Protein AF-A0A7X6SC79-F1 (afdb_monomer_lite)

Radius of gyration: 33.12 Å; chains: 1; bounding box: 85×71×85 Å

pLDDT: mean 85.52, std 12.96, range [36.34, 98.25]

Structure (mmCIF, N/CA/C/O backbone):
data_AF-A0A7X6SC79-F1
#
_entry.id   AF-A0A7X6SC79-F1
#
loop_
_atom_site.group_PDB
_atom_site.id
_atom_site.type_symbol
_atom_site.label_atom_id
_atom_site.label_alt_id
_atom_site.label_comp_id
_atom_site.label_asym_id
_atom_site.label_entity_id
_atom_site.label_seq_id
_atom_site.pdbx_PDB_ins_code
_atom_site.Cartn_x
_atom_site.Cartn_y
_atom_site.Cartn_z
_atom_site.occupancy
_atom_site.B_iso_or_equiv
_atom_site.auth_seq_id
_atom_site.auth_comp_id
_atom_site.auth_asym_id
_atom_site.auth_atom_id
_atom_site.pdbx_PDB_model_num
ATOM 1 N N . ILE A 1 1 ? -47.119 -4.190 21.273 1.00 54.88 1 ILE A N 1
ATOM 2 C CA . ILE A 1 1 ? -48.188 -3.192 21.565 1.00 54.88 1 ILE A CA 1
ATOM 3 C C . ILE A 1 1 ? -48.377 -2.975 23.072 1.00 54.88 1 ILE A C 1
ATOM 5 O O . ILE A 1 1 ? -48.112 -1.867 23.519 1.00 54.88 1 ILE A O 1
ATOM 9 N N . ARG A 1 2 ? -48.717 -3.998 23.882 1.00 59.72 2 ARG A N 1
ATOM 10 C CA . ARG A 1 2 ? -48.845 -3.856 25.356 1.00 59.72 2 ARG A CA 1
ATOM 11 C C . ARG A 1 2 ? -47.596 -3.272 26.042 1.00 59.72 2 ARG A C 1
ATOM 13 O O . ARG A 1 2 ? -47.736 -2.388 26.871 1.00 59.72 2 ARG A O 1
ATOM 20 N N . ARG A 1 3 ? -46.387 -3.687 25.638 1.00 64.44 3 ARG A N 1
ATOM 21 C CA . ARG A 1 3 ? -45.112 -3.171 26.184 1.00 64.44 3 ARG A CA 1
ATOM 22 C C . ARG A 1 3 ? -44.827 -1.703 25.833 1.00 64.44 3 ARG A C 1
ATOM 24 O O . ARG A 1 3 ? -44.246 -0.994 26.638 1.00 64.44 3 ARG A O 1
ATOM 31 N N . ILE A 1 4 ? -45.269 -1.250 24.655 1.00 58.84 4 ILE A N 1
ATOM 32 C CA . ILE A 1 4 ? -45.102 0.140 24.195 1.00 58.84 4 ILE A CA 1
ATOM 33 C C . ILE A 1 4 ? -46.042 1.053 24.986 1.00 58.84 4 ILE A C 1
ATOM 35 O O . ILE A 1 4 ? -45.595 2.044 25.547 1.00 58.84 4 ILE A O 1
ATOM 39 N N . MET A 1 5 ? -47.325 0.685 25.103 1.00 62.69 5 MET A N 1
ATOM 40 C CA . MET A 1 5 ? -48.275 1.452 25.920 1.00 62.69 5 MET A CA 1
ATOM 41 C C . MET A 1 5 ? -47.938 1.393 27.415 1.00 62.69 5 MET A C 1
ATOM 43 O O . MET A 1 5 ? -48.087 2.392 28.106 1.00 62.69 5 MET A O 1
ATOM 47 N N . GLY A 1 6 ? -47.434 0.255 27.904 1.00 64.50 6 GLY A N 1
ATOM 48 C CA . GLY A 1 6 ? -46.976 0.099 29.286 1.00 64.50 6 GLY A CA 1
ATOM 49 C C . GLY A 1 6 ? -45.799 1.012 29.633 1.00 64.50 6 GLY A C 1
ATOM 50 O O . GLY A 1 6 ? -45.871 1.709 30.639 1.00 64.50 6 GLY A O 1
ATOM 51 N N . ALA A 1 7 ? -44.775 1.078 28.774 1.00 62.34 7 ALA A N 1
ATOM 52 C CA . ALA A 1 7 ? -43.628 1.968 28.970 1.00 62.34 7 ALA A CA 1
ATOM 53 C C . ALA A 1 7 ? -44.028 3.452 28.926 1.00 62.34 7 ALA A C 1
ATOM 55 O O . ALA A 1 7 ? -43.570 4.237 29.744 1.00 62.34 7 ALA A O 1
ATOM 56 N N . VAL A 1 8 ? -44.944 3.836 28.028 1.00 59.66 8 VAL A N 1
ATOM 57 C CA . VAL A 1 8 ? -45.463 5.215 27.967 1.00 59.66 8 VAL A CA 1
ATOM 58 C C . VAL A 1 8 ? -46.218 5.585 29.250 1.00 59.66 8 VAL A C 1
ATOM 60 O O . VAL A 1 8 ? -45.983 6.650 29.808 1.00 59.66 8 VAL A O 1
ATOM 63 N N . ILE A 1 9 ? -47.090 4.707 29.756 1.00 63.50 9 ILE A N 1
ATOM 64 C CA . ILE A 1 9 ? -47.851 4.955 30.993 1.00 63.50 9 ILE A CA 1
ATOM 65 C C . ILE A 1 9 ? -46.928 5.001 32.222 1.00 63.50 9 ILE A C 1
ATOM 67 O O . ILE A 1 9 ? -47.143 5.818 33.116 1.00 63.50 9 ILE A O 1
ATOM 71 N N . HIS A 1 10 ? -45.910 4.139 32.276 1.00 64.38 10 HIS A N 1
ATOM 72 C CA . HIS A 1 10 ? -44.942 4.096 33.371 1.00 64.38 10 HIS A CA 1
ATOM 73 C C . HIS A 1 10 ? -44.043 5.342 33.393 1.00 64.38 10 HIS A C 1
ATOM 75 O O . HIS A 1 10 ? -43.962 5.997 34.426 1.00 64.38 10 HIS A O 1
ATOM 81 N N . ASN A 1 11 ? -43.483 5.751 32.250 1.00 61.78 11 ASN A N 1
ATOM 82 C CA . ASN A 1 11 ? -42.627 6.942 32.155 1.00 61.78 11 ASN A CA 1
ATOM 83 C C . ASN A 1 11 ? -43.393 8.241 32.475 1.00 61.78 11 ASN A C 1
ATOM 85 O O . ASN A 1 11 ? -42.839 9.170 33.054 1.00 61.78 11 ASN A O 1
ATOM 89 N N . VAL A 1 12 ? -44.691 8.304 32.148 1.00 67.75 12 VAL A N 1
ATOM 90 C CA . VAL A 1 12 ? -45.565 9.427 32.536 1.00 67.75 12 VAL A CA 1
ATOM 91 C C . VAL A 1 12 ? -45.853 9.435 34.044 1.00 67.75 12 VAL A C 1
ATOM 93 O O . VAL A 1 12 ? -45.989 10.508 34.625 1.00 67.75 12 VAL A O 1
ATOM 96 N N . ARG A 1 13 ? -45.934 8.266 34.693 1.00 70.69 13 ARG A N 1
ATOM 97 C CA . ARG A 1 13 ? -46.118 8.156 36.153 1.00 70.69 13 ARG A CA 1
ATOM 98 C C . ARG A 1 13 ? -44.856 8.489 36.948 1.00 70.69 13 ARG A C 1
ATOM 100 O O . ARG A 1 13 ? -44.977 9.093 38.005 1.00 70.69 13 ARG A O 1
ATOM 107 N N . GLU A 1 14 ? -43.689 8.100 36.449 1.00 67.88 14 GLU A N 1
ATOM 108 C CA . GLU A 1 14 ? -42.379 8.352 37.075 1.00 67.88 14 GLU A CA 1
ATOM 109 C C . GLU A 1 14 ? -41.891 9.799 36.870 1.00 67.88 14 GLU A C 1
ATOM 111 O O . GLU A 1 14 ? -40.942 10.230 37.514 1.00 67.88 14 GLU A O 1
ATOM 116 N N . GLY A 1 15 ? -42.517 10.569 35.970 1.00 46.75 15 GLY A N 1
ATOM 117 C CA . GLY A 1 15 ? -42.091 11.937 35.647 1.00 46.75 15 GLY A CA 1
ATOM 118 C C . GLY A 1 15 ? -40.786 12.021 34.843 1.00 46.75 15 GLY A C 1
ATOM 119 O O . GLY A 1 15 ? -40.362 13.121 34.493 1.00 46.75 15 GLY A O 1
ATOM 120 N N . ASP A 1 16 ? -40.181 10.879 34.505 1.00 47.28 16 ASP A N 1
ATOM 121 C CA . ASP A 1 16 ? -38.999 10.762 33.655 1.00 47.28 16 ASP A CA 1
ATOM 122 C C . ASP A 1 16 ? -39.371 10.069 32.325 1.00 47.28 16 ASP A C 1
ATOM 124 O O . ASP A 1 16 ? -39.621 8.857 32.290 1.00 47.28 16 ASP A O 1
ATOM 128 N N . PRO A 1 17 ? -39.379 10.802 31.192 1.00 45.56 17 PRO A N 1
ATOM 129 C CA . PRO A 1 17 ? -39.703 10.248 29.878 1.00 45.56 17 PRO A CA 1
ATOM 130 C C . PRO A 1 17 ? -38.722 9.161 29.396 1.00 45.56 17 PRO A C 1
ATOM 132 O O . PRO A 1 17 ? -39.022 8.471 28.417 1.00 45.56 17 PRO A O 1
ATOM 135 N N . THR A 1 18 ? -37.584 8.971 30.073 1.00 48.81 18 THR A N 1
ATOM 136 C CA . THR A 1 18 ? -36.543 7.986 29.744 1.00 48.81 18 THR A CA 1
ATOM 137 C C . THR A 1 18 ? -36.504 6.762 30.667 1.00 48.81 18 THR A C 1
ATOM 139 O O . THR A 1 18 ? -35.748 5.830 30.379 1.00 48.81 18 THR A O 1
ATOM 142 N N . ALA A 1 19 ? -37.352 6.710 31.705 1.00 44.28 19 ALA A N 1
ATOM 143 C CA . ALA A 1 19 ? -37.320 5.690 32.760 1.00 44.28 19 ALA A CA 1
ATOM 144 C C . ALA A 1 19 ? -37.380 4.239 32.236 1.00 44.28 19 ALA A C 1
ATOM 146 O O . ALA A 1 19 ? -36.653 3.362 32.705 1.00 44.28 19 ALA A O 1
ATOM 147 N N . GLN A 1 20 ? -38.194 3.973 31.210 1.00 59.78 20 GLN A N 1
ATOM 148 C CA . GLN A 1 20 ? -38.317 2.654 30.591 1.00 59.78 20 GLN A CA 1
ATOM 149 C C . GLN A 1 20 ? -38.212 2.727 29.063 1.00 59.78 20 GLN A C 1
ATOM 151 O O . GLN A 1 20 ? -38.956 3.440 28.385 1.00 59.78 20 GLN A O 1
ATOM 156 N N . GLY A 1 21 ? -37.289 1.944 28.495 1.00 62.41 21 GLY A N 1
ATOM 157 C CA . GLY A 1 21 ? -37.100 1.840 27.048 1.00 62.41 21 GLY A CA 1
ATOM 158 C C . GLY A 1 21 ? -38.277 1.141 26.356 1.00 62.41 21 GLY A C 1
ATOM 159 O O . GLY A 1 21 ? -38.557 -0.034 26.603 1.00 62.41 21 GLY A O 1
ATOM 160 N N . ALA A 1 22 ? -38.943 1.838 25.432 1.00 63.84 22 ALA A N 1
ATOM 161 C CA . ALA A 1 22 ? -40.132 1.327 24.741 1.00 63.84 22 ALA A CA 1
ATOM 162 C C . ALA A 1 22 ? -39.846 0.243 23.671 1.00 63.84 22 ALA A C 1
ATOM 164 O O . ALA A 1 22 ? -40.773 -0.454 23.251 1.00 63.84 22 ALA A O 1
ATOM 165 N N . SER A 1 23 ? -38.591 0.079 23.228 1.00 74.75 23 SER A N 1
ATOM 166 C CA . SER A 1 23 ? -38.217 -0.822 22.120 1.00 74.75 23 SER A CA 1
ATOM 167 C C . SER A 1 23 ? -38.045 -2.278 22.566 1.00 74.75 23 SER A C 1
ATOM 169 O O . SER A 1 23 ? -37.382 -2.547 23.562 1.00 74.75 23 SER A O 1
ATOM 171 N N . THR A 1 24 ? -38.618 -3.227 21.827 1.00 85.81 24 THR A N 1
ATOM 172 C CA . THR A 1 24 ? -38.492 -4.686 22.045 1.00 85.81 24 THR A CA 1
ATOM 173 C C . THR A 1 24 ? -37.217 -5.268 21.415 1.00 85.81 24 THR A C 1
ATOM 175 O O . THR A 1 24 ? -36.562 -4.596 20.623 1.00 85.81 24 THR A O 1
ATOM 178 N N . ILE A 1 25 ? -36.854 -6.517 21.738 1.00 87.94 25 ILE A N 1
ATOM 179 C CA . ILE A 1 25 ? -35.715 -7.216 21.105 1.00 87.94 25 ILE A CA 1
ATOM 180 C C . ILE A 1 25 ? -35.910 -7.321 19.586 1.00 87.94 25 ILE A C 1
ATOM 182 O O . ILE A 1 25 ? -35.030 -6.915 18.838 1.00 87.94 25 ILE A O 1
ATOM 186 N N . THR A 1 26 ? -37.092 -7.740 19.122 1.00 87.62 26 THR A N 1
ATOM 187 C CA . THR A 1 26 ? -37.423 -7.818 17.688 1.00 87.62 26 THR A CA 1
ATOM 188 C C . THR A 1 26 ? -37.225 -6.479 16.973 1.00 87.62 26 THR A C 1
ATOM 190 O O . THR A 1 26 ? -36.674 -6.405 15.882 1.00 87.62 26 THR A O 1
ATOM 193 N N . GLN A 1 27 ? -37.664 -5.397 17.610 1.00 86.38 27 GLN A N 1
ATOM 194 C CA . GLN A 1 27 ? -37.511 -4.035 17.105 1.00 86.38 27 GLN A CA 1
ATOM 195 C C . GLN A 1 27 ? -36.043 -3.613 17.002 1.00 86.38 27 GLN A C 1
ATOM 197 O O . GLN A 1 27 ? -35.637 -3.018 16.007 1.00 86.38 27 GLN A O 1
ATOM 202 N N . GLN A 1 28 ? -35.232 -3.968 17.998 1.00 85.88 28 GLN A N 1
ATOM 203 C CA . GLN A 1 28 ? -33.794 -3.721 17.955 1.00 85.88 28 GLN A CA 1
ATOM 204 C C . GLN A 1 28 ? -33.097 -4.557 16.874 1.00 85.88 28 GLN A C 1
ATOM 206 O O . GLN A 1 28 ? -32.261 -4.012 16.163 1.00 85.88 28 GLN A O 1
ATOM 211 N N . LEU A 1 29 ? -33.481 -5.825 16.693 1.00 86.56 29 LEU A N 1
ATOM 212 C CA . LEU A 1 29 ? -32.967 -6.685 15.622 1.00 86.56 29 LEU A CA 1
ATOM 213 C C . LEU A 1 29 ? -33.268 -6.099 14.236 1.00 86.56 29 LEU A C 1
ATOM 215 O O . LEU A 1 29 ? -32.366 -5.929 13.422 1.00 86.56 29 LEU A O 1
ATOM 219 N N . VAL A 1 30 ? -34.521 -5.710 13.986 1.00 85.75 30 VAL A N 1
ATOM 220 C CA . VAL A 1 30 ? -34.934 -5.062 12.730 1.00 85.75 30 VAL A CA 1
ATOM 221 C C . VAL A 1 30 ? -34.151 -3.778 12.473 1.00 85.75 30 VAL A C 1
ATOM 223 O O . VAL A 1 30 ? -33.703 -3.547 11.351 1.00 85.75 30 VAL A O 1
ATOM 226 N N . LYS A 1 31 ? -33.975 -2.951 13.510 1.00 83.19 31 LYS A N 1
ATOM 227 C CA . LYS A 1 31 ? -33.187 -1.720 13.426 1.00 83.19 31 LYS A CA 1
ATOM 228 C C . LYS A 1 31 ? -31.740 -2.011 13.022 1.00 83.19 31 LYS A C 1
ATOM 230 O O . LYS A 1 31 ? -31.198 -1.271 12.216 1.00 83.19 31 LYS A O 1
ATOM 235 N N . ASN A 1 32 ? -31.133 -3.065 13.567 1.00 77.88 32 ASN A N 1
ATOM 236 C CA . ASN A 1 32 ? -29.739 -3.410 13.290 1.00 77.88 32 ASN A CA 1
ATOM 237 C C . ASN A 1 32 ? -29.541 -4.036 11.896 1.00 77.88 32 ASN A C 1
ATOM 239 O O . ASN A 1 32 ? -28.480 -3.852 11.311 1.00 77.88 32 ASN A O 1
ATOM 243 N N . LEU A 1 33 ? -30.535 -4.764 11.370 1.00 76.56 33 LEU A N 1
ATOM 244 C CA . LEU A 1 33 ? -30.418 -5.488 10.096 1.00 76.56 33 LEU A CA 1
ATOM 245 C C . LEU A 1 33 ? -30.821 -4.680 8.857 1.00 76.56 33 LEU A C 1
ATOM 247 O O . LEU A 1 33 ? -30.221 -4.864 7.804 1.00 76.56 33 LEU A O 1
ATOM 251 N N . TYR A 1 34 ? -31.867 -3.851 8.948 1.00 76.19 34 TYR A N 1
ATOM 252 C CA . TYR A 1 34 ? -32.560 -3.351 7.749 1.00 76.19 34 TYR A CA 1
ATOM 253 C C . TYR A 1 34 ? -32.679 -1.832 7.648 1.00 76.19 34 TYR A C 1
ATOM 255 O O . TYR A 1 34 ? -33.113 -1.338 6.610 1.00 76.19 34 TYR A O 1
ATOM 263 N N . LEU A 1 35 ? -32.391 -1.084 8.716 1.00 75.94 35 LEU A N 1
ATOM 264 C CA . LEU A 1 35 ? -32.728 0.338 8.783 1.00 75.94 35 LEU A CA 1
ATOM 265 C C . LEU A 1 35 ? -31.478 1.200 8.946 1.00 75.94 35 LEU A C 1
ATOM 267 O O . LEU A 1 35 ? -30.691 1.004 9.868 1.00 75.94 35 LEU A O 1
ATOM 271 N N . THR A 1 36 ? -31.346 2.203 8.082 1.00 65.38 36 THR A N 1
ATOM 272 C CA . THR A 1 36 ? -30.326 3.250 8.189 1.00 65.38 36 THR A CA 1
ATOM 273 C C . THR A 1 36 ? -30.731 4.314 9.218 1.00 65.38 36 THR A C 1
ATOM 275 O O . THR A 1 36 ? -31.849 4.326 9.745 1.00 65.38 36 THR A O 1
ATOM 278 N N . SER A 1 37 ? -29.796 5.198 9.568 1.00 59.28 37 SER A N 1
ATOM 279 C CA . SER A 1 37 ? -29.946 6.193 10.643 1.00 59.28 37 SER A CA 1
ATOM 280 C C . SER A 1 37 ? -30.811 7.408 10.278 1.00 59.28 37 SER A C 1
ATOM 282 O O . SER A 1 37 ? -31.091 8.231 11.154 1.00 59.28 37 SER A O 1
ATOM 284 N N . ASP A 1 38 ? -31.257 7.529 9.028 1.00 47.81 38 ASP A N 1
ATOM 285 C CA . ASP A 1 38 ? -31.906 8.740 8.530 1.00 47.81 38 ASP A CA 1
ATOM 286 C C . ASP A 1 38 ? -33.379 8.835 8.957 1.00 47.81 38 ASP A C 1
ATOM 288 O O . ASP A 1 38 ? -34.139 7.870 8.909 1.00 47.81 38 ASP A O 1
ATOM 292 N N . LYS A 1 39 ? -33.782 10.036 9.397 1.00 52.53 39 LYS A N 1
ATOM 293 C CA . LYS A 1 39 ? -35.146 10.419 9.824 1.00 52.53 39 LYS A CA 1
ATOM 294 C C . LYS A 1 39 ? -35.779 9.510 10.894 1.00 52.53 39 LYS A C 1
ATOM 296 O O . LYS A 1 39 ? -36.523 8.564 10.637 1.00 52.53 39 LYS A O 1
ATOM 301 N N . VAL A 1 40 ? -35.582 9.907 12.152 1.00 62.00 40 VAL A N 1
ATOM 302 C CA . VAL A 1 40 ? -35.941 9.146 13.365 1.00 62.00 40 VAL A CA 1
ATOM 303 C C . VAL A 1 40 ? -37.406 8.673 13.423 1.00 62.00 40 VAL A C 1
ATOM 305 O O . VAL A 1 40 ? -37.649 7.544 13.852 1.00 62.00 40 VAL A O 1
ATOM 308 N N . TRP A 1 41 ? -38.374 9.494 12.997 1.00 65.06 41 TRP A N 1
ATOM 309 C CA . TRP A 1 41 ? -39.810 9.200 13.137 1.00 65.06 41 TRP A CA 1
ATOM 310 C C . TRP A 1 41 ? -40.343 8.199 12.100 1.00 65.06 41 TRP A C 1
ATOM 312 O O . TRP A 1 41 ? -41.001 7.227 12.476 1.00 65.06 41 TRP A O 1
ATOM 322 N N . GLU A 1 42 ? -40.017 8.383 10.818 1.00 73.56 42 GLU A N 1
ATOM 323 C CA . GLU A 1 42 ? -40.388 7.453 9.734 1.00 73.56 42 GLU A CA 1
ATOM 324 C C . GLU A 1 42 ? -39.732 6.083 9.945 1.00 73.56 42 GLU A C 1
ATOM 326 O O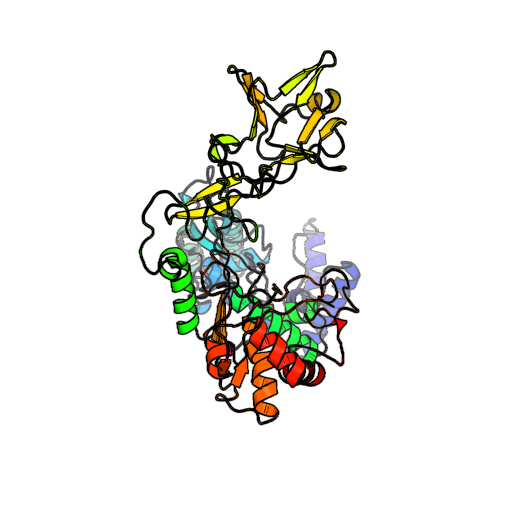 . GLU A 1 42 ? -40.382 5.034 9.847 1.00 73.56 42 GLU A O 1
ATOM 331 N N . ARG A 1 43 ? -38.461 6.092 10.364 1.00 78.00 43 ARG A N 1
ATOM 332 C CA . ARG A 1 43 ? -37.729 4.885 10.744 1.00 78.00 43 ARG A CA 1
ATOM 333 C C . ARG A 1 43 ? -38.430 4.122 11.862 1.00 78.00 43 ARG A C 1
ATOM 335 O O . ARG A 1 43 ? -38.542 2.903 11.787 1.00 78.00 43 ARG A O 1
ATOM 342 N N . LYS A 1 44 ? -38.942 4.813 12.889 1.00 79.12 44 LYS A N 1
ATOM 343 C CA . LYS A 1 44 ? -39.557 4.145 14.045 1.00 79.12 44 LYS A CA 1
ATOM 344 C C . LYS A 1 44 ? -40.867 3.436 13.699 1.00 79.12 44 LYS A C 1
ATOM 346 O O . LYS A 1 44 ? -41.130 2.354 14.223 1.00 79.12 44 LYS A O 1
ATOM 351 N N . ILE A 1 45 ? -41.670 4.010 12.804 1.00 80.50 45 ILE A N 1
ATOM 352 C CA . ILE A 1 45 ? -42.888 3.364 12.289 1.00 80.50 45 ILE A CA 1
ATOM 353 C C . ILE A 1 45 ? -42.516 2.123 11.468 1.00 80.50 45 ILE A C 1
ATOM 355 O O . ILE A 1 45 ? -43.095 1.052 11.664 1.00 80.50 45 ILE A O 1
ATOM 359 N N . THR A 1 46 ? -41.501 2.251 10.612 1.00 82.06 46 THR A N 1
ATOM 360 C CA . THR A 1 46 ? -40.981 1.151 9.788 1.00 82.06 46 THR A CA 1
ATOM 361 C C . THR A 1 46 ? -40.441 0.007 10.651 1.00 82.06 46 THR A C 1
ATOM 363 O O . THR A 1 46 ? -40.770 -1.153 10.415 1.00 82.06 46 TH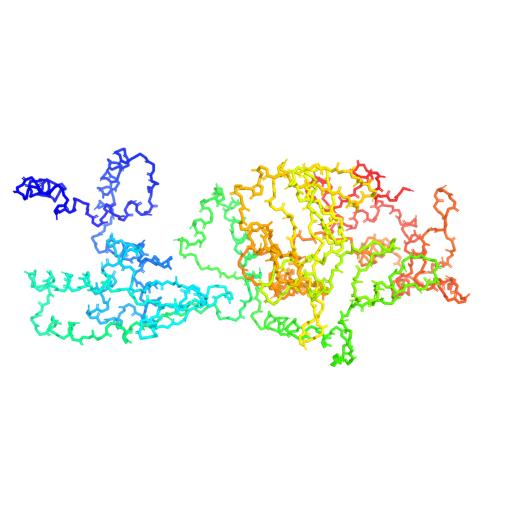R A O 1
ATOM 366 N N . GLU A 1 47 ? -39.704 0.326 11.717 1.00 82.62 47 GLU A N 1
ATOM 367 C CA . GLU A 1 47 ? -39.193 -0.629 12.707 1.00 82.62 47 GLU A CA 1
ATOM 368 C C . GLU A 1 47 ? -40.327 -1.432 13.363 1.00 82.62 47 GLU A C 1
ATOM 370 O O . GLU A 1 47 ? -40.246 -2.655 13.466 1.00 82.62 47 GLU A O 1
ATOM 375 N N . ILE A 1 48 ? -41.419 -0.767 13.767 1.00 82.50 48 ILE A N 1
ATOM 376 C CA . ILE A 1 48 ? -42.596 -1.434 14.348 1.00 82.50 48 ILE A CA 1
ATOM 377 C C . ILE A 1 48 ? -43.248 -2.374 13.328 1.00 82.50 48 ILE A C 1
ATOM 379 O O . ILE A 1 48 ? -43.557 -3.519 13.665 1.00 82.50 48 ILE A O 1
ATOM 383 N N . TYR A 1 49 ? -43.465 -1.904 12.098 1.00 85.88 49 TYR A N 1
ATOM 384 C CA . TYR A 1 49 ? -44.107 -2.688 11.043 1.00 85.88 49 TYR A CA 1
ATOM 385 C C . TYR A 1 49 ? -43.294 -3.940 10.683 1.00 85.88 49 TYR A C 1
ATOM 387 O O . TYR A 1 49 ? -43.829 -5.052 10.675 1.00 85.88 49 TYR A O 1
ATOM 395 N N . LEU A 1 50 ? -41.992 -3.775 10.447 1.00 84.88 50 LEU A N 1
ATOM 396 C CA . LEU A 1 50 ? -41.086 -4.874 10.124 1.00 84.88 50 LEU A CA 1
ATOM 397 C C . LEU A 1 50 ? -40.932 -5.852 11.296 1.00 84.88 50 LEU A C 1
ATOM 399 O O . LEU A 1 50 ? -40.903 -7.058 11.064 1.00 84.88 50 LEU A O 1
ATOM 403 N N . ALA A 1 51 ? -40.931 -5.376 12.546 1.00 86.31 51 ALA A N 1
ATOM 404 C CA . ALA A 1 51 ? -40.909 -6.252 13.717 1.00 86.31 51 ALA A CA 1
ATOM 405 C C . ALA A 1 51 ? -42.169 -7.130 13.805 1.00 86.31 51 ALA A C 1
ATOM 407 O O . ALA A 1 51 ? -42.068 -8.326 14.067 1.00 86.31 51 ALA A O 1
ATOM 408 N N . ILE A 1 52 ? -43.357 -6.580 13.518 1.00 85.12 52 ILE A N 1
ATOM 409 C CA . ILE A 1 52 ? -44.599 -7.373 13.451 1.00 85.12 52 ILE A CA 1
ATOM 410 C C . ILE A 1 52 ? -44.512 -8.420 12.336 1.00 85.12 52 ILE A C 1
ATOM 412 O O . ILE A 1 52 ? -44.957 -9.551 12.524 1.00 85.12 52 ILE A O 1
ATOM 416 N N . LYS A 1 53 ? -43.950 -8.059 11.176 1.00 86.06 53 LYS A N 1
ATOM 417 C CA . LYS A 1 53 ? -43.769 -8.992 10.058 1.00 86.06 53 LYS A CA 1
ATOM 418 C C . LYS A 1 53 ? -42.798 -10.119 10.421 1.00 86.06 53 LYS A C 1
ATOM 420 O O . LYS A 1 53 ? -43.106 -11.273 10.153 1.00 86.06 53 LYS A O 1
ATOM 425 N N . MET A 1 54 ? -41.683 -9.798 11.073 1.00 85.56 54 MET A N 1
ATOM 426 C CA . MET A 1 54 ? -40.688 -10.768 11.533 1.00 85.56 54 MET A CA 1
ATOM 427 C C . MET A 1 54 ? -41.276 -11.752 12.554 1.00 85.56 54 MET A C 1
ATOM 429 O O . MET A 1 54 ? -41.114 -12.955 12.392 1.00 85.56 54 MET A O 1
ATOM 433 N N . GLU A 1 55 ? -42.042 -11.271 13.540 1.00 86.81 55 GLU A N 1
ATOM 434 C CA . GLU A 1 55 ? -42.694 -12.126 14.553 1.00 86.81 55 GLU A CA 1
ATOM 435 C C . GLU A 1 55 ? -43.774 -13.062 13.999 1.00 86.81 55 GLU A C 1
ATOM 437 O O . GLU A 1 55 ? -44.176 -13.998 14.684 1.00 86.81 55 GLU A O 1
ATOM 442 N N . ARG A 1 56 ? -44.269 -12.822 12.780 1.00 86.62 56 ARG A N 1
ATOM 443 C CA . ARG A 1 56 ? -45.199 -13.742 12.103 1.00 86.62 56 ARG A CA 1
ATOM 444 C C . ARG A 1 56 ? -44.493 -14.897 11.401 1.00 86.62 56 ARG A C 1
ATOM 446 O O . ARG A 1 56 ? -45.163 -15.854 11.030 1.00 86.62 56 ARG A O 1
ATOM 453 N N . VAL A 1 57 ? -43.189 -14.771 11.163 1.00 84.06 57 VAL A N 1
ATOM 454 C CA . VAL A 1 57 ? -42.410 -15.710 10.345 1.00 84.06 57 VAL A CA 1
ATOM 455 C C . VAL A 1 57 ? -41.373 -16.457 11.184 1.00 84.06 57 VAL A C 1
ATOM 457 O O . VAL A 1 57 ? -41.118 -17.623 10.911 1.00 84.06 57 VAL A O 1
ATOM 460 N N . LEU A 1 58 ? -40.805 -15.811 12.206 1.00 81.81 58 LEU A N 1
ATOM 461 C CA . LEU A 1 58 ? -39.785 -16.383 13.085 1.00 81.81 58 LEU A CA 1
ATOM 462 C C . LEU A 1 58 ? -40.330 -16.639 14.493 1.00 81.81 58 LEU A C 1
ATOM 464 O O . LEU A 1 58 ? -41.123 -15.851 15.018 1.00 81.81 58 LEU A O 1
ATOM 468 N N . SER A 1 59 ? -39.854 -17.714 15.125 1.00 88.44 59 SER A N 1
ATOM 469 C CA . SER A 1 59 ? -40.115 -17.984 16.541 1.00 88.44 59 SER A CA 1
ATOM 470 C C . SER A 1 59 ? -39.376 -16.991 17.449 1.00 88.44 59 SER A C 1
ATOM 472 O O . SER A 1 59 ? -38.473 -16.267 17.020 1.00 88.44 59 SER A O 1
ATOM 474 N N . LYS A 1 60 ? -39.749 -16.937 18.734 1.00 89.38 60 LYS A N 1
ATOM 475 C CA . LYS A 1 60 ? -39.078 -16.053 19.701 1.00 89.38 60 LYS A CA 1
ATOM 476 C C . LYS A 1 60 ? -37.635 -16.471 19.952 1.00 89.38 60 LYS A C 1
ATOM 478 O O . LYS A 1 60 ? -36.790 -15.593 20.102 1.00 89.38 60 LYS A O 1
ATOM 483 N N . GLU A 1 61 ? -37.361 -17.770 19.930 1.00 83.44 61 GLU A N 1
ATOM 484 C CA . GLU A 1 61 ? -36.018 -18.336 20.030 1.00 83.44 61 GLU A CA 1
ATOM 485 C C . GLU A 1 61 ? -35.172 -17.899 18.833 1.00 83.44 61 GLU A C 1
ATOM 487 O O . GLU A 1 61 ? -34.108 -17.327 19.030 1.00 83.44 61 GLU A O 1
ATOM 492 N N . GLN A 1 62 ? -35.689 -18.035 17.606 1.00 81.12 62 GLN A N 1
ATOM 493 C CA . GLN A 1 62 ? -34.984 -17.590 16.397 1.00 81.12 62 GLN A CA 1
ATOM 494 C C . GLN A 1 62 ? -34.721 -16.080 16.406 1.00 81.12 62 GLN A C 1
ATOM 496 O O . GLN A 1 62 ? -33.654 -15.629 15.999 1.00 81.12 62 GLN A O 1
ATOM 501 N N . ILE A 1 63 ? -35.679 -15.271 16.868 1.00 85.00 63 ILE A N 1
ATOM 502 C CA . ILE A 1 63 ? -35.490 -13.818 16.987 1.00 85.00 63 ILE A CA 1
ATOM 503 C C . ILE A 1 63 ? -34.398 -13.497 18.008 1.00 85.00 63 ILE A C 1
ATOM 505 O O . ILE A 1 63 ? -33.569 -12.625 17.755 1.00 85.00 63 ILE A O 1
ATOM 509 N N . LEU A 1 64 ? -34.396 -14.179 19.155 1.00 89.88 64 LEU A N 1
ATOM 510 C CA . LEU A 1 64 ? -33.381 -13.981 20.182 1.00 89.88 64 LEU A CA 1
ATOM 511 C C . LEU A 1 64 ? -32.002 -14.420 19.685 1.00 89.88 64 LEU A C 1
ATOM 513 O O . LEU A 1 64 ? -31.051 -13.668 19.845 1.00 89.88 64 LEU A O 1
ATOM 517 N N . GLU A 1 65 ? -31.900 -15.571 19.026 1.00 84.94 65 GLU A N 1
ATOM 518 C CA . GLU A 1 65 ? -30.660 -16.071 18.428 1.00 84.94 65 GLU A CA 1
ATOM 519 C C . GLU A 1 65 ? -30.096 -15.081 17.400 1.00 84.94 65 GLU A C 1
ATOM 521 O O . GLU A 1 65 ? -28.939 -14.673 17.488 1.00 84.94 65 GLU A O 1
ATOM 526 N N . ASN A 1 66 ? -30.924 -14.607 16.464 1.00 82.19 66 ASN A N 1
ATOM 527 C CA . ASN A 1 66 ? -30.502 -13.606 15.481 1.00 82.19 66 ASN A CA 1
ATOM 528 C C . ASN A 1 66 ? -30.094 -12.285 16.147 1.00 82.19 66 ASN A C 1
ATOM 530 O O . ASN A 1 66 ? -29.130 -11.646 15.729 1.00 82.19 66 ASN A O 1
ATOM 534 N N . TYR A 1 67 ? -30.799 -11.865 17.199 1.00 90.44 67 TYR A N 1
ATOM 535 C CA . TYR A 1 67 ? -30.427 -10.683 17.973 1.00 90.44 67 TYR A CA 1
ATOM 536 C C . TYR A 1 67 ? -29.071 -10.849 18.659 1.00 90.44 67 TYR A C 1
ATOM 538 O O . TYR A 1 67 ? -28.211 -9.982 18.521 1.00 90.44 67 TYR A O 1
ATOM 546 N N . LEU A 1 68 ? -28.855 -11.970 19.346 1.00 90.75 68 LEU A N 1
ATOM 547 C CA . LEU A 1 68 ? -27.602 -12.261 20.036 1.00 90.75 68 LEU A CA 1
ATOM 548 C C . LEU A 1 68 ? -26.425 -12.400 19.069 1.00 90.75 68 LEU A C 1
ATOM 550 O O . LEU A 1 68 ? -25.312 -12.096 19.471 1.00 90.75 68 LEU A O 1
ATOM 554 N N . ASN A 1 69 ? -26.652 -12.773 17.809 1.00 85.06 69 ASN A N 1
ATOM 555 C CA . ASN A 1 69 ? -25.611 -12.836 16.776 1.00 85.06 69 ASN A CA 1
ATOM 556 C C . ASN A 1 69 ? -25.313 -11.494 16.087 1.00 85.06 69 ASN A C 1
ATOM 558 O O . ASN A 1 69 ? -24.300 -11.370 15.409 1.00 85.06 69 ASN A O 1
ATOM 562 N N . THR A 1 70 ? -26.173 -10.483 16.230 1.00 83.50 70 THR A N 1
ATOM 563 C CA . THR A 1 70 ? -26.070 -9.232 15.446 1.00 83.50 70 THR A CA 1
ATOM 564 C C . THR A 1 70 ? -25.954 -7.979 16.300 1.00 83.50 70 THR A C 1
ATOM 566 O O . THR A 1 70 ? -25.672 -6.895 15.786 1.00 83.50 70 THR A O 1
ATOM 569 N N . ILE A 1 71 ? -26.189 -8.089 17.607 1.00 89.56 71 ILE A N 1
ATOM 570 C CA . ILE A 1 71 ? -26.127 -6.953 18.517 1.00 89.56 71 ILE A CA 1
ATOM 571 C C . ILE A 1 71 ? -24.700 -6.379 18.571 1.00 89.56 71 ILE A C 1
ATOM 573 O O . ILE A 1 71 ? -23.751 -7.126 18.803 1.00 89.56 71 ILE A O 1
ATOM 577 N N . PRO A 1 72 ? -24.513 -5.062 18.377 1.00 86.75 72 PRO A N 1
ATOM 578 C CA . PRO A 1 72 ? -23.202 -4.453 18.548 1.00 86.75 72 PRO A CA 1
ATOM 579 C C . PRO A 1 72 ? -22.862 -4.384 20.043 1.00 86.75 72 PRO A C 1
ATOM 581 O O . PRO A 1 72 ? -23.689 -3.949 20.846 1.00 86.75 72 PRO A O 1
ATOM 584 N N . LEU A 1 73 ? -21.647 -4.794 20.414 1.00 90.19 73 LEU A N 1
ATOM 585 C CA . LEU A 1 73 ? -21.202 -4.892 21.816 1.00 90.19 73 LEU A CA 1
ATOM 586 C C . LEU A 1 73 ? -19.913 -4.108 22.111 1.00 90.19 73 LEU A C 1
ATOM 588 O O . LEU A 1 73 ? -19.322 -4.274 23.170 1.00 90.19 73 LEU A O 1
ATOM 592 N N . GLY A 1 74 ? -19.521 -3.200 21.212 1.00 86.31 74 GLY A N 1
ATOM 593 C CA . GLY A 1 74 ? -18.306 -2.388 21.350 1.00 86.31 74 GLY A CA 1
ATOM 594 C C . GLY A 1 74 ? -17.102 -3.005 20.648 1.00 86.31 74 GLY A C 1
ATOM 595 O O . GLY A 1 74 ? -17.164 -4.133 20.170 1.00 86.31 74 GLY A O 1
ATOM 596 N N . GLN A 1 75 ? -16.023 -2.228 20.504 1.00 79.94 75 GLN A N 1
ATOM 597 C CA . GLN A 1 75 ? -14.760 -2.668 19.880 1.00 79.94 75 GLN A CA 1
ATOM 598 C C . GLN A 1 75 ? -14.928 -3.344 18.499 1.00 79.94 75 GLN A C 1
ATOM 600 O O . GLN A 1 75 ? -14.216 -4.294 18.162 1.00 79.94 75 GLN A O 1
ATOM 605 N N . SER A 1 76 ? -15.894 -2.860 17.708 1.00 78.50 76 SER A N 1
ATOM 606 C CA . SER A 1 76 ? -16.297 -3.414 16.404 1.00 78.50 76 SER A CA 1
ATOM 607 C C . SER A 1 76 ? -16.798 -4.866 16.435 1.00 78.50 76 SER A C 1
ATOM 609 O O . SER A 1 76 ? -16.848 -5.514 15.394 1.00 78.50 76 SER A O 1
ATOM 611 N N . GLN A 1 77 ? -17.197 -5.373 17.603 1.00 82.62 77 GLN A N 1
ATOM 612 C CA . GLN A 1 77 ? -17.758 -6.711 17.761 1.00 82.62 77 GLN A CA 1
ATOM 613 C C . GLN A 1 77 ? -19.277 -6.688 17.597 1.00 82.62 77 GLN A C 1
ATOM 615 O O . GLN A 1 77 ? -19.982 -5.909 18.250 1.00 82.62 77 GLN A O 1
ATOM 620 N N . TYR A 1 78 ? -19.771 -7.574 16.735 1.00 85.31 78 TYR A N 1
ATOM 621 C CA . TYR A 1 78 ? -21.190 -7.825 16.522 1.00 85.31 78 TYR A CA 1
ATOM 622 C C . TYR A 1 78 ? -21.489 -9.265 16.927 1.00 85.31 78 TYR A C 1
ATOM 624 O O . TYR A 1 78 ? -20.902 -10.203 16.396 1.00 85.31 78 TYR A O 1
ATOM 632 N N . GLY A 1 79 ? -22.391 -9.411 17.888 1.00 89.62 79 GLY A N 1
ATOM 633 C CA . GLY A 1 79 ? -22.804 -10.685 18.445 1.00 89.62 79 GLY A CA 1
ATOM 634 C C . GLY A 1 79 ? -22.039 -11.108 19.702 1.00 89.62 79 GLY A C 1
ATOM 635 O O . GLY A 1 79 ? -20.879 -10.752 19.912 1.00 89.62 79 GLY A O 1
ATOM 636 N N . VAL A 1 80 ? -22.713 -11.879 20.557 1.00 93.31 80 VAL A N 1
ATOM 637 C CA . VAL A 1 80 ? -22.209 -12.285 21.880 1.00 93.31 80 VAL A CA 1
ATOM 638 C C . VAL A 1 80 ? -21.014 -13.231 21.806 1.00 93.31 80 VAL A C 1
ATOM 640 O O . VAL A 1 80 ? -20.118 -13.099 22.627 1.00 93.31 80 VAL A O 1
ATOM 643 N N . GLN A 1 81 ? -20.940 -14.113 20.801 1.00 89.06 81 GLN A N 1
ATOM 644 C CA . GLN A 1 81 ? -19.781 -14.995 20.598 1.00 89.06 81 GLN A CA 1
ATOM 645 C C . GLN A 1 81 ? -18.518 -14.189 20.272 1.00 89.06 81 GLN A C 1
ATOM 647 O O . GLN A 1 81 ? -17.470 -14.382 20.885 1.00 89.06 81 GLN A O 1
ATOM 652 N N . ALA A 1 82 ? -18.621 -13.258 19.319 1.00 86.44 82 ALA A N 1
ATOM 653 C CA . ALA A 1 82 ? -17.501 -12.413 18.916 1.00 86.44 82 ALA A CA 1
ATOM 654 C C . ALA A 1 82 ? -17.035 -11.523 20.076 1.00 86.44 82 ALA A C 1
ATOM 656 O O . ALA A 1 82 ? -15.839 -11.413 20.338 1.00 86.44 82 ALA A O 1
ATOM 657 N N . ALA A 1 83 ? -17.981 -10.943 20.822 1.00 91.31 83 ALA A N 1
ATOM 658 C CA . ALA A 1 83 ? -17.676 -10.152 22.007 1.00 91.31 83 ALA A CA 1
ATOM 659 C C . ALA A 1 83 ? -17.050 -10.994 23.130 1.00 91.31 83 ALA A C 1
ATOM 661 O O . ALA A 1 83 ? -16.086 -10.549 23.745 1.00 91.31 83 ALA A O 1
ATOM 662 N N . SER A 1 84 ? -17.543 -12.213 23.364 1.00 93.25 84 SER A N 1
ATOM 663 C CA . SER A 1 84 ? -16.976 -13.153 24.338 1.00 93.25 84 SER A CA 1
ATOM 664 C C . SER A 1 84 ? -15.496 -13.412 24.065 1.00 93.25 84 SER A C 1
ATOM 666 O O . SER A 1 84 ? -14.653 -13.222 24.942 1.00 93.25 84 SER A O 1
ATOM 668 N N . TYR A 1 85 ? -15.151 -13.733 22.815 1.00 88.88 85 TYR A N 1
ATOM 669 C CA . TYR A 1 85 ? -13.754 -13.887 22.428 1.00 88.88 85 TYR A CA 1
ATOM 670 C C . TYR A 1 85 ? -12.968 -12.586 22.561 1.00 88.88 85 TYR A C 1
ATOM 672 O O . TYR A 1 85 ? -11.875 -12.597 23.114 1.00 88.88 85 TYR A O 1
ATOM 680 N N . ALA A 1 86 ? -13.507 -11.460 22.097 1.00 88.69 86 ALA A N 1
ATOM 681 C CA . ALA A 1 86 ? -12.788 -10.190 22.127 1.00 88.69 86 ALA A CA 1
ATOM 682 C C . ALA A 1 86 ? -12.483 -9.691 23.548 1.00 88.69 86 ALA A C 1
ATOM 684 O O . ALA A 1 86 ? -11.433 -9.087 23.756 1.00 88.69 86 ALA A O 1
ATOM 685 N N . TYR A 1 87 ? -13.381 -9.920 24.509 1.00 92.88 87 TYR A N 1
ATOM 686 C CA . TYR A 1 87 ? -13.246 -9.405 25.874 1.00 92.88 87 TYR A CA 1
ATOM 687 C C . TYR A 1 87 ? -12.650 -10.414 26.862 1.00 92.88 87 TYR A C 1
ATOM 689 O O . TYR A 1 87 ? -11.930 -9.999 27.768 1.00 92.88 87 TYR A O 1
ATOM 697 N N . PHE A 1 88 ? -12.909 -11.712 26.679 1.00 93.69 88 PHE A N 1
ATOM 698 C CA . PHE A 1 88 ? -12.543 -12.759 27.644 1.00 93.69 88 PHE A CA 1
ATOM 699 C C . PHE A 1 88 ? -11.724 -13.903 27.040 1.00 93.69 88 PHE A C 1
ATOM 701 O O . PHE A 1 88 ? -11.242 -14.761 27.775 1.00 93.69 88 PHE A O 1
ATOM 708 N N . SER A 1 89 ? -11.555 -13.951 25.713 1.00 90.56 89 SER A N 1
ATOM 709 C CA . SER A 1 89 ? -10.936 -15.086 25.010 1.00 90.56 89 SER A CA 1
ATOM 710 C C . SER A 1 89 ? -11.630 -16.431 25.280 1.00 90.56 89 SER A C 1
ATOM 712 O O . SER A 1 89 ? -10.980 -17.476 25.291 1.00 90.56 89 SER A O 1
ATOM 714 N N . LYS A 1 90 ? -12.952 -16.411 25.489 1.00 91.88 90 LYS A N 1
ATOM 715 C CA . LYS A 1 90 ? -13.772 -17.584 25.829 1.00 91.88 90 LYS A CA 1
ATOM 716 C C . LYS A 1 90 ? -14.853 -17.844 24.787 1.00 91.88 90 LYS A C 1
ATOM 718 O O . LYS A 1 90 ? -15.350 -16.902 24.161 1.00 91.88 90 LYS A O 1
ATOM 723 N N . ASP A 1 91 ? -15.258 -19.107 24.657 1.00 89.00 91 ASP A N 1
ATOM 724 C CA . ASP A 1 91 ? -16.538 -19.426 24.027 1.00 89.00 91 ASP A CA 1
ATOM 725 C C . ASP A 1 91 ? -17.683 -18.815 24.853 1.00 89.00 91 ASP A C 1
ATOM 727 O O . ASP A 1 91 ? -17.572 -18.701 26.075 1.00 89.00 91 ASP A O 1
ATOM 731 N N . VAL A 1 92 ? -18.780 -18.403 24.209 1.00 92.50 92 VAL A N 1
ATOM 732 C CA . VAL A 1 92 ? -19.914 -17.808 24.930 1.00 92.50 92 VAL A CA 1
ATOM 733 C C . VAL A 1 92 ? -20.531 -18.782 25.941 1.00 92.50 92 VAL A C 1
ATOM 735 O O . VAL A 1 92 ? -21.088 -18.334 26.941 1.00 92.50 92 VAL A O 1
ATOM 738 N N . SER A 1 93 ? -20.426 -20.100 25.711 1.00 93.50 93 SER A N 1
ATOM 739 C CA . SER A 1 93 ? -20.904 -21.115 26.658 1.00 93.50 93 SER A CA 1
ATOM 740 C C . SER A 1 93 ? -20.084 -21.192 27.943 1.00 93.50 93 SER A C 1
ATOM 742 O O . SER A 1 93 ? -20.571 -21.734 28.932 1.00 93.50 93 SER A O 1
ATOM 744 N N . ASP A 1 94 ? -18.860 -20.661 27.924 1.00 95.81 94 ASP A N 1
ATOM 745 C CA . ASP A 1 94 ? -17.898 -20.747 29.025 1.00 95.81 94 ASP A CA 1
ATOM 746 C C . ASP A 1 94 ? -17.883 -19.477 29.892 1.00 95.81 94 ASP A C 1
ATOM 748 O O . ASP A 1 94 ? -17.087 -19.370 30.829 1.00 95.81 94 ASP A O 1
ATOM 752 N N . LEU A 1 95 ? -18.738 -18.499 29.576 1.00 96.88 95 LEU A N 1
ATOM 753 C CA . LEU A 1 95 ? -18.838 -17.258 30.335 1.00 96.88 95 LEU A CA 1
ATOM 754 C C . LEU A 1 95 ? -19.474 -17.484 31.704 1.00 96.88 95 LEU A C 1
ATOM 756 O O . LEU A 1 95 ? -20.490 -18.170 31.842 1.00 96.88 95 LEU A O 1
ATOM 760 N N . THR A 1 96 ? -18.925 -16.821 32.718 1.00 97.75 96 THR A N 1
ATOM 761 C CA . THR A 1 96 ? -19.561 -16.755 34.035 1.00 97.75 96 THR A CA 1
ATOM 762 C C . THR A 1 96 ? -20.811 -15.871 33.996 1.00 97.75 96 THR A C 1
ATOM 764 O O . THR A 1 96 ? -21.068 -15.119 33.044 1.00 97.75 96 THR A O 1
ATOM 767 N N . LEU A 1 97 ? -21.614 -15.930 35.063 1.00 97.50 97 LEU A N 1
ATOM 768 C CA . LEU A 1 97 ? -22.755 -15.030 35.237 1.00 97.50 97 LEU A CA 1
ATOM 769 C C . LEU A 1 97 ? -22.308 -13.556 35.257 1.00 97.50 97 LEU A C 1
ATOM 771 O O . LEU A 1 97 ? -22.974 -12.706 34.658 1.00 97.50 97 LEU A O 1
ATOM 775 N N . ALA A 1 98 ? -21.176 -13.256 35.902 1.00 97.56 98 ALA A N 1
ATOM 776 C CA . ALA A 1 98 ? -20.628 -11.907 35.969 1.00 97.56 98 ALA A CA 1
ATOM 777 C C . ALA A 1 98 ? -20.197 -11.416 34.576 1.00 97.56 98 ALA A C 1
ATOM 779 O O . ALA A 1 98 ? -20.614 -10.332 34.158 1.00 97.56 98 ALA A O 1
ATOM 780 N N . GLU A 1 99 ? -19.454 -12.228 33.821 1.00 97.50 99 GLU A N 1
ATOM 781 C CA . GLU A 1 99 ? -19.010 -11.901 32.458 1.00 97.50 99 GLU A CA 1
ATOM 782 C C . GLU A 1 99 ? -20.198 -11.713 31.501 1.00 97.50 99 GLU A C 1
ATOM 784 O O . GLU A 1 99 ? -20.253 -10.750 30.728 1.00 97.50 99 GLU A O 1
ATOM 789 N N . SER A 1 100 ? -21.212 -12.576 31.614 1.00 97.25 100 SER A N 1
ATOM 790 C CA . SER A 1 100 ? -22.461 -12.475 30.852 1.00 97.25 100 SER A CA 1
ATOM 791 C C . SER A 1 100 ? -23.209 -11.170 31.148 1.00 97.25 100 SER A C 1
ATOM 793 O O . SER A 1 100 ? -23.671 -10.484 30.228 1.00 97.25 100 SER A O 1
ATOM 795 N N . ALA A 1 101 ? -23.299 -10.780 32.424 1.00 97.12 101 ALA A N 1
ATOM 796 C CA . ALA A 1 101 ? -23.900 -9.512 32.830 1.00 97.12 101 ALA A CA 1
ATOM 797 C C . ALA A 1 101 ? -23.100 -8.302 32.314 1.00 97.12 101 ALA A C 1
ATOM 799 O O . ALA A 1 101 ? -23.692 -7.284 31.941 1.00 97.12 101 ALA A O 1
ATOM 800 N N . LEU A 1 102 ? -21.771 -8.418 32.236 1.00 96.19 102 LEU A N 1
ATOM 801 C CA . LEU A 1 102 ? -20.894 -7.373 31.712 1.00 96.19 102 LEU A CA 1
ATOM 802 C C . LEU A 1 102 ? -21.064 -7.195 30.192 1.00 96.19 102 LEU A C 1
ATOM 804 O O . LEU A 1 102 ? -21.192 -6.064 29.722 1.00 96.19 102 LEU A O 1
ATOM 808 N N . LEU A 1 103 ? -21.196 -8.276 29.412 1.00 95.19 103 LEU A N 1
ATOM 809 C CA . LEU A 1 103 ? -21.559 -8.168 27.987 1.00 95.19 103 LEU A CA 1
ATOM 810 C C . LEU A 1 103 ? -22.956 -7.566 27.795 1.00 95.19 103 LEU A C 1
ATOM 812 O O . LEU A 1 103 ? -23.158 -6.707 26.933 1.00 95.19 103 LEU A O 1
ATOM 816 N N . ALA A 1 104 ? -23.925 -7.956 28.626 1.00 94.44 104 ALA A N 1
ATOM 817 C CA . ALA A 1 104 ? -25.264 -7.375 28.587 1.00 94.44 104 ALA A CA 1
ATOM 818 C C . ALA A 1 104 ? -25.262 -5.865 28.914 1.00 94.44 104 ALA A C 1
ATOM 820 O O . ALA A 1 104 ? -26.112 -5.123 28.410 1.00 94.44 104 ALA A O 1
ATOM 821 N N . ALA A 1 105 ? -24.298 -5.380 29.708 1.00 93.06 105 ALA A N 1
ATOM 822 C CA . ALA A 1 105 ? -24.114 -3.955 29.990 1.00 93.06 105 ALA A CA 1
ATOM 823 C C . ALA A 1 105 ? -23.755 -3.154 28.732 1.00 93.06 105 ALA A C 1
ATOM 825 O O . ALA A 1 105 ? -24.334 -2.081 28.500 1.00 93.06 105 ALA A O 1
ATOM 826 N N . ALA A 1 106 ? -22.871 -3.702 27.893 1.00 92.06 106 ALA A N 1
ATOM 827 C CA . ALA A 1 106 ? -22.382 -3.063 26.672 1.00 92.06 106 ALA A CA 1
ATOM 828 C C . ALA A 1 106 ? -23.502 -2.769 25.657 1.00 92.06 106 ALA A C 1
ATOM 830 O O . ALA A 1 106 ? -23.465 -1.753 24.960 1.00 92.06 106 ALA A O 1
ATOM 831 N N . ALA A 1 107 ? -24.563 -3.583 25.641 1.00 89.25 107 ALA A N 1
ATOM 832 C CA . ALA A 1 107 ? -25.716 -3.421 24.752 1.00 89.25 107 ALA A CA 1
ATOM 833 C C . ALA A 1 107 ? -26.424 -2.055 24.874 1.00 89.25 107 ALA A C 1
ATOM 835 O O . ALA A 1 107 ? -27.027 -1.577 23.910 1.00 89.25 107 ALA A O 1
ATOM 836 N N . LYS A 1 108 ? -26.377 -1.406 26.051 1.00 86.88 108 LYS A N 1
ATOM 837 C CA . LYS A 1 108 ? -27.005 -0.085 26.256 1.00 86.88 108 LYS A CA 1
ATOM 838 C C . LYS A 1 108 ? -26.239 1.030 25.538 1.00 86.88 108 LYS A C 1
ATOM 840 O O . LYS A 1 108 ? -26.851 1.987 25.066 1.00 86.88 108 LYS A O 1
ATOM 845 N N . SER A 1 109 ? -24.912 0.941 25.504 1.00 88.75 109 SER A N 1
ATOM 846 C CA . SER A 1 109 ? -24.034 1.881 24.811 1.00 88.75 109 SER A CA 1
ATOM 847 C C . SER A 1 109 ? -22.680 1.221 24.591 1.00 88.75 109 SER A C 1
ATOM 849 O O . SER A 1 109 ? -21.908 1.043 25.530 1.00 88.75 109 SER A O 1
ATOM 851 N N . THR A 1 110 ? -22.390 0.924 23.329 1.00 86.88 110 THR A N 1
ATOM 852 C CA . THR A 1 110 ? -21.190 0.202 22.889 1.00 86.88 110 THR A CA 1
ATOM 853 C C . THR A 1 110 ? -19.893 0.975 23.086 1.00 86.88 110 THR A C 1
ATOM 855 O O . THR A 1 110 ? -18.821 0.394 22.982 1.00 86.88 110 THR A O 1
ATOM 858 N N . VAL A 1 111 ? -19.988 2.281 23.346 1.00 84.56 111 VAL A N 1
ATOM 859 C CA . VAL A 1 111 ? -18.844 3.152 23.636 1.00 84.56 111 VAL A CA 1
ATOM 860 C C . VAL A 1 111 ? -18.716 3.354 25.142 1.00 84.56 111 VAL A C 1
ATOM 862 O O . VAL A 1 111 ? -17.668 3.098 25.718 1.00 84.56 111 VAL A O 1
ATOM 865 N N . ARG A 1 112 ? -19.799 3.767 25.817 1.00 89.44 112 ARG A N 1
ATOM 866 C CA . ARG A 1 112 ? -19.742 4.099 27.248 1.00 89.44 112 ARG A CA 1
ATOM 867 C C . ARG A 1 112 ? -19.543 2.873 28.137 1.00 89.44 112 ARG A C 1
ATOM 869 O O . ARG A 1 112 ? -18.912 2.986 29.182 1.00 89.44 112 ARG A O 1
ATOM 876 N N . TYR A 1 113 ? -20.106 1.735 27.743 1.00 94.06 113 TYR A N 1
ATOM 877 C CA . TYR A 1 113 ? -20.124 0.508 28.540 1.00 94.06 113 TYR A CA 1
ATOM 878 C C . TYR A 1 113 ? -19.355 -0.638 27.874 1.00 94.06 113 TYR A C 1
ATOM 880 O O . TYR A 1 113 ? -19.600 -1.794 28.201 1.00 94.06 113 TYR A O 1
ATOM 888 N N . ALA A 1 114 ? -18.433 -0.341 26.950 1.00 93.06 114 ALA A N 1
ATOM 889 C CA . ALA A 1 114 ? -17.464 -1.340 26.505 1.00 93.06 114 ALA A CA 1
ATOM 890 C C . ALA A 1 114 ? -16.637 -1.812 27.720 1.00 93.06 114 ALA A C 1
ATOM 892 O O . ALA A 1 114 ? -16.146 -0.943 28.441 1.00 93.06 114 ALA A O 1
ATOM 893 N N . PRO A 1 115 ? -16.462 -3.127 27.957 1.00 94.94 115 PRO A N 1
ATOM 894 C CA . PRO A 1 115 ? -15.713 -3.650 29.107 1.00 94.94 115 PRO A CA 1
ATOM 895 C C . PRO A 1 115 ? -14.294 -3.074 29.267 1.00 94.94 115 PRO A C 1
ATOM 897 O O . PRO A 1 115 ? -13.858 -2.791 30.382 1.00 94.94 115 PRO A O 1
ATOM 900 N N . PHE A 1 116 ? -13.612 -2.808 28.151 1.00 93.56 116 PHE A N 1
ATOM 901 C CA . PHE A 1 116 ? -12.396 -1.996 28.098 1.00 93.56 116 PHE A CA 1
ATOM 902 C C . PHE A 1 116 ? -12.397 -1.073 26.871 1.00 93.56 116 PHE A C 1
ATOM 904 O O . PHE A 1 116 ? -13.079 -1.325 25.866 1.00 93.56 116 PHE A O 1
ATOM 911 N N . ASN A 1 117 ? -11.580 -0.024 26.941 1.00 90.25 117 ASN A N 1
ATOM 912 C CA . ASN A 1 117 ? -11.284 0.887 25.839 1.00 90.25 117 ASN A CA 1
ATOM 913 C C . ASN A 1 117 ? -9.839 0.704 25.367 1.00 90.25 117 ASN A C 1
ATOM 915 O O . ASN A 1 117 ? -8.975 0.313 26.144 1.00 90.25 117 ASN A O 1
ATOM 919 N N . ARG A 1 118 ? -9.585 0.956 24.083 1.00 88.62 118 ARG A N 1
ATOM 920 C CA . ARG A 1 118 ? -8.256 0.809 23.482 1.00 88.62 118 ARG A CA 1
ATOM 921 C C . ARG A 1 118 ? -7.587 2.174 23.396 1.00 88.62 118 ARG A C 1
ATOM 923 O O . ARG A 1 118 ? -8.219 3.115 22.923 1.00 88.62 118 ARG A O 1
ATOM 930 N N . TYR A 1 119 ? -6.331 2.246 23.814 1.00 83.62 119 TYR A N 1
ATOM 931 C CA . TYR A 1 119 ? -5.498 3.446 23.767 1.00 83.62 119 TYR A CA 1
ATOM 932 C C . TYR A 1 119 ? -4.177 3.121 23.071 1.00 83.62 119 TYR A C 1
ATOM 934 O O . TYR A 1 119 ? -3.680 1.997 23.201 1.00 83.62 119 TYR A O 1
ATOM 942 N N . ASN A 1 120 ? -3.620 4.073 22.316 1.00 80.69 120 ASN A N 1
ATOM 943 C CA . ASN A 1 120 ? -2.258 3.916 21.803 1.00 80.69 120 ASN A CA 1
ATOM 944 C C . ASN A 1 120 ? -1.284 3.879 22.983 1.00 80.69 120 ASN A C 1
ATOM 946 O O . ASN A 1 120 ? -1.534 4.510 24.009 1.00 80.69 120 ASN A O 1
ATOM 950 N N . LEU A 1 121 ? -0.162 3.177 22.832 1.00 75.12 121 LEU A N 1
ATOM 951 C CA . LEU A 1 121 ? 0.855 3.086 23.887 1.00 75.12 121 LEU A CA 1
ATOM 952 C C . LEU A 1 121 ? 1.481 4.446 24.252 1.00 75.12 121 LEU A C 1
ATOM 954 O O . LEU A 1 121 ? 1.995 4.608 25.352 1.00 75.12 121 LEU A O 1
ATOM 958 N N . GLU A 1 122 ? 1.402 5.433 23.364 1.00 78.00 122 GLU A N 1
ATOM 959 C CA . GLU A 1 122 ? 1.859 6.806 23.618 1.00 78.00 122 GLU A CA 1
ATOM 960 C C . GLU A 1 122 ? 0.878 7.589 24.515 1.00 78.00 122 GLU A C 1
ATOM 962 O O . GLU A 1 122 ? 1.285 8.426 25.322 1.00 78.00 122 GLU A O 1
ATOM 967 N N . ASP A 1 123 ? -0.415 7.252 24.457 1.00 79.25 123 ASP A N 1
ATOM 968 C CA . ASP A 1 123 ? -1.497 7.961 25.154 1.00 79.25 123 ASP A CA 1
ATOM 969 C C . ASP A 1 123 ? -1.741 7.448 26.589 1.00 79.25 123 ASP A C 1
ATOM 971 O O . ASP A 1 123 ? -2.594 7.976 27.308 1.00 79.25 123 ASP A O 1
ATOM 975 N N . ILE A 1 124 ? -1.023 6.406 27.028 1.00 83.12 124 ILE A N 1
ATOM 976 C CA . ILE A 1 124 ? -1.242 5.755 28.334 1.00 83.12 124 ILE A CA 1
ATOM 977 C C . ILE A 1 124 ? -0.304 6.229 29.448 1.00 83.12 124 ILE A C 1
ATOM 979 O O . ILE A 1 124 ? -0.386 5.714 30.558 1.00 83.12 124 ILE A O 1
ATOM 983 N N . SER A 1 125 ? 0.556 7.222 29.204 1.00 81.00 125 SER A N 1
ATOM 984 C CA . SER A 1 125 ? 1.544 7.713 30.186 1.00 81.00 125 SER A CA 1
ATOM 985 C C . SER A 1 125 ? 0.936 8.164 31.525 1.00 81.00 125 SER A C 1
ATOM 987 O O . SER A 1 125 ? 1.583 8.060 32.565 1.00 81.00 125 SER A O 1
ATOM 989 N N . ASN A 1 126 ? -0.323 8.615 31.514 1.00 85.94 126 ASN A N 1
ATOM 990 C CA . ASN A 1 126 ? -1.074 9.033 32.704 1.00 85.94 126 ASN A CA 1
ATOM 991 C C . ASN A 1 126 ? -2.065 7.970 33.219 1.00 85.94 126 ASN A C 1
ATOM 993 O O . ASN A 1 126 ? -2.853 8.255 34.125 1.00 85.94 126 ASN A O 1
ATOM 997 N N . ILE A 1 127 ? -2.084 6.773 32.628 1.00 84.31 127 ILE A N 1
ATOM 998 C CA . ILE A 1 127 ? -3.002 5.693 32.999 1.00 84.31 127 ILE A CA 1
ATOM 999 C C . ILE A 1 127 ? -2.287 4.752 33.977 1.00 84.31 127 ILE A C 1
ATOM 1001 O O . ILE A 1 127 ? -1.226 4.230 33.642 1.00 84.31 127 ILE A O 1
ATOM 1005 N N . PRO A 1 128 ? -2.857 4.498 35.170 1.00 87.31 128 PRO A N 1
ATOM 1006 C CA . PRO A 1 128 ? -2.276 3.548 36.111 1.00 87.31 128 PRO A CA 1
ATOM 1007 C C . PRO A 1 128 ? -2.194 2.136 35.516 1.00 87.31 128 PRO A C 1
ATOM 1009 O O . PRO A 1 128 ? -3.163 1.667 34.909 1.00 87.31 128 PRO A O 1
ATOM 1012 N N . GLU A 1 129 ? -1.058 1.462 35.701 1.00 83.62 129 GLU A N 1
ATOM 1013 C CA . GLU A 1 129 ? -0.761 0.151 35.106 1.00 83.62 129 GLU A CA 1
ATOM 1014 C C . GLU A 1 129 ? -1.785 -0.917 35.525 1.00 83.62 129 GLU A C 1
ATOM 1016 O O . GLU A 1 129 ? -2.173 -1.759 34.720 1.00 83.62 129 GLU A O 1
ATOM 1021 N N . GLU A 1 130 ? -2.338 -0.820 36.738 1.00 84.94 130 GLU A N 1
ATOM 1022 C CA . GLU A 1 130 ? -3.385 -1.713 37.244 1.00 84.94 130 GLU A CA 1
ATOM 1023 C C . GLU A 1 130 ? -4.723 -1.617 36.491 1.00 84.94 130 GLU A C 1
ATOM 1025 O O . GLU A 1 130 ? -5.588 -2.481 36.649 1.00 84.94 130 GLU A O 1
ATOM 1030 N N . ASN A 1 131 ? -4.922 -0.565 35.691 1.00 88.50 131 ASN A N 1
ATOM 1031 C CA . ASN A 1 131 ? -6.093 -0.433 34.828 1.00 88.50 131 ASN A CA 1
ATOM 1032 C C . ASN A 1 131 ? -5.858 -1.032 33.437 1.00 88.50 131 ASN A C 1
ATOM 1034 O O . ASN A 1 131 ? -6.803 -1.095 32.654 1.00 88.50 131 ASN A O 1
ATOM 1038 N N . ILE A 1 132 ? -4.643 -1.466 33.103 1.00 90.25 132 ILE A N 1
ATOM 1039 C CA . ILE A 1 132 ? -4.343 -2.110 31.824 1.00 90.25 132 ILE A CA 1
ATOM 1040 C C . ILE A 1 132 ? -4.623 -3.610 31.968 1.00 90.25 132 ILE A C 1
ATOM 1042 O O . ILE A 1 132 ? -3.906 -4.330 32.653 1.00 90.25 132 ILE A O 1
ATOM 1046 N N . VAL A 1 133 ? -5.675 -4.092 31.304 1.00 90.94 133 VAL A N 1
ATOM 1047 C CA . VAL A 1 133 ? -6.128 -5.499 31.373 1.00 90.94 133 VAL A CA 1
ATOM 1048 C C . VAL A 1 133 ? -5.521 -6.381 30.280 1.00 90.94 133 VAL A C 1
ATOM 1050 O O . VAL A 1 133 ? -5.809 -7.568 30.185 1.00 90.94 133 VAL A O 1
ATOM 1053 N N . GLY A 1 134 ? -4.690 -5.807 29.414 1.00 86.94 134 GLY A N 1
ATOM 1054 C CA . GLY A 1 134 ? -3.982 -6.532 28.366 1.00 86.94 134 GLY A CA 1
ATOM 1055 C C . GLY A 1 134 ? -3.668 -5.650 27.169 1.00 86.94 134 GLY A C 1
ATOM 1056 O O . GLY A 1 134 ? -3.977 -4.461 27.150 1.00 86.94 134 GLY A O 1
ATOM 1057 N N . ASN A 1 135 ? -3.075 -6.254 26.142 1.00 84.56 135 ASN A N 1
ATOM 1058 C CA . ASN A 1 135 ? -2.727 -5.575 24.900 1.00 84.56 135 ASN A CA 1
ATOM 1059 C C . ASN A 1 135 ? -3.283 -6.341 23.701 1.00 84.56 135 ASN A C 1
ATOM 1061 O O . ASN A 1 135 ? -3.250 -7.572 23.669 1.00 84.56 135 ASN A O 1
ATOM 1065 N N . VAL A 1 136 ? -3.737 -5.613 22.686 1.00 75.00 136 VAL A N 1
ATOM 1066 C CA . VAL A 1 136 ? -4.224 -6.193 21.428 1.00 75.00 136 VAL A CA 1
ATOM 1067 C C . VAL A 1 136 ? -3.540 -5.541 20.241 1.00 75.00 136 VAL A C 1
ATOM 1069 O O . VAL A 1 136 ? -3.207 -4.360 20.283 1.00 75.00 136 VAL A O 1
ATOM 1072 N N . PHE A 1 137 ? -3.367 -6.304 19.168 1.00 64.56 137 PHE A N 1
ATOM 1073 C CA . PHE A 1 137 ? -2.885 -5.783 17.895 1.00 64.56 137 PHE A CA 1
ATOM 1074 C C . PHE A 1 137 ? -4.067 -5.505 16.971 1.00 64.56 137 PHE A C 1
ATOM 1076 O O . PHE A 1 137 ? -4.947 -6.352 16.806 1.00 64.56 137 PHE A O 1
ATOM 1083 N N . ILE A 1 138 ? -4.082 -4.323 16.360 1.00 60.03 138 ILE A N 1
ATOM 1084 C CA . ILE A 1 138 ? -4.970 -4.009 15.239 1.00 60.03 138 ILE A CA 1
ATOM 1085 C C . ILE A 1 138 ? -4.073 -3.631 14.065 1.00 60.03 138 ILE A C 1
ATOM 1087 O O . ILE A 1 138 ? -3.436 -2.579 14.066 1.00 60.03 138 ILE A O 1
ATOM 1091 N N . GLY A 1 139 ? -3.984 -4.520 13.075 1.00 58.44 139 GLY A N 1
ATOM 1092 C CA . GLY A 1 139 ? -2.897 -4.447 12.099 1.00 58.44 139 GLY A CA 1
ATOM 1093 C C . GLY A 1 139 ? -1.563 -4.710 12.801 1.00 58.44 139 GLY A C 1
ATOM 1094 O O . GLY A 1 139 ? -1.421 -5.739 13.457 1.00 58.44 139 GLY A O 1
ATOM 1095 N N . SER A 1 140 ? -0.615 -3.779 12.696 1.00 46.28 140 SER A N 1
ATOM 1096 C CA . SER A 1 140 ? 0.676 -3.834 13.399 1.00 46.28 140 SER A CA 1
ATOM 1097 C C . SER A 1 140 ? 0.759 -2.934 14.632 1.00 46.28 140 SER A C 1
ATOM 1099 O O . SER A 1 140 ? 1.753 -2.959 15.354 1.00 46.28 140 SER A O 1
ATOM 1101 N N . VAL A 1 141 ? -0.275 -2.134 14.896 1.00 49.62 141 VAL A N 1
ATOM 1102 C CA . VAL A 1 141 ? -0.275 -1.212 16.030 1.00 49.62 141 VAL A CA 1
ATOM 1103 C C . VAL A 1 141 ? -0.779 -1.948 17.263 1.00 49.62 141 VAL A C 1
ATOM 1105 O O . VAL A 1 141 ? -1.869 -2.531 17.264 1.00 49.62 141 VAL A O 1
ATOM 1108 N N . GLN A 1 142 ? 0.041 -1.928 18.309 1.00 71.25 142 GLN A N 1
ATOM 1109 C CA . GLN A 1 142 ? -0.316 -2.447 19.616 1.00 71.25 142 GLN A CA 1
ATOM 1110 C C . GLN A 1 142 ? -1.106 -1.387 20.387 1.00 71.25 142 GLN A C 1
ATOM 1112 O O . GLN A 1 142 ? -0.681 -0.241 20.509 1.00 71.25 142 GLN A O 1
ATOM 1117 N N . TYR A 1 143 ? -2.250 -1.789 20.927 1.00 79.38 143 TYR A N 1
ATOM 1118 C CA . TYR A 1 143 ? -3.101 -0.964 21.772 1.00 79.38 143 TYR A CA 1
ATOM 1119 C C . TYR A 1 143 ? -3.154 -1.545 23.178 1.00 79.38 143 TYR A C 1
ATOM 1121 O O . TYR A 1 143 ? -3.380 -2.750 23.343 1.00 79.38 143 TYR A O 1
ATOM 1129 N N . ALA A 1 144 ? -3.043 -0.676 24.178 1.00 86.94 144 ALA A N 1
ATOM 1130 C CA . ALA A 1 144 ? -3.358 -1.024 25.553 1.00 86.94 144 ALA A CA 1
ATOM 1131 C C . ALA A 1 144 ? -4.876 -1.069 25.740 1.00 86.94 144 ALA A C 1
ATOM 1133 O O . ALA A 1 144 ? -5.603 -0.144 25.364 1.00 86.94 144 ALA A O 1
ATOM 1134 N N . CYS A 1 145 ? -5.362 -2.165 26.311 1.00 91.19 145 CYS A N 1
ATOM 1135 C CA . CYS A 1 145 ? -6.755 -2.333 26.693 1.00 91.19 145 CYS A CA 1
ATOM 1136 C C . CYS A 1 145 ? -6.910 -1.865 28.134 1.00 91.19 145 CYS A C 1
ATOM 1138 O O . CYS A 1 145 ? -6.443 -2.517 29.064 1.00 91.19 145 CYS A O 1
ATOM 1140 N N . VAL A 1 146 ? -7.559 -0.722 28.309 1.00 91.88 146 VAL A N 1
ATOM 1141 C CA . VAL A 1 146 ? -7.742 -0.076 29.604 1.00 91.88 146 VAL A CA 1
ATOM 1142 C C . VAL A 1 146 ? -9.149 -0.349 30.110 1.00 91.88 146 VAL A C 1
ATOM 1144 O O . VAL A 1 146 ? -10.146 -0.085 29.430 1.00 91.88 146 VAL A O 1
ATOM 1147 N N . TYR A 1 147 ? -9.212 -0.879 31.320 1.00 93.31 147 TYR A N 1
ATOM 1148 C CA . TYR A 1 147 ? -10.413 -1.194 32.068 1.00 93.31 147 TYR A CA 1
ATOM 1149 C C . TYR A 1 147 ? -11.401 -0.025 32.116 1.00 93.31 147 TYR A C 1
ATOM 1151 O O . TYR A 1 147 ? -11.027 1.117 32.388 1.00 93.31 147 TYR A O 1
ATOM 1159 N N . ASN A 1 148 ? -12.689 -0.306 31.906 1.00 94.25 148 ASN A N 1
ATOM 1160 C CA . ASN A 1 148 ? -13.730 0.715 31.948 1.00 94.25 148 ASN A CA 1
ATOM 1161 C C . ASN A 1 148 ? -14.654 0.537 33.159 1.00 94.25 148 ASN A C 1
ATOM 1163 O O . ASN A 1 148 ? -15.623 -0.220 33.111 1.00 94.25 148 ASN A O 1
ATOM 1167 N N . GLN A 1 149 ? -14.427 1.329 34.209 1.00 93.75 149 GLN A N 1
ATOM 1168 C CA . GLN A 1 149 ? -15.238 1.292 35.433 1.00 93.75 149 GLN A CA 1
ATOM 1169 C C . GLN A 1 149 ? -16.743 1.500 35.172 1.00 93.75 149 GLN A C 1
ATOM 1171 O O . GLN A 1 149 ? -17.572 0.854 35.808 1.00 93.75 149 GLN A O 1
ATOM 1176 N N . ASN A 1 150 ? -17.124 2.316 34.178 1.00 94.62 150 ASN A N 1
ATOM 1177 C CA . ASN A 1 150 ? -18.541 2.541 33.865 1.00 94.62 150 ASN A CA 1
ATOM 1178 C C . ASN A 1 150 ? -19.262 1.257 33.427 1.00 94.62 150 ASN A C 1
ATOM 1180 O O . ASN A 1 150 ? -20.470 1.127 33.643 1.00 94.62 150 ASN A O 1
ATOM 1184 N N . ALA A 1 151 ? -18.555 0.336 32.761 1.00 94.75 151 ALA A N 1
ATOM 1185 C CA . ALA A 1 151 ? -19.126 -0.933 32.317 1.00 94.75 151 ALA A CA 1
ATOM 1186 C C . ALA A 1 151 ? -19.495 -1.823 33.516 1.00 94.75 151 ALA A C 1
ATOM 1188 O O . ALA A 1 151 ? -20.532 -2.482 33.504 1.00 94.75 151 ALA A O 1
ATOM 1189 N N . ILE A 1 152 ? -18.705 -1.744 34.582 1.00 94.12 152 ILE A N 1
ATOM 1190 C CA . ILE A 1 152 ? -18.812 -2.535 35.812 1.00 94.12 152 ILE A CA 1
ATOM 1191 C C . ILE A 1 152 ? -19.931 -2.010 36.695 1.00 94.12 152 ILE A C 1
ATOM 1193 O O . ILE A 1 152 ? -20.807 -2.755 37.120 1.00 94.12 152 ILE A O 1
ATOM 1197 N N . ASP A 1 153 ? -20.002 -0.691 36.863 1.00 95.31 153 ASP A N 1
ATOM 1198 C CA . ASP A 1 153 ? -21.120 -0.063 37.569 1.00 95.31 153 ASP A CA 1
ATOM 1199 C C . ASP A 1 153 ? -22.454 -0.431 36.890 1.00 95.31 153 ASP A C 1
ATOM 1201 O O . ASP A 1 153 ? -23.493 -0.660 37.527 1.00 95.31 153 ASP A O 1
ATOM 1205 N N . ARG A 1 154 ? -22.427 -0.554 35.555 1.00 95.25 154 ARG A N 1
ATOM 1206 C CA . ARG A 1 154 ? -23.581 -0.998 34.778 1.00 95.25 154 ARG A CA 1
ATOM 1207 C C . ARG A 1 154 ? -23.851 -2.499 34.912 1.00 95.25 154 ARG A C 1
ATOM 1209 O O . ARG A 1 154 ? -25.025 -2.861 34.992 1.00 95.25 154 ARG A O 1
ATOM 1216 N N . GLN A 1 155 ? -22.827 -3.343 34.965 1.00 96.81 155 GLN A N 1
ATOM 1217 C CA . GLN A 1 155 ? -22.943 -4.773 35.258 1.00 96.81 155 GLN A CA 1
ATOM 1218 C C . GLN A 1 155 ? -23.589 -5.001 36.631 1.00 96.81 155 GLN A C 1
ATOM 1220 O O . GLN A 1 155 ? -24.561 -5.746 36.713 1.00 96.81 155 GLN A O 1
ATOM 1225 N N . HIS A 1 156 ? -23.155 -4.294 37.679 1.00 96.81 156 HIS A N 1
ATOM 1226 C CA . HIS A 1 156 ? -23.779 -4.371 39.005 1.00 96.81 156 HIS A CA 1
ATOM 1227 C C . HIS A 1 156 ? -25.263 -3.997 38.953 1.00 96.81 156 HIS A C 1
ATOM 1229 O O . HIS A 1 156 ? -26.101 -4.637 39.584 1.00 96.81 156 HIS A O 1
ATOM 1235 N N . THR A 1 157 ? -25.625 -2.988 38.153 1.00 95.88 157 THR A N 1
ATOM 1236 C CA . THR A 1 157 ? -27.039 -2.638 37.938 1.00 95.88 157 THR A CA 1
ATOM 1237 C C . THR A 1 157 ? -27.818 -3.795 37.297 1.00 95.88 157 THR A C 1
ATOM 1239 O O . THR A 1 157 ? -28.986 -4.007 37.617 1.00 95.88 157 THR A O 1
ATOM 1242 N N . ILE A 1 158 ? -27.198 -4.535 36.373 1.00 95.50 158 ILE A N 1
ATOM 1243 C CA . ILE A 1 158 ? -27.818 -5.688 35.708 1.00 95.50 158 ILE A CA 1
ATOM 1244 C C . ILE A 1 158 ? -27.976 -6.853 36.680 1.00 95.50 158 ILE A C 1
ATOM 1246 O O . ILE A 1 158 ? -29.079 -7.379 36.772 1.00 95.50 158 ILE A O 1
ATOM 1250 N N . LEU A 1 159 ? -26.935 -7.201 37.439 1.00 97.25 159 LEU A N 1
ATOM 1251 C CA . LEU A 1 159 ? -26.988 -8.260 38.450 1.00 97.25 159 LEU A CA 1
ATOM 1252 C C . LEU A 1 159 ? -28.067 -7.972 39.502 1.00 97.25 159 LEU A C 1
ATOM 1254 O O . LEU A 1 159 ? -28.902 -8.833 39.769 1.00 97.25 159 LEU A O 1
ATOM 1258 N N . ASN A 1 160 ? -28.135 -6.734 40.007 1.00 97.00 160 ASN A N 1
ATOM 1259 C CA . ASN A 1 160 ? -29.191 -6.312 40.934 1.00 97.00 160 ASN A CA 1
ATOM 1260 C C . ASN A 1 160 ? -30.575 -6.511 40.319 1.00 97.00 160 ASN A C 1
ATOM 1262 O O . ASN A 1 160 ? -31.480 -7.055 40.946 1.00 97.00 160 ASN A O 1
ATOM 1266 N N . ARG A 1 161 ? -30.736 -6.121 39.051 1.00 95.06 161 ARG A N 1
ATOM 1267 C CA . ARG A 1 161 ? -32.014 -6.274 38.362 1.00 95.06 161 ARG A CA 1
ATOM 1268 C C . ARG A 1 161 ? -32.373 -7.737 38.099 1.00 95.06 161 ARG A C 1
ATOM 1270 O O . ARG A 1 161 ? -33.555 -8.062 38.084 1.00 95.06 161 ARG A O 1
ATOM 1277 N N . MET A 1 162 ? -31.390 -8.604 37.868 1.00 96.25 162 MET A N 1
ATOM 1278 C CA . MET A 1 162 ? -31.603 -10.045 37.708 1.00 96.25 162 MET A CA 1
ATOM 1279 C C . MET A 1 162 ? -32.066 -10.680 39.019 1.00 96.25 162 MET A C 1
ATOM 1281 O O . MET A 1 162 ? -32.995 -11.483 38.986 1.00 96.25 162 MET A O 1
ATOM 1285 N N . LEU A 1 163 ? -31.490 -10.265 40.151 1.00 96.00 163 LEU A N 1
ATOM 1286 C CA . LEU A 1 163 ? -31.907 -10.694 41.485 1.00 96.00 163 LEU A CA 1
ATOM 1287 C C . LEU A 1 163 ? -33.330 -10.212 41.819 1.00 96.00 163 LEU A C 1
ATOM 1289 O O . LEU A 1 163 ? -34.176 -11.014 42.195 1.00 96.00 163 LEU A O 1
ATOM 1293 N N . GLU A 1 164 ? -33.631 -8.924 41.608 1.00 94.38 164 GLU A N 1
ATOM 1294 C CA . GLU A 1 164 ? -34.971 -8.344 41.833 1.00 94.38 164 GLU A CA 1
ATOM 1295 C C . GLU A 1 164 ? -36.078 -9.025 41.018 1.00 94.38 164 GLU A C 1
ATOM 1297 O O . GLU A 1 164 ? -37.242 -9.034 41.416 1.00 94.38 164 GLU A O 1
ATOM 1302 N N . LEU A 1 165 ? -35.727 -9.525 39.834 1.00 93.69 165 LEU A N 1
ATOM 1303 C CA . LEU A 1 165 ? -36.639 -10.214 38.927 1.00 93.69 165 LEU A CA 1
ATOM 1304 C C . LEU A 1 165 ? -36.616 -11.739 39.111 1.00 93.69 165 LEU A C 1
ATOM 1306 O O . LEU A 1 165 ? -37.232 -12.434 38.305 1.00 93.69 165 LEU A O 1
ATOM 1310 N N . GLU A 1 166 ? -35.917 -12.238 40.135 1.00 96.00 166 GLU A N 1
ATOM 1311 C CA . GLU A 1 166 ? -35.818 -13.657 40.496 1.00 96.00 166 GLU A CA 1
ATOM 1312 C C . GLU A 1 166 ? -35.225 -14.546 39.379 1.00 96.00 166 GLU A C 1
ATOM 1314 O O . GLU A 1 166 ? -35.506 -15.740 39.305 1.00 96.00 166 GLU A O 1
ATOM 1319 N N . TYR A 1 167 ? -34.389 -13.980 38.496 1.00 94.94 167 TYR A N 1
ATOM 1320 C CA . TYR A 1 167 ? -33.647 -14.752 37.484 1.00 94.94 167 TYR A CA 1
ATOM 1321 C C . TYR A 1 167 ? -32.394 -15.427 38.045 1.00 94.94 167 TYR A C 1
ATOM 1323 O O . TYR A 1 167 ? -31.886 -16.354 37.421 1.00 94.94 167 TYR A O 1
ATOM 1331 N N . ILE A 1 168 ? -31.889 -14.936 39.178 1.00 97.50 168 ILE A N 1
ATOM 1332 C CA . ILE A 1 168 ? -30.749 -15.491 39.912 1.00 97.50 168 ILE A CA 1
ATOM 1333 C C . ILE A 1 168 ? -31.066 -15.496 41.406 1.00 97.50 168 ILE A C 1
ATOM 1335 O O . ILE A 1 168 ? -31.869 -14.696 41.891 1.00 97.50 168 ILE A O 1
ATOM 1339 N N . THR A 1 169 ? -30.425 -16.397 42.132 1.00 97.94 169 THR A N 1
ATOM 1340 C CA . THR A 1 169 ? -30.480 -16.488 43.592 1.00 97.94 169 THR A CA 1
ATOM 1341 C C . THR A 1 169 ? -29.565 -15.453 44.252 1.00 97.94 169 THR A C 1
ATOM 1343 O O . THR A 1 169 ? -28.666 -14.896 43.620 1.00 97.94 169 THR A O 1
ATOM 1346 N N . GLN A 1 170 ? -29.761 -15.207 45.553 1.00 97.38 170 GLN A N 1
ATOM 1347 C CA . GLN A 1 170 ? -28.859 -14.343 46.327 1.00 97.38 170 GLN A CA 1
ATOM 1348 C C . GLN A 1 170 ? -27.419 -14.882 46.330 1.00 97.38 170 GLN A C 1
ATOM 1350 O O . GLN A 1 170 ? -26.482 -14.103 46.225 1.00 97.38 170 GLN A O 1
ATOM 1355 N N . GLU A 1 171 ? -27.245 -16.205 46.393 1.00 97.69 171 GLU A N 1
ATOM 1356 C CA . GLU A 1 171 ? -25.927 -16.849 46.377 1.00 97.69 171 GLU A CA 1
ATOM 1357 C C . GLU A 1 171 ? -25.205 -16.636 45.037 1.00 97.69 171 GLU A C 1
ATOM 1359 O O . GLU A 1 171 ? -24.034 -16.266 45.018 1.00 97.69 171 GLU A O 1
ATOM 1364 N N . GLU A 1 172 ? -25.912 -16.783 43.912 1.00 97.69 172 GLU A N 1
ATOM 1365 C CA . GLU A 1 172 ? -25.367 -16.488 42.579 1.00 97.69 172 GLU A CA 1
ATOM 1366 C C . GLU A 1 172 ? -25.047 -15.000 42.398 1.00 97.69 172 GLU A C 1
ATOM 1368 O O . GLU A 1 172 ? -24.034 -14.661 41.788 1.00 97.69 172 GLU A O 1
ATOM 1373 N N . TYR A 1 173 ? -25.890 -14.110 42.934 1.00 97.88 173 TYR A N 1
ATOM 1374 C CA . TYR A 1 173 ? -25.628 -12.672 42.934 1.00 97.88 173 TYR A CA 1
ATOM 1375 C C . TYR A 1 173 ? -24.356 -12.343 43.724 1.00 97.88 173 TYR A C 1
ATOM 1377 O O . TYR A 1 173 ? -23.480 -11.657 43.201 1.00 97.88 173 TYR A O 1
ATOM 1385 N N . ASP A 1 174 ? -24.227 -12.860 44.947 1.00 97.56 174 ASP A N 1
ATOM 1386 C CA . ASP A 1 174 ? -23.064 -12.617 45.803 1.00 97.56 174 ASP A CA 1
ATOM 1387 C C . ASP A 1 174 ? -21.782 -13.175 45.160 1.00 97.56 174 ASP A C 1
ATOM 1389 O O . ASP A 1 174 ? -20.750 -12.502 45.161 1.00 97.56 174 ASP A O 1
ATOM 1393 N N . ALA A 1 175 ? -21.855 -14.359 44.539 1.00 97.50 175 ALA A N 1
ATOM 1394 C CA . ALA A 1 175 ? -20.746 -14.952 43.794 1.00 97.50 175 ALA A CA 1
ATOM 1395 C C . ALA A 1 175 ? -20.344 -14.109 42.571 1.00 97.50 175 ALA A C 1
ATOM 1397 O O . ALA A 1 175 ? -19.158 -13.853 42.371 1.00 97.50 175 ALA A O 1
ATOM 1398 N N . ALA A 1 176 ? -21.313 -13.630 41.782 1.00 96.88 176 ALA A N 1
ATOM 1399 C CA . ALA A 1 176 ? -21.044 -12.789 40.616 1.00 96.88 176 ALA A CA 1
ATOM 1400 C C . ALA A 1 176 ? -20.482 -11.409 40.996 1.00 96.88 176 ALA A C 1
ATOM 1402 O O . ALA A 1 176 ? -19.631 -10.879 40.289 1.00 96.88 176 ALA A O 1
ATOM 1403 N N . MET A 1 177 ? -20.929 -10.831 42.116 1.00 96.31 177 MET A N 1
ATOM 1404 C CA . MET A 1 177 ? -20.412 -9.561 42.644 1.00 96.31 177 MET A CA 1
ATOM 1405 C C . MET A 1 177 ? -19.003 -9.687 43.242 1.00 96.31 177 MET A C 1
ATOM 1407 O O . MET A 1 177 ? -18.301 -8.684 43.354 1.00 96.31 177 MET A O 1
ATOM 1411 N N . ALA A 1 178 ? -18.597 -10.893 43.652 1.00 96.38 178 ALA A N 1
ATOM 1412 C CA . ALA A 1 178 ? -17.267 -11.168 44.192 1.00 96.38 178 ALA A CA 1
ATOM 1413 C C . ALA A 1 178 ? -16.207 -11.436 43.107 1.00 96.38 178 ALA A C 1
ATOM 1415 O O . ALA A 1 178 ? -15.014 -11.442 43.413 1.00 96.38 178 ALA A O 1
ATOM 1416 N N . GLU A 1 179 ? -16.619 -11.679 41.860 1.00 96.06 179 GLU A N 1
ATOM 1417 C CA . GLU A 1 179 ? -15.711 -11.962 40.751 1.00 96.06 179 GLU A CA 1
ATOM 1418 C C . GLU A 1 179 ? -14.977 -10.691 40.289 1.00 96.06 179 GLU A C 1
ATOM 1420 O O . GLU A 1 179 ? -15.590 -9.670 39.972 1.00 96.06 179 GLU A O 1
ATOM 1425 N N . ASP A 1 180 ? -13.643 -10.747 40.230 1.00 93.94 180 ASP A N 1
ATOM 1426 C CA . ASP A 1 180 ? -12.830 -9.611 39.793 1.00 93.94 180 ASP A CA 1
ATOM 1427 C C . ASP A 1 180 ? -12.824 -9.492 38.265 1.00 93.94 180 ASP A C 1
ATOM 1429 O O . ASP A 1 180 ? -12.075 -10.169 37.558 1.00 93.94 180 ASP A O 1
ATOM 1433 N N . MET A 1 181 ? -13.642 -8.575 37.751 1.00 93.38 181 MET A N 1
ATOM 1434 C CA . MET A 1 181 ? -13.732 -8.300 36.318 1.00 93.38 181 MET A CA 1
ATOM 1435 C C . MET A 1 181 ? -12.454 -7.722 35.711 1.00 93.38 181 MET A C 1
ATOM 1437 O O . MET A 1 181 ? -12.267 -7.861 34.505 1.00 93.38 181 MET A O 1
ATOM 1441 N N . ARG A 1 182 ? -11.552 -7.103 36.488 1.00 90.44 182 ARG A N 1
ATOM 1442 C CA . ARG A 1 182 ? -10.244 -6.688 35.947 1.00 90.44 182 ARG A CA 1
ATOM 1443 C C . ARG A 1 182 ? -9.404 -7.904 35.596 1.00 90.44 182 ARG A C 1
ATOM 1445 O O . ARG A 1 182 ? -8.806 -7.927 34.528 1.00 90.44 182 ARG A O 1
ATOM 1452 N N . ALA A 1 183 ? -9.401 -8.904 36.474 1.00 90.38 183 ALA A N 1
ATOM 1453 C CA . ALA A 1 183 ? -8.679 -10.153 36.271 1.00 90.38 183 ALA A CA 1
ATOM 1454 C C . ALA A 1 183 ? -9.366 -11.084 35.257 1.00 90.38 183 ALA A C 1
ATOM 1456 O O . ALA A 1 183 ? -8.688 -11.850 34.577 1.00 90.38 183 ALA A O 1
ATOM 1457 N N . ALA A 1 184 ? -10.699 -11.031 35.155 1.00 92.19 184 ALA A N 1
ATOM 1458 C CA . ALA A 1 184 ? -11.459 -11.842 34.204 1.00 92.19 184 ALA A CA 1
ATOM 1459 C C . ALA A 1 184 ? -11.290 -11.366 32.752 1.00 92.19 184 ALA A C 1
ATOM 1461 O O . ALA A 1 184 ? -11.309 -12.181 31.828 1.00 92.19 184 ALA A O 1
ATOM 1462 N N . LEU A 1 185 ? -11.114 -10.056 32.537 1.00 93.56 185 LEU A N 1
ATOM 1463 C CA . LEU A 1 185 ? -10.869 -9.514 31.204 1.00 93.56 185 LEU A CA 1
ATOM 1464 C C . LEU A 1 185 ? -9.547 -10.039 30.653 1.00 93.56 185 LEU A C 1
ATOM 1466 O O . LEU A 1 185 ? -8.474 -9.819 31.202 1.00 93.56 185 LEU A O 1
ATOM 1470 N N . ASN A 1 186 ? -9.652 -10.697 29.508 1.00 91.81 186 ASN A N 1
ATOM 1471 C CA . ASN A 1 186 ? -8.534 -11.264 28.784 1.00 91.81 186 ASN A CA 1
ATOM 1472 C C . ASN A 1 186 ? -8.727 -10.919 27.304 1.00 91.81 186 ASN A C 1
ATOM 1474 O O . ASN A 1 186 ? -9.329 -11.714 26.566 1.00 91.81 186 ASN A O 1
ATOM 1478 N N . PRO A 1 187 ? -8.301 -9.707 26.889 1.00 87.56 187 PRO A N 1
ATOM 1479 C CA . PRO A 1 187 ? -8.517 -9.194 25.545 1.00 87.56 187 PRO A CA 1
ATOM 1480 C C . PRO A 1 187 ? -8.065 -10.201 24.488 1.00 87.56 187 PRO A C 1
ATOM 1482 O O . PRO A 1 187 ? -6.873 -10.456 24.306 1.00 87.56 187 PRO A O 1
ATOM 1485 N N . GLY A 1 188 ? -9.032 -10.783 23.783 1.00 70.19 188 GLY A N 1
ATOM 1486 C CA . GLY A 1 188 ? -8.745 -11.786 22.775 1.00 70.19 188 GLY A CA 1
ATOM 1487 C C . GLY A 1 188 ? -8.110 -11.159 21.555 1.00 70.19 188 GLY A C 1
ATOM 1488 O O . GLY A 1 188 ? -8.630 -10.206 20.968 1.00 70.19 188 GLY A O 1
ATOM 1489 N N . GLN A 1 189 ? -6.999 -11.743 21.123 1.00 57.28 189 GLN A N 1
ATOM 1490 C CA . GLN A 1 189 ? -6.522 -11.529 19.771 1.00 57.28 189 GLN A CA 1
ATOM 1491 C C . GLN A 1 189 ? -7.436 -12.336 18.856 1.00 57.28 189 GLN A C 1
ATOM 1493 O O . GLN A 1 189 ? -7.444 -13.568 18.905 1.00 57.28 189 GLN A O 1
ATOM 1498 N N . THR A 1 190 ? -8.213 -11.658 18.007 1.00 48.44 190 THR A N 1
ATOM 1499 C CA . THR A 1 190 ? -8.711 -12.307 16.793 1.00 48.44 190 THR A CA 1
ATOM 1500 C C . THR A 1 190 ? -7.461 -12.705 16.036 1.00 48.44 190 THR A C 1
ATOM 1502 O O . THR A 1 190 ? -6.773 -11.874 15.452 1.00 48.44 190 THR A O 1
ATOM 1505 N N . LYS A 1 191 ? -7.087 -13.968 16.183 1.00 38.62 191 LYS A N 1
ATOM 1506 C CA . LYS A 1 191 ? -5.874 -14.534 15.628 1.00 38.62 191 LYS A CA 1
ATOM 1507 C C . LYS A 1 191 ? -5.993 -14.448 14.103 1.00 38.62 191 LYS A C 1
ATOM 1509 O O . LYS A 1 191 ? -6.521 -15.350 13.463 1.00 38.62 191 LYS A O 1
ATOM 1514 N N . MET A 1 192 ? -5.513 -13.359 13.501 1.00 46.84 192 MET A N 1
ATOM 1515 C CA . MET A 1 192 ? -4.984 -13.436 12.144 1.00 46.84 192 MET A CA 1
ATOM 1516 C C . MET A 1 192 ? -3.694 -14.237 12.283 1.00 46.84 192 MET A C 1
ATOM 1518 O O . MET A 1 192 ? -2.619 -13.685 12.501 1.00 46.84 192 MET A O 1
ATOM 1522 N N . GLU A 1 193 ? -3.810 -15.565 12.291 1.00 37.22 193 GLU A N 1
ATOM 1523 C CA . GLU A 1 193 ? -2.635 -16.423 12.343 1.00 37.22 193 GLU A CA 1
ATOM 1524 C C . GLU A 1 193 ? -1.848 -16.294 11.033 1.00 37.22 193 GLU A C 1
ATOM 1526 O O . GLU A 1 193 ? -2.085 -17.007 10.062 1.00 37.22 193 GLU A O 1
ATOM 1531 N N . GLY A 1 194 ? -0.850 -15.410 11.047 1.00 47.09 194 GLY A N 1
ATOM 1532 C CA . GLY A 1 194 ? 0.379 -15.564 10.275 1.00 47.09 194 GLY A CA 1
ATOM 1533 C C . GLY A 1 194 ? 0.319 -15.246 8.784 1.00 47.09 194 GLY A C 1
ATOM 1534 O O . GLY A 1 194 ? 0.954 -15.980 8.030 1.00 47.09 194 GLY A O 1
ATOM 1535 N N . ILE A 1 195 ? -0.408 -14.199 8.372 1.00 54.31 195 ILE A N 1
ATOM 1536 C CA . ILE A 1 195 ? -0.295 -13.605 7.028 1.00 54.31 195 ILE A CA 1
ATOM 1537 C C . ILE A 1 195 ? -0.413 -12.069 7.115 1.00 54.31 195 ILE A C 1
ATOM 1539 O O . ILE A 1 195 ? -1.257 -11.559 7.855 1.00 54.31 195 ILE A O 1
ATOM 1543 N N . SER A 1 196 ? 0.405 -11.348 6.342 1.00 61.53 196 SER A N 1
ATOM 1544 C CA . SER A 1 196 ? 0.354 -9.886 6.165 1.00 61.53 196 SER A CA 1
ATOM 1545 C C . SER A 1 196 ? -0.986 -9.374 5.606 1.00 61.53 196 SER A C 1
ATOM 1547 O O . SER A 1 196 ? -1.791 -10.108 5.028 1.00 61.53 196 SER A O 1
ATOM 1549 N N . SER A 1 197 ? -1.249 -8.075 5.763 1.00 68.06 197 SER A N 1
ATOM 1550 C CA . SER A 1 197 ? -2.493 -7.440 5.305 1.00 68.06 197 SER A CA 1
ATOM 1551 C C . SER A 1 197 ? -2.664 -7.461 3.785 1.00 68.06 197 SER A C 1
ATOM 1553 O O . SER A 1 197 ? -3.782 -7.641 3.308 1.00 68.06 197 SER A O 1
ATOM 1555 N N . THR A 1 198 ? -1.576 -7.357 3.018 1.00 76.75 198 THR A N 1
ATOM 1556 C CA . THR A 1 198 ? -1.622 -7.209 1.557 1.00 76.75 198 THR A CA 1
ATOM 1557 C C . THR A 1 198 ? -2.389 -8.317 0.816 1.00 76.75 198 THR A C 1
ATOM 1559 O O . THR A 1 198 ? -3.335 -7.990 0.096 1.00 76.75 198 THR A O 1
ATOM 1562 N N . PRO A 1 199 ? -2.054 -9.619 0.951 1.00 84.88 199 PRO A N 1
ATOM 1563 C CA . PRO A 1 199 ? -2.799 -10.671 0.257 1.00 84.88 199 PRO A CA 1
ATOM 1564 C C . PRO A 1 199 ? -4.263 -10.734 0.708 1.00 84.88 199 PRO A C 1
ATOM 1566 O O . PRO A 1 199 ? -5.133 -11.094 -0.081 1.00 84.88 199 PRO A O 1
ATOM 1569 N N . MET A 1 200 ? -4.556 -10.387 1.964 1.00 84.06 200 MET A N 1
ATOM 1570 C CA . MET A 1 200 ? -5.923 -10.413 2.486 1.00 84.06 200 MET A CA 1
ATOM 1571 C C . MET A 1 200 ? -6.755 -9.240 1.981 1.00 84.06 200 MET A C 1
ATOM 1573 O O . MET A 1 200 ? -7.933 -9.424 1.689 1.00 84.06 200 MET A O 1
ATOM 1577 N N . ASP A 1 201 ? -6.166 -8.058 1.843 1.00 84.06 201 ASP A N 1
ATOM 1578 C CA . ASP A 1 201 ? -6.849 -6.902 1.273 1.00 84.06 201 ASP A CA 1
ATOM 1579 C C . ASP A 1 201 ? -7.178 -7.137 -0.207 1.00 84.06 201 ASP A C 1
ATOM 1581 O O . ASP A 1 201 ? -8.320 -6.912 -0.602 1.00 84.06 201 ASP A O 1
ATOM 1585 N N . TYR A 1 202 ? -6.260 -7.745 -0.969 1.00 88.75 202 TYR A N 1
ATOM 1586 C CA . TYR A 1 202 ? -6.539 -8.184 -2.341 1.00 88.75 202 TYR A CA 1
ATOM 1587 C C . TYR A 1 202 ? -7.679 -9.215 -2.410 1.00 88.75 202 TYR A C 1
ATOM 1589 O O . TYR A 1 202 ? -8.578 -9.107 -3.240 1.00 88.75 202 TYR A O 1
ATOM 1597 N N . VAL A 1 203 ? -7.695 -10.214 -1.516 1.00 91.12 203 VAL A N 1
ATOM 1598 C CA . VAL A 1 203 ? -8.791 -11.202 -1.467 1.00 91.12 203 VAL A CA 1
ATOM 1599 C C . VAL A 1 203 ? -10.132 -10.528 -1.171 1.00 91.12 203 VAL A C 1
ATOM 1601 O O . VAL A 1 203 ? -11.124 -10.846 -1.822 1.00 91.12 203 VAL A O 1
ATOM 1604 N N . LYS A 1 204 ? -10.182 -9.601 -0.209 1.00 88.81 204 LYS A N 1
ATOM 1605 C CA . LYS A 1 204 ? -11.411 -8.867 0.132 1.00 88.81 204 LYS A CA 1
ATOM 1606 C C . LYS A 1 204 ? -11.919 -8.049 -1.051 1.00 88.81 204 LYS A C 1
ATOM 1608 O O . LYS A 1 204 ? -13.110 -8.098 -1.337 1.00 88.81 204 LYS A O 1
ATOM 1613 N N . GLU A 1 205 ? -11.025 -7.339 -1.735 1.00 90.56 205 GLU A N 1
ATOM 1614 C CA . GLU A 1 205 ? -11.351 -6.572 -2.936 1.00 90.56 205 GLU A CA 1
ATOM 1615 C C . GLU A 1 205 ? -11.950 -7.472 -4.022 1.00 90.56 205 GLU A C 1
ATOM 1617 O O . GLU A 1 205 ? -13.039 -7.189 -4.519 1.00 90.56 205 GLU A O 1
ATOM 1622 N N . LYS A 1 206 ? -11.324 -8.624 -4.304 1.00 93.38 206 LYS A N 1
ATOM 1623 C CA . LYS A 1 206 ? -11.854 -9.577 -5.291 1.00 93.38 206 LYS A CA 1
ATOM 1624 C C . LYS A 1 206 ? -13.195 -10.178 -4.895 1.00 93.38 206 LYS A C 1
ATOM 1626 O O . LYS A 1 206 ? -14.058 -10.335 -5.749 1.00 93.38 206 LYS A O 1
ATOM 1631 N N . VAL A 1 207 ? -13.431 -10.432 -3.608 1.00 94.31 207 VAL A N 1
ATOM 1632 C CA . VAL A 1 207 ? -14.758 -10.860 -3.139 1.00 94.31 207 VAL A CA 1
ATOM 1633 C C . VAL A 1 207 ? -15.804 -9.763 -3.350 1.00 94.31 207 VAL A C 1
ATOM 1635 O O . VAL A 1 207 ? -16.927 -10.073 -3.743 1.00 94.31 207 VAL A O 1
ATOM 1638 N N . VAL A 1 208 ? -15.464 -8.492 -3.118 1.00 93.69 208 VAL A N 1
ATOM 1639 C CA . VAL A 1 208 ? -16.374 -7.369 -3.393 1.00 93.69 208 VAL A CA 1
ATOM 1640 C C . VAL A 1 208 ? -16.681 -7.269 -4.889 1.00 93.69 208 VAL A C 1
ATOM 1642 O O . VAL A 1 208 ? -17.855 -7.209 -5.253 1.00 93.69 208 VAL A O 1
ATOM 1645 N N . GLU A 1 209 ? -15.665 -7.323 -5.753 1.00 93.31 209 GLU A N 1
ATOM 1646 C CA . GLU A 1 209 ? -15.840 -7.337 -7.212 1.00 93.31 209 GLU A CA 1
ATOM 1647 C C . GLU A 1 209 ? -16.739 -8.495 -7.671 1.00 93.31 209 GLU A C 1
ATOM 1649 O O . GLU A 1 209 ? -17.699 -8.279 -8.415 1.00 93.31 209 GLU A O 1
ATOM 1654 N N . ASP A 1 210 ? -16.488 -9.708 -7.175 1.00 94.81 210 ASP A N 1
ATOM 1655 C CA . ASP A 1 210 ? -17.278 -10.894 -7.499 1.00 94.81 210 ASP A CA 1
ATOM 1656 C C . ASP A 1 210 ? -18.734 -10.750 -7.035 1.00 94.81 210 ASP A C 1
ATOM 1658 O O . ASP A 1 210 ? -19.658 -11.122 -7.761 1.00 94.81 210 ASP A O 1
ATOM 1662 N N . LEU A 1 211 ? -18.981 -10.193 -5.844 1.00 94.19 211 LEU A N 1
ATOM 1663 C CA . LEU A 1 211 ? -20.336 -9.948 -5.335 1.00 94.19 211 LEU A CA 1
ATOM 1664 C C . LEU A 1 211 ? -21.090 -8.925 -6.191 1.00 94.19 211 LEU A C 1
ATOM 1666 O O . LEU A 1 211 ? -22.264 -9.144 -6.504 1.00 94.19 211 LEU A O 1
ATOM 1670 N N . ILE A 1 212 ? -20.427 -7.847 -6.611 1.00 93.81 212 ILE A N 1
ATOM 1671 C CA . ILE A 1 212 ? -21.004 -6.851 -7.524 1.00 93.81 212 ILE A CA 1
ATOM 1672 C C . ILE A 1 212 ? -21.347 -7.517 -8.861 1.00 93.81 212 ILE A C 1
ATOM 1674 O O . ILE A 1 212 ? -22.488 -7.438 -9.317 1.00 93.81 212 ILE A O 1
ATOM 1678 N N . ALA A 1 213 ? -20.393 -8.233 -9.461 1.00 93.81 213 ALA A N 1
ATOM 1679 C CA . ALA A 1 213 ? -20.554 -8.839 -10.780 1.00 93.81 213 ALA A CA 1
ATOM 1680 C C . ALA A 1 213 ? -21.610 -9.957 -10.805 1.00 93.81 213 ALA A C 1
ATOM 1682 O O . ALA A 1 213 ? -22.385 -10.063 -11.755 1.00 93.81 213 ALA A O 1
ATOM 1683 N N . THR A 1 214 ? -21.660 -10.796 -9.768 1.00 93.31 214 THR A N 1
ATOM 1684 C CA . THR A 1 214 ? -22.530 -11.984 -9.744 1.00 93.31 214 THR A CA 1
ATOM 1685 C C . THR A 1 214 ? -23.904 -11.729 -9.136 1.00 93.31 214 THR A C 1
ATOM 1687 O O . THR A 1 214 ? -24.862 -12.414 -9.501 1.00 93.31 214 THR A O 1
ATOM 1690 N N . ARG A 1 215 ? -24.029 -10.770 -8.207 1.00 91.38 215 ARG A N 1
ATOM 1691 C CA . ARG A 1 215 ? -25.289 -10.481 -7.499 1.00 91.38 215 ARG A CA 1
ATOM 1692 C C . ARG A 1 215 ? -25.882 -9.112 -7.818 1.00 91.38 215 ARG A C 1
ATOM 1694 O O . ARG A 1 215 ? -26.973 -8.826 -7.335 1.00 91.38 215 ARG A O 1
ATOM 1701 N N . GLY A 1 216 ? -25.201 -8.284 -8.613 1.00 91.25 216 GLY A N 1
ATOM 1702 C CA . GLY A 1 216 ? -25.664 -6.938 -8.956 1.00 91.25 216 GLY A CA 1
ATOM 1703 C C . GLY A 1 216 ? -25.748 -6.003 -7.747 1.00 91.25 216 GLY A C 1
ATOM 1704 O O . GLY A 1 216 ? -26.553 -5.076 -7.752 1.00 91.25 216 GLY A O 1
ATOM 1705 N N . MET A 1 217 ? -24.969 -6.284 -6.697 1.00 90.75 217 MET A N 1
ATOM 1706 C CA . MET A 1 217 ? -24.885 -5.446 -5.501 1.00 90.75 217 MET A CA 1
ATOM 1707 C C . MET A 1 217 ? -24.166 -4.134 -5.822 1.00 90.75 217 MET A C 1
ATOM 1709 O O . MET A 1 217 ? -23.275 -4.094 -6.669 1.00 90.75 217 MET A O 1
ATOM 1713 N N . SER A 1 218 ? -24.506 -3.066 -5.105 1.00 88.88 218 SER A N 1
ATOM 1714 C CA . SER A 1 218 ? -23.643 -1.887 -5.019 1.00 88.88 218 SER A CA 1
ATOM 1715 C C . SER A 1 218 ? -22.367 -2.204 -4.228 1.00 88.88 218 SER A C 1
ATOM 1717 O O . SER A 1 218 ? -22.319 -3.166 -3.457 1.00 88.88 218 SER A O 1
ATOM 1719 N N . TYR A 1 219 ? -21.335 -1.370 -4.378 1.00 79.69 219 TYR A N 1
ATOM 1720 C CA . TYR A 1 219 ? -20.094 -1.509 -3.611 1.00 79.69 219 TYR A CA 1
ATOM 1721 C C . TYR A 1 219 ? -20.346 -1.519 -2.092 1.00 79.69 219 TYR A C 1
ATOM 1723 O O . TYR A 1 219 ? -19.826 -2.379 -1.387 1.00 79.69 219 TYR A O 1
ATOM 1731 N N . GLU A 1 220 ? -21.196 -0.618 -1.589 1.00 79.31 220 GLU A N 1
ATOM 1732 C CA . GLU A 1 220 ? -21.508 -0.523 -0.157 1.00 79.31 220 GLU A CA 1
ATOM 1733 C C . GLU A 1 220 ? -22.259 -1.761 0.359 1.00 79.31 220 GLU A C 1
ATOM 1735 O O . GLU A 1 220 ? -22.001 -2.240 1.466 1.00 79.31 220 GLU A O 1
ATOM 1740 N N . GLU A 1 221 ? -23.172 -2.319 -0.438 1.00 79.75 221 GLU A N 1
ATOM 1741 C CA . GLU A 1 221 ? -23.867 -3.564 -0.098 1.00 79.75 221 GLU A CA 1
ATOM 1742 C C . GLU A 1 221 ? -22.907 -4.754 -0.079 1.00 79.75 221 GLU A C 1
ATOM 1744 O O . GLU A 1 221 ? -22.944 -5.550 0.860 1.00 79.75 221 GLU A O 1
ATOM 1749 N N . ALA A 1 222 ? -22.029 -4.859 -1.080 1.00 82.75 222 ALA A N 1
ATOM 1750 C CA . ALA A 1 222 ? -21.033 -5.918 -1.173 1.00 82.75 222 ALA A CA 1
ATOM 1751 C C . ALA A 1 222 ? -20.014 -5.849 -0.022 1.00 82.75 222 ALA A C 1
ATOM 1753 O O . ALA A 1 222 ? -19.736 -6.873 0.600 1.00 82.75 222 ALA A O 1
ATOM 1754 N N . GLU A 1 223 ? -19.518 -4.656 0.327 1.00 82.00 223 GLU A N 1
ATOM 1755 C CA . GLU A 1 223 ? -18.608 -4.462 1.464 1.00 82.00 223 GLU A CA 1
ATOM 1756 C C . GLU A 1 223 ? -19.308 -4.798 2.791 1.00 82.00 223 GLU A C 1
ATOM 1758 O O . GLU A 1 223 ? -18.778 -5.552 3.610 1.00 82.00 223 GLU A O 1
ATOM 1763 N N . ASN A 1 224 ? -20.546 -4.335 2.999 1.00 75.81 224 ASN A N 1
ATOM 1764 C CA . ASN A 1 224 ? -21.314 -4.713 4.186 1.00 75.81 224 ASN A CA 1
ATOM 1765 C C . ASN A 1 224 ? -21.551 -6.227 4.258 1.00 75.81 224 ASN A C 1
ATOM 1767 O O . ASN A 1 224 ? -21.449 -6.810 5.338 1.00 75.81 224 ASN A O 1
ATOM 1771 N N . TYR A 1 225 ? -21.851 -6.872 3.132 1.00 82.12 225 TYR A N 1
ATOM 1772 C CA . TYR A 1 225 ? -22.080 -8.311 3.075 1.00 82.12 225 TYR A CA 1
ATOM 1773 C C . TYR A 1 225 ? -20.797 -9.113 3.317 1.00 82.12 225 TYR A C 1
ATOM 1775 O O . TYR A 1 225 ? -20.840 -10.124 4.016 1.00 82.12 225 TYR A O 1
ATOM 1783 N N . LEU A 1 226 ? -19.649 -8.631 2.837 1.00 82.56 226 LEU A N 1
ATOM 1784 C CA . LEU A 1 226 ? -18.340 -9.196 3.151 1.00 82.56 226 LEU A CA 1
ATOM 1785 C C . LEU A 1 226 ? -18.095 -9.241 4.668 1.00 82.56 226 LEU A C 1
ATOM 1787 O O . LEU A 1 226 ? -17.721 -10.285 5.196 1.00 82.56 226 LEU A O 1
ATOM 1791 N N . TYR A 1 227 ? -18.335 -8.132 5.375 1.00 75.06 227 TYR A N 1
ATOM 1792 C CA . TYR A 1 227 ? -18.011 -8.027 6.804 1.00 75.06 227 TYR A CA 1
ATOM 1793 C C . TYR A 1 227 ? -19.101 -8.545 7.749 1.00 75.06 227 TYR A C 1
ATOM 1795 O O . TYR A 1 227 ? -18.795 -8.939 8.872 1.00 75.06 227 TYR A O 1
ATOM 1803 N N . LYS A 1 228 ? -20.372 -8.523 7.334 1.00 72.88 228 LYS A N 1
ATOM 1804 C CA . LYS A 1 228 ? -21.527 -8.815 8.208 1.00 72.88 228 LYS A CA 1
ATOM 1805 C C . LYS A 1 228 ? -22.398 -9.964 7.707 1.00 72.88 228 LYS A C 1
ATOM 1807 O O . LYS A 1 228 ? -23.291 -10.406 8.421 1.00 72.88 228 LYS A O 1
ATOM 1812 N N . GLY A 1 229 ? -22.167 -10.447 6.489 1.00 73.06 229 GLY A N 1
ATOM 1813 C CA . GLY A 1 229 ? -22.992 -11.471 5.847 1.00 73.06 229 GLY A CA 1
ATOM 1814 C C . GLY A 1 229 ? -22.708 -12.902 6.301 1.00 73.06 229 GLY A C 1
ATOM 1815 O O . GLY A 1 229 ? -23.368 -13.815 5.811 1.00 73.06 229 GLY A O 1
ATOM 1816 N N . GLY A 1 230 ? -21.739 -13.111 7.202 1.00 71.94 230 GLY A N 1
ATOM 1817 C CA . GLY A 1 230 ? -21.365 -14.442 7.694 1.00 71.94 230 GLY A CA 1
ATOM 1818 C C . GLY A 1 230 ? -20.702 -15.320 6.628 1.00 71.94 230 GLY A C 1
ATOM 1819 O O . GLY A 1 230 ? -20.882 -16.536 6.624 1.00 71.94 230 GLY A O 1
ATOM 1820 N N . LEU A 1 231 ? -19.977 -14.711 5.684 1.00 79.56 231 LEU A N 1
ATOM 1821 C CA . LEU A 1 231 ? -19.317 -15.436 4.602 1.00 79.56 231 LEU A CA 1
ATOM 1822 C C . LEU A 1 231 ? -18.139 -16.267 5.119 1.00 79.56 231 LEU A C 1
ATOM 1824 O O . LEU A 1 231 ? -17.308 -15.788 5.886 1.00 79.56 231 LEU A O 1
ATOM 1828 N N . THR A 1 232 ? -18.025 -17.497 4.620 1.00 83.44 232 THR A N 1
ATOM 1829 C CA . THR A 1 232 ? -16.771 -18.257 4.664 1.00 83.44 232 THR A CA 1
ATOM 1830 C C . THR A 1 232 ? -16.074 -18.097 3.320 1.00 83.44 232 THR A C 1
ATOM 1832 O O . THR A 1 232 ? -16.628 -18.477 2.290 1.00 83.44 232 THR A O 1
ATOM 1835 N N . ILE A 1 233 ? -14.869 -17.527 3.324 1.00 86.12 233 ILE A N 1
ATOM 1836 C CA . ILE A 1 233 ? -14.098 -17.243 2.109 1.00 86.12 233 ILE A CA 1
ATOM 1837 C C . ILE A 1 233 ? -12.943 -18.235 2.024 1.00 86.12 233 ILE A C 1
ATOM 1839 O O . ILE A 1 233 ? -12.114 -18.316 2.925 1.00 86.12 233 ILE A O 1
ATOM 1843 N N . THR A 1 234 ? -12.876 -18.990 0.929 1.00 89.94 234 THR A N 1
ATOM 1844 C CA . THR A 1 234 ? -11.732 -19.854 0.614 1.00 89.94 234 THR A CA 1
ATOM 1845 C C . THR A 1 234 ? -10.913 -19.200 -0.489 1.00 89.94 234 THR A C 1
ATOM 1847 O O . THR A 1 234 ? -11.398 -19.052 -1.608 1.00 89.94 234 THR A O 1
ATOM 1850 N N . SER A 1 235 ? -9.679 -18.801 -0.180 1.00 90.94 235 SER A N 1
ATOM 1851 C CA . SER A 1 235 ? -8.765 -18.188 -1.149 1.00 90.94 235 SER A CA 1
ATOM 1852 C C . SER A 1 235 ? -7.771 -19.205 -1.720 1.00 90.94 235 SER A C 1
ATOM 1854 O O . SER A 1 235 ? -7.687 -20.353 -1.278 1.00 90.94 235 SER A O 1
ATOM 1856 N N . THR A 1 236 ? -7.006 -18.788 -2.730 1.00 94.94 236 THR A N 1
ATOM 1857 C CA . THR A 1 236 ? -5.924 -19.594 -3.317 1.00 94.94 236 THR A CA 1
ATOM 1858 C C . THR A 1 236 ? -4.583 -19.426 -2.605 1.00 94.94 236 THR A C 1
ATOM 1860 O O . THR A 1 236 ? -3.636 -20.145 -2.941 1.00 94.94 236 THR A O 1
ATOM 1863 N N . ILE A 1 237 ? -4.505 -18.498 -1.643 1.00 91.31 237 ILE A N 1
ATOM 1864 C CA . ILE A 1 237 ? -3.288 -18.183 -0.898 1.00 91.31 237 ILE A CA 1
ATOM 1865 C C . ILE A 1 237 ? -2.840 -19.411 -0.112 1.00 91.31 237 ILE A C 1
ATOM 1867 O O . ILE A 1 237 ? -3.608 -20.049 0.604 1.00 91.31 237 ILE A O 1
ATOM 1871 N N . ASP A 1 238 ? -1.569 -19.741 -0.269 1.00 92.19 238 ASP A N 1
ATOM 1872 C CA . ASP A 1 238 ? -0.911 -20.825 0.427 1.00 92.19 238 ASP A CA 1
ATOM 1873 C C . ASP A 1 238 ? -0.155 -20.253 1.622 1.00 92.19 238 ASP A C 1
ATOM 1875 O O . ASP A 1 238 ? 0.849 -19.561 1.457 1.00 92.19 238 ASP A O 1
ATOM 1879 N N . VAL A 1 239 ? -0.645 -20.539 2.828 1.00 85.81 239 VAL A N 1
ATOM 1880 C CA . VAL A 1 239 ? -0.112 -19.977 4.079 1.00 85.81 239 VAL A CA 1
ATOM 1881 C C . VAL A 1 239 ? 1.391 -20.239 4.221 1.00 85.81 239 VAL A C 1
ATOM 1883 O O . VAL A 1 239 ? 2.124 -19.380 4.703 1.00 85.81 239 VAL A O 1
ATOM 1886 N N . ASN A 1 240 ? 1.875 -21.406 3.786 1.00 88.31 240 ASN A N 1
ATOM 1887 C CA . ASN A 1 240 ? 3.285 -21.759 3.935 1.00 88.31 240 ASN A CA 1
ATOM 1888 C C . ASN A 1 240 ? 4.161 -20.972 2.957 1.00 88.31 240 ASN A C 1
ATOM 1890 O O . ASN A 1 240 ? 5.182 -20.422 3.361 1.00 88.31 240 ASN A O 1
ATOM 1894 N N . ILE A 1 241 ? 3.742 -20.871 1.691 1.00 92.69 241 ILE A N 1
ATOM 1895 C CA . ILE A 1 241 ? 4.465 -20.085 0.680 1.00 92.69 241 ILE A CA 1
ATOM 1896 C C . ILE A 1 241 ? 4.454 -18.601 1.060 1.00 92.69 241 ILE A C 1
ATOM 1898 O O . ILE A 1 241 ? 5.482 -17.937 0.955 1.00 92.69 241 ILE A O 1
ATOM 1902 N N . GLN A 1 242 ? 3.315 -18.095 1.537 1.00 88.81 242 GLN A N 1
ATOM 1903 C CA . GLN A 1 242 ? 3.167 -16.713 1.980 1.00 88.81 242 GLN A CA 1
ATOM 1904 C C . GLN A 1 242 ? 4.122 -16.386 3.133 1.00 88.81 242 GLN A C 1
ATOM 1906 O O . GLN A 1 242 ? 4.870 -15.418 3.034 1.00 88.81 242 GLN A O 1
ATOM 1911 N N . LYS A 1 243 ? 4.188 -17.236 4.166 1.00 85.94 243 LYS A N 1
ATOM 1912 C CA . LYS A 1 243 ? 5.140 -17.067 5.276 1.00 85.94 243 LYS A CA 1
ATOM 1913 C C . LYS A 1 243 ? 6.594 -17.096 4.812 1.00 85.94 243 LYS A C 1
ATOM 1915 O O . LYS A 1 243 ? 7.390 -16.280 5.261 1.00 85.94 243 LYS A O 1
ATOM 1920 N N . SER A 1 244 ? 6.957 -18.006 3.906 1.00 89.06 244 SER A N 1
ATOM 1921 C CA . SER A 1 244 ? 8.318 -18.046 3.350 1.00 89.06 244 SER A CA 1
ATOM 1922 C C . SER A 1 244 ? 8.660 -16.786 2.548 1.00 89.06 244 SER A C 1
ATOM 1924 O O . SER A 1 244 ? 9.793 -16.303 2.611 1.00 89.06 244 SER A O 1
ATOM 1926 N N . LEU A 1 245 ? 7.694 -16.237 1.806 1.00 90.06 245 LEU A N 1
ATOM 1927 C CA . LEU A 1 245 ? 7.864 -14.979 1.082 1.00 90.06 245 LEU A CA 1
ATOM 1928 C C . LEU A 1 245 ? 8.059 -13.802 2.049 1.00 90.06 245 LEU A C 1
ATOM 1930 O O . LEU A 1 245 ? 8.987 -13.021 1.863 1.00 90.06 245 LEU A O 1
ATOM 1934 N N . GLU A 1 246 ? 7.239 -13.711 3.096 1.00 86.62 246 GLU A N 1
ATOM 1935 C CA . GLU A 1 246 ? 7.338 -12.675 4.134 1.00 86.62 246 GLU A CA 1
ATOM 1936 C 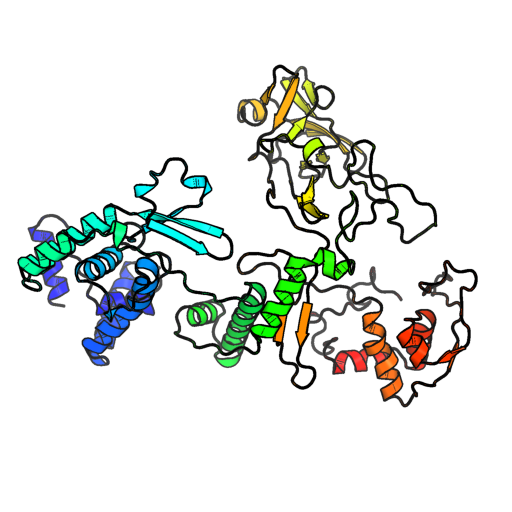C . GLU A 1 246 ? 8.685 -12.733 4.866 1.00 86.62 246 GLU A C 1
ATOM 1938 O O . GLU A 1 246 ? 9.398 -11.734 4.913 1.00 86.62 246 GLU A O 1
ATOM 1943 N N . GLN A 1 247 ? 9.119 -13.921 5.298 1.00 85.44 247 GLN A N 1
ATOM 1944 C CA . GLN A 1 247 ? 10.434 -14.119 5.926 1.00 85.44 247 GLN A CA 1
ATOM 1945 C C . GLN A 1 247 ? 11.598 -13.683 5.025 1.00 85.44 247 GLN A C 1
ATOM 1947 O O . GLN A 1 247 ? 12.596 -13.142 5.500 1.00 85.44 247 GLN A O 1
ATOM 1952 N N . SER A 1 248 ? 11.477 -13.897 3.711 1.00 88.00 248 SER A N 1
ATOM 1953 C CA . SER A 1 248 ? 12.492 -13.451 2.749 1.00 88.00 248 SER A CA 1
ATOM 1954 C C . SER A 1 248 ? 12.580 -11.920 2.683 1.00 88.00 248 SER A C 1
ATOM 1956 O O . SER A 1 248 ? 13.652 -11.375 2.428 1.00 88.00 248 SER A O 1
ATOM 1958 N N . TYR A 1 249 ? 11.469 -11.222 2.931 1.00 87.75 249 TYR A N 1
ATOM 1959 C CA . TYR A 1 249 ? 11.403 -9.761 2.979 1.00 87.75 249 TYR A CA 1
ATOM 1960 C C . TYR A 1 249 ? 11.822 -9.186 4.341 1.00 87.75 249 TYR A C 1
ATOM 1962 O O . TYR A 1 249 ? 12.412 -8.105 4.378 1.00 87.75 249 TYR A O 1
ATOM 1970 N N . ASP A 1 250 ? 11.620 -9.913 5.442 1.00 84.38 250 ASP A N 1
ATOM 1971 C CA . ASP A 1 250 ? 12.151 -9.535 6.763 1.00 84.38 250 ASP A CA 1
ATOM 1972 C C . ASP A 1 250 ? 13.686 -9.517 6.784 1.00 84.38 250 ASP A C 1
ATOM 1974 O O . ASP A 1 250 ? 14.299 -8.694 7.480 1.00 84.38 250 ASP A O 1
ATOM 1978 N N . ASN A 1 251 ? 14.294 -10.401 5.981 1.00 80.62 251 ASN A N 1
ATOM 1979 C CA . ASN A 1 251 ? 15.732 -10.479 5.735 1.00 80.62 251 ASN A CA 1
ATOM 1980 C C . ASN A 1 251 ? 16.129 -10.003 4.322 1.00 80.62 251 ASN A C 1
ATOM 1982 O O . ASN A 1 251 ? 17.064 -10.520 3.702 1.00 80.62 251 ASN A O 1
ATOM 1986 N N . PHE A 1 252 ? 15.404 -9.012 3.791 1.00 86.62 252 PHE A N 1
ATOM 1987 C CA . PHE A 1 252 ? 15.624 -8.502 2.436 1.00 86.62 252 PHE A CA 1
ATOM 1988 C C . PHE A 1 252 ? 17.068 -8.047 2.146 1.00 86.62 252 PHE A C 1
ATOM 1990 O O . PHE A 1 252 ? 17.538 -8.328 1.045 1.00 86.62 252 PHE A O 1
ATOM 1997 N N . PRO A 1 253 ? 17.805 -7.381 3.062 1.00 84.88 253 PRO A N 1
ATOM 1998 C CA . PRO A 1 253 ? 19.199 -7.009 2.809 1.00 84.88 253 PRO A CA 1
ATOM 1999 C C . PRO A 1 253 ? 20.087 -8.194 2.435 1.00 84.88 253 PRO A C 1
ATOM 2001 O O . PRO A 1 253 ? 20.806 -8.136 1.435 1.00 84.88 253 PRO A O 1
ATOM 2004 N N . VAL A 1 254 ? 19.968 -9.295 3.176 1.00 84.56 254 VAL A N 1
ATOM 2005 C CA . VAL A 1 254 ? 20.718 -10.527 2.920 1.00 84.56 254 VAL A CA 1
ATOM 2006 C C . VAL A 1 254 ? 20.250 -11.193 1.634 1.00 84.56 254 VAL A C 1
ATOM 2008 O O . VAL A 1 254 ? 21.078 -11.639 0.844 1.00 84.56 254 VAL A O 1
ATOM 2011 N N . LEU A 1 255 ? 18.936 -11.224 1.383 1.00 86.44 255 LEU A N 1
ATOM 2012 C CA . LEU A 1 255 ? 18.383 -11.733 0.125 1.00 86.44 255 LEU A CA 1
ATOM 2013 C C . LEU A 1 255 ? 18.939 -10.966 -1.084 1.00 86.44 255 LEU A C 1
ATOM 2015 O O . LEU A 1 255 ? 19.315 -11.576 -2.082 1.00 86.44 255 LEU A O 1
ATOM 2019 N N . TYR A 1 256 ? 18.982 -9.637 -0.993 1.00 85.31 256 TYR A N 1
ATOM 2020 C CA . TYR A 1 256 ? 19.404 -8.758 -2.077 1.00 85.31 256 TYR A CA 1
ATOM 2021 C C . TYR A 1 256 ? 20.912 -8.850 -2.344 1.00 85.31 256 TYR A C 1
ATOM 2023 O O . TYR A 1 256 ? 21.330 -8.912 -3.499 1.00 85.31 256 TYR A O 1
ATOM 2031 N N . LEU A 1 257 ? 21.733 -8.866 -1.290 1.00 84.12 257 LEU A N 1
ATOM 2032 C CA . LEU A 1 257 ? 23.194 -8.909 -1.410 1.00 84.12 257 LEU A CA 1
ATOM 2033 C C . LEU A 1 257 ? 23.755 -10.330 -1.571 1.00 84.12 257 LEU A C 1
ATOM 2035 O O . LEU A 1 257 ? 24.883 -10.493 -2.035 1.00 84.12 257 LEU A O 1
ATOM 2039 N N . GLY A 1 258 ? 23.003 -11.354 -1.168 1.00 85.56 258 GLY A N 1
ATOM 2040 C CA . GLY A 1 258 ? 23.484 -12.733 -1.049 1.00 85.56 258 GLY A CA 1
ATOM 2041 C C . GLY A 1 258 ? 24.433 -12.967 0.136 1.00 85.56 258 GLY A C 1
ATOM 2042 O O . GLY A 1 258 ? 25.030 -14.039 0.231 1.00 85.56 258 GLY A O 1
ATOM 2043 N N . ALA A 1 259 ? 24.599 -11.979 1.018 1.00 84.81 259 ALA A N 1
ATOM 2044 C CA . ALA A 1 259 ? 25.435 -12.015 2.215 1.00 84.81 259 ALA A CA 1
ATOM 2045 C C . ALA A 1 259 ? 24.967 -10.948 3.217 1.00 84.81 259 ALA A C 1
ATOM 2047 O O . ALA A 1 259 ? 24.222 -10.038 2.849 1.00 84.81 259 ALA A O 1
ATOM 2048 N N . GLU A 1 260 ? 25.428 -11.044 4.466 1.00 84.38 260 GLU A N 1
ATOM 2049 C CA . GLU A 1 260 ? 25.208 -9.987 5.457 1.00 84.38 260 GLU A CA 1
ATOM 2050 C C . GLU A 1 260 ? 25.777 -8.649 4.961 1.00 84.38 260 GLU A C 1
ATOM 2052 O O . GLU A 1 260 ? 26.888 -8.630 4.414 1.00 84.38 260 GLU A O 1
ATOM 2057 N N . PRO A 1 261 ? 25.051 -7.529 5.131 1.00 80.62 261 PRO A N 1
ATOM 2058 C CA . PRO A 1 261 ? 25.571 -6.215 4.787 1.00 80.62 261 PRO A CA 1
ATOM 2059 C C . PRO A 1 261 ? 26.873 -5.937 5.550 1.00 80.62 261 PRO A C 1
ATOM 2061 O O . PRO A 1 261 ? 26.926 -6.029 6.774 1.00 80.62 261 PRO A O 1
ATOM 2064 N N . THR A 1 262 ? 27.935 -5.576 4.831 1.00 73.88 262 THR A N 1
ATOM 2065 C CA . THR A 1 262 ? 29.211 -5.160 5.428 1.00 73.88 262 THR A CA 1
ATOM 2066 C C . THR A 1 262 ? 29.548 -3.737 4.995 1.00 73.88 262 THR A C 1
ATOM 2068 O O . THR A 1 262 ? 29.663 -3.482 3.794 1.00 73.88 262 THR A O 1
ATOM 2071 N N . GLY A 1 263 ? 29.763 -2.832 5.950 1.00 70.94 263 GLY A N 1
ATOM 2072 C CA . GLY A 1 263 ? 30.203 -1.452 5.712 1.00 70.94 263 GLY A CA 1
ATOM 2073 C C . GLY A 1 263 ? 29.209 -0.398 6.200 1.00 70.94 263 GLY A C 1
ATOM 2074 O O . GLY A 1 263 ? 28.220 -0.728 6.839 1.00 70.94 263 GLY A O 1
ATOM 2075 N N . ASP A 1 264 ? 29.475 0.863 5.853 1.00 68.12 264 ASP A N 1
ATOM 2076 C CA . ASP A 1 264 ? 28.785 2.037 6.419 1.00 68.12 264 ASP A CA 1
ATOM 2077 C C . ASP A 1 264 ? 27.779 2.670 5.437 1.00 68.12 264 ASP A C 1
ATOM 2079 O O . ASP A 1 264 ? 27.481 3.861 5.504 1.00 68.12 264 ASP A O 1
ATOM 2083 N N . LYS A 1 265 ? 27.313 1.902 4.443 1.00 70.69 265 LYS A N 1
ATOM 2084 C CA . LYS A 1 265 ? 26.418 2.394 3.385 1.00 70.69 265 LYS A CA 1
ATOM 2085 C C . LYS A 1 265 ? 25.138 1.581 3.307 1.00 70.69 265 LYS A C 1
ATOM 2087 O O . LYS A 1 265 ? 25.212 0.357 3.436 1.00 70.69 265 LYS A O 1
ATOM 2092 N N . PRO A 1 266 ? 23.997 2.228 3.028 1.00 77.50 266 PRO A N 1
ATOM 2093 C CA . PRO A 1 266 ? 22.748 1.509 2.933 1.00 77.50 266 PRO A CA 1
ATOM 2094 C C . PRO A 1 266 ? 22.724 0.574 1.720 1.00 77.50 266 PRO A C 1
ATOM 2096 O O . PRO A 1 266 ? 23.322 0.843 0.673 1.00 77.50 266 PRO A O 1
ATOM 2099 N N . ILE A 1 267 ? 22.012 -0.539 1.862 1.00 77.88 267 ILE A N 1
ATOM 2100 C CA . ILE A 1 267 ? 21.855 -1.548 0.822 1.00 77.88 267 ILE A CA 1
ATOM 2101 C C . ILE A 1 267 ? 21.174 -0.986 -0.427 1.00 77.88 267 ILE A C 1
ATOM 2103 O O . ILE A 1 267 ? 20.325 -0.099 -0.357 1.00 77.88 267 ILE A O 1
ATOM 2107 N N . ALA A 1 268 ? 21.524 -1.551 -1.586 1.00 70.12 268 ALA A N 1
ATOM 2108 C CA . ALA A 1 268 ? 20.913 -1.227 -2.878 1.00 70.12 268 ALA A CA 1
ATOM 2109 C C . ALA A 1 268 ? 20.948 0.268 -3.272 1.00 70.12 268 ALA A C 1
ATOM 2111 O O . ALA A 1 268 ? 20.242 0.671 -4.194 1.00 70.12 268 ALA A O 1
ATOM 2112 N N . GLN A 1 269 ? 21.785 1.075 -2.614 1.00 70.69 269 GLN A N 1
ATOM 2113 C CA . GLN A 1 269 ? 22.016 2.478 -2.934 1.00 70.69 269 GLN A CA 1
ATOM 2114 C C . GLN A 1 269 ? 23.495 2.688 -3.252 1.00 70.69 269 GLN A C 1
ATOM 2116 O O . GLN A 1 269 ? 24.365 2.461 -2.411 1.00 70.69 269 GLN A O 1
ATOM 2121 N N . ASP A 1 270 ? 23.798 3.134 -4.472 1.00 65.44 270 ASP A N 1
ATOM 2122 C CA . ASP A 1 270 ? 25.155 3.553 -4.821 1.00 65.44 270 ASP A CA 1
ATOM 2123 C C . ASP A 1 270 ? 25.260 5.078 -4.822 1.00 65.44 270 ASP A C 1
ATOM 2125 O O . ASP A 1 270 ? 25.078 5.747 -5.837 1.00 65.44 270 ASP A O 1
ATOM 2129 N N . TRP A 1 271 ? 25.609 5.638 -3.665 1.00 65.56 271 TRP A N 1
ATOM 2130 C CA . TRP A 1 271 ? 25.819 7.079 -3.480 1.00 65.56 271 TRP A CA 1
ATOM 2131 C C . TRP A 1 271 ? 27.022 7.648 -4.255 1.00 65.56 271 TRP A C 1
ATOM 2133 O O . TRP A 1 271 ? 27.274 8.854 -4.223 1.00 65.56 271 TRP A O 1
ATOM 2143 N N . ARG A 1 272 ? 27.794 6.796 -4.948 1.00 54.81 272 ARG A N 1
ATOM 2144 C CA . ARG A 1 272 ? 28.967 7.210 -5.730 1.00 54.81 272 ARG A CA 1
ATOM 2145 C C . ARG A 1 272 ? 28.679 7.382 -7.222 1.00 54.81 272 ARG A C 1
ATOM 2147 O O . ARG A 1 272 ? 29.433 8.106 -7.867 1.00 54.81 272 ARG A O 1
ATOM 2154 N N . TYR A 1 273 ? 27.639 6.745 -7.773 1.00 52.34 273 TYR A N 1
ATOM 2155 C CA . TYR A 1 273 ? 27.444 6.666 -9.226 1.00 52.34 273 TYR A CA 1
ATOM 2156 C C . TYR A 1 273 ? 25.966 6.530 -9.616 1.00 52.34 273 TYR A C 1
ATOM 2158 O O . TYR A 1 273 ? 25.498 5.441 -9.933 1.00 52.34 273 TYR A O 1
ATOM 2166 N N . PHE A 1 274 ? 25.235 7.640 -9.688 1.00 47.25 274 PHE A N 1
ATOM 2167 C CA . PHE A 1 274 ? 23.992 7.664 -10.459 1.00 47.25 274 PHE A CA 1
ATOM 2168 C C . PHE A 1 274 ? 24.251 8.427 -11.760 1.00 47.25 274 PHE A C 1
ATOM 2170 O O . PHE A 1 274 ? 24.253 9.652 -11.759 1.00 47.25 274 PHE A O 1
ATOM 2177 N N . ARG A 1 275 ? 24.565 7.719 -12.856 1.00 46.78 275 ARG A N 1
ATOM 2178 C CA . ARG A 1 275 ? 24.433 8.272 -14.214 1.00 46.78 275 ARG A CA 1
ATOM 2179 C C . ARG A 1 275 ? 24.079 7.198 -15.228 1.00 46.78 275 ARG A C 1
ATOM 2181 O O . ARG A 1 275 ? 24.840 6.260 -15.457 1.00 46.78 275 ARG A O 1
ATOM 2188 N N . TRP A 1 276 ? 22.989 7.445 -15.945 1.00 41.09 276 TRP A N 1
ATOM 2189 C CA . TRP A 1 276 ? 22.672 6.811 -17.223 1.00 41.09 276 TRP A CA 1
ATOM 2190 C C . TRP A 1 276 ? 23.165 7.664 -18.410 1.00 41.09 276 TRP A C 1
ATOM 2192 O O . TRP A 1 276 ? 22.501 7.740 -19.430 1.00 41.09 276 TRP A O 1
ATOM 2202 N N . SER A 1 277 ? 24.318 8.347 -18.309 1.00 40.22 277 SER A N 1
ATOM 2203 C CA . SER A 1 277 ? 25.000 9.000 -19.449 1.00 40.22 277 SER A CA 1
ATOM 2204 C C . SER A 1 277 ? 26.350 9.623 -19.043 1.00 40.22 277 SER A C 1
ATOM 2206 O O . SER A 1 277 ? 26.432 10.322 -18.039 1.00 40.22 277 SER A O 1
ATOM 2208 N N . GLY A 1 278 ? 27.411 9.440 -19.841 1.00 51.94 278 GLY A N 1
ATOM 2209 C CA . GLY A 1 278 ? 28.565 10.361 -19.850 1.00 51.94 278 GLY A CA 1
ATOM 2210 C C . GLY A 1 278 ? 29.813 10.029 -19.014 1.00 51.94 278 GLY A C 1
ATOM 2211 O O . GLY A 1 278 ? 30.772 10.783 -19.095 1.00 51.94 278 GLY A O 1
ATOM 2212 N N . GLY A 1 279 ? 29.867 8.915 -18.279 1.00 45.38 279 GLY A N 1
ATOM 2213 C CA . GLY A 1 279 ? 31.143 8.277 -17.897 1.00 45.38 279 GLY A CA 1
ATOM 2214 C C . GLY A 1 279 ? 32.049 8.946 -16.846 1.00 45.38 279 GLY A C 1
ATOM 2215 O O . GLY A 1 279 ? 33.141 8.429 -16.629 1.00 45.38 279 GLY A O 1
ATOM 2216 N N . GLU A 1 280 ? 31.632 10.010 -16.156 1.00 44.53 280 GLU A N 1
ATOM 2217 C CA . GLU A 1 280 ? 32.385 10.581 -15.023 1.00 44.53 280 GLU A CA 1
ATOM 2218 C C . GLU A 1 280 ? 31.526 10.602 -13.749 1.00 44.53 280 GLU A C 1
ATOM 2220 O O . GLU A 1 280 ? 30.381 11.056 -13.767 1.00 44.53 280 GLU A O 1
ATOM 2225 N N . GLY A 1 281 ? 32.062 10.053 -12.652 1.00 43.47 281 GLY A N 1
ATOM 2226 C CA . GLY A 1 281 ? 31.364 9.931 -11.371 1.00 43.47 281 GLY A CA 1
ATOM 2227 C C . GLY A 1 281 ? 31.593 11.143 -10.474 1.00 43.47 281 GLY A C 1
ATOM 2228 O O . GLY A 1 281 ? 32.700 11.344 -9.979 1.00 43.47 281 GLY A O 1
ATOM 2229 N N . THR A 1 282 ? 30.539 11.917 -10.232 1.00 51.16 282 THR A N 1
ATOM 2230 C CA . THR A 1 282 ? 30.461 12.894 -9.139 1.00 51.16 282 THR A CA 1
ATOM 2231 C C . THR A 1 282 ? 29.612 12.287 -8.026 1.00 51.16 282 THR A C 1
ATOM 2233 O O . THR A 1 282 ? 28.523 11.785 -8.305 1.00 51.16 282 THR A O 1
ATOM 2236 N N . GLY A 1 283 ? 30.105 12.290 -6.784 1.00 57.34 283 GLY A N 1
ATOM 2237 C CA . GLY A 1 283 ? 29.350 11.769 -5.640 1.00 57.34 283 GLY A CA 1
ATOM 2238 C C . GLY A 1 283 ? 28.027 12.515 -5.449 1.00 57.34 283 GLY A C 1
ATOM 2239 O O . GLY A 1 283 ? 27.957 13.715 -5.702 1.00 57.34 283 GLY A O 1
ATOM 2240 N N . MET A 1 284 ? 26.994 11.800 -5.004 1.00 70.94 284 MET A N 1
ATOM 2241 C CA . MET A 1 284 ? 25.646 12.344 -4.778 1.00 70.94 284 MET A CA 1
ATOM 2242 C C . MET A 1 284 ? 25.451 12.847 -3.344 1.00 70.94 284 MET A C 1
ATOM 2244 O O . MET A 1 284 ? 24.322 13.014 -2.907 1.00 70.94 284 MET A O 1
ATOM 2248 N N . LEU A 1 285 ? 26.540 13.058 -2.603 1.00 81.38 285 LEU A N 1
ATOM 2249 C CA . LEU A 1 285 ? 26.510 13.570 -1.239 1.00 81.38 285 LEU A CA 1
ATOM 2250 C C . LEU A 1 285 ? 27.238 14.906 -1.156 1.00 81.38 285 LEU A C 1
ATOM 2252 O O . LEU A 1 285 ? 28.315 15.060 -1.741 1.00 81.38 285 LEU A O 1
ATOM 2256 N N . ASP A 1 286 ? 26.681 15.846 -0.399 1.00 84.56 286 ASP A N 1
ATOM 2257 C CA . ASP A 1 286 ? 27.420 17.032 0.025 1.00 84.56 286 ASP A CA 1
ATOM 2258 C C . ASP A 1 286 ? 28.352 16.732 1.221 1.00 84.56 286 ASP A C 1
ATOM 2260 O O . ASP A 1 286 ? 28.474 15.596 1.686 1.00 84.56 286 ASP A O 1
ATOM 2264 N N . ALA A 1 287 ? 29.049 17.757 1.723 1.00 85.19 287 ALA A N 1
ATOM 2265 C CA . ALA A 1 287 ? 29.969 17.612 2.855 1.00 85.19 287 ALA A CA 1
ATOM 2266 C C . ALA A 1 287 ? 29.276 17.223 4.176 1.00 85.19 287 ALA A C 1
ATOM 2268 O O . ALA A 1 287 ? 29.943 16.716 5.074 1.00 85.19 287 ALA A O 1
ATOM 2269 N N . GLY A 1 288 ? 27.967 17.462 4.292 1.00 85.25 288 GLY A N 1
ATOM 2270 C CA . GLY A 1 288 ? 27.136 17.039 5.416 1.00 85.25 288 GLY A CA 1
ATOM 2271 C C . GLY A 1 288 ? 26.511 15.659 5.213 1.00 85.25 288 GLY A C 1
ATOM 2272 O O . GLY A 1 288 ? 25.707 15.252 6.038 1.00 85.25 288 GLY A O 1
ATOM 2273 N N . LEU A 1 289 ? 26.865 14.935 4.144 1.00 87.81 289 LEU A N 1
ATOM 2274 C CA . LEU A 1 289 ? 26.244 13.667 3.751 1.00 87.81 289 LEU A CA 1
ATOM 2275 C C . LEU A 1 289 ? 24.776 13.801 3.320 1.00 87.81 289 LEU A C 1
ATOM 2277 O O . LEU A 1 289 ? 24.059 12.813 3.269 1.00 87.81 289 LEU A O 1
ATOM 2281 N N . ASN A 1 290 ? 24.318 14.991 2.937 1.00 90.75 290 ASN A N 1
ATOM 2282 C CA . ASN A 1 290 ? 22.978 15.139 2.381 1.00 90.75 290 ASN A CA 1
ATOM 2283 C C . ASN A 1 290 ? 22.936 14.681 0.918 1.00 90.75 290 ASN A C 1
ATOM 2285 O O . ASN A 1 290 ? 23.903 14.879 0.181 1.00 90.75 290 ASN A O 1
ATOM 2289 N N . ILE A 1 291 ? 21.814 14.114 0.473 1.00 88.69 291 ILE A N 1
ATOM 2290 C CA . ILE A 1 291 ? 21.680 13.511 -0.857 1.00 88.69 291 ILE A CA 1
ATOM 2291 C C . ILE A 1 291 ? 21.283 14.557 -1.894 1.00 88.69 291 ILE A C 1
ATOM 2293 O O . ILE A 1 291 ? 20.267 15.241 -1.763 1.00 88.69 291 ILE A O 1
ATOM 2297 N N . LEU A 1 292 ? 22.056 14.618 -2.972 1.00 85.69 292 LEU A N 1
ATOM 2298 C CA . LEU A 1 292 ? 21.856 15.469 -4.135 1.00 85.69 292 LEU A CA 1
ATOM 2299 C C . LEU A 1 292 ? 21.365 14.637 -5.332 1.00 85.69 292 LEU A C 1
ATOM 2301 O O . LEU A 1 292 ? 21.728 13.473 -5.488 1.00 85.69 292 LEU A O 1
ATOM 2305 N N . ASN A 1 293 ? 20.569 15.242 -6.211 1.00 80.38 293 ASN A N 1
ATOM 2306 C CA . ASN A 1 293 ? 20.224 14.668 -7.511 1.00 80.38 293 ASN A CA 1
ATOM 2307 C C . ASN A 1 293 ? 21.343 14.902 -8.551 1.00 80.38 293 ASN A C 1
ATOM 2309 O O . ASN A 1 293 ? 22.342 15.569 -8.279 1.00 80.38 293 ASN A O 1
ATOM 2313 N N . GLU A 1 294 ? 21.152 14.422 -9.786 1.00 73.62 294 GLU A N 1
ATOM 2314 C CA . GLU A 1 294 ? 22.143 14.539 -10.873 1.00 73.62 294 GLU A CA 1
ATOM 2315 C C . GLU A 1 294 ? 22.536 15.984 -11.236 1.00 73.62 294 GLU A C 1
ATOM 2317 O O . GLU A 1 294 ? 23.605 16.210 -11.807 1.00 73.62 294 GLU A O 1
ATOM 2322 N N . SER A 1 295 ? 21.684 16.963 -10.911 1.00 75.94 295 SER A N 1
ATOM 2323 C CA . SER A 1 295 ? 21.937 18.392 -11.135 1.00 75.94 295 SER A CA 1
ATOM 2324 C C . SER A 1 295 ? 22.629 19.083 -9.952 1.00 75.94 295 SER A C 1
ATOM 2326 O O . SER A 1 295 ? 22.922 20.275 -10.023 1.00 75.94 295 SER A O 1
ATOM 2328 N N . GLY A 1 296 ? 22.902 18.346 -8.869 1.00 78.19 296 GLY A N 1
ATOM 2329 C CA . GLY A 1 296 ? 23.454 18.870 -7.620 1.00 78.19 296 GLY A CA 1
ATOM 2330 C C . GLY A 1 296 ? 22.415 19.526 -6.704 1.00 78.19 296 GLY A C 1
ATOM 2331 O O . GLY A 1 296 ? 22.789 20.158 -5.717 1.00 78.19 296 GLY A O 1
ATOM 2332 N N . GLN A 1 297 ? 21.120 19.405 -7.012 1.00 82.38 297 GLN A N 1
ATOM 2333 C CA . GLN A 1 297 ? 20.048 19.882 -6.139 1.00 82.38 297 GLN A CA 1
ATOM 2334 C C . GLN A 1 297 ? 19.839 18.902 -4.985 1.00 82.38 297 GLN A C 1
ATOM 2336 O O . GLN A 1 297 ? 19.738 17.698 -5.195 1.00 82.38 297 GLN A O 1
ATOM 2341 N N . LEU A 1 298 ? 19.734 19.445 -3.777 1.00 87.94 298 LEU A N 1
ATOM 2342 C CA . LEU A 1 298 ? 19.457 18.707 -2.552 1.00 87.94 298 LEU A CA 1
ATOM 2343 C C . LEU A 1 298 ? 18.048 18.098 -2.566 1.00 87.94 298 LEU A C 1
ATOM 2345 O O . LEU A 1 298 ? 17.087 18.825 -2.806 1.00 87.94 298 LEU A O 1
ATOM 2349 N N . ILE A 1 299 ? 17.955 16.789 -2.321 1.00 89.06 299 ILE A N 1
ATOM 2350 C CA . ILE A 1 299 ? 16.700 16.017 -2.326 1.00 89.06 299 ILE A CA 1
ATOM 2351 C C . ILE A 1 299 ? 16.421 15.281 -1.014 1.00 89.06 299 ILE A C 1
ATOM 2353 O O . ILE A 1 299 ? 15.259 15.032 -0.725 1.00 89.06 299 ILE A O 1
ATOM 2357 N N . PHE A 1 300 ? 17.448 14.963 -0.218 1.00 93.00 300 PHE A N 1
ATOM 2358 C CA . PHE A 1 300 ? 17.252 14.515 1.160 1.00 93.00 300 PHE A CA 1
ATOM 2359 C C . PHE A 1 300 ? 18.317 15.089 2.084 1.00 93.00 300 PHE A C 1
ATOM 2361 O O . PHE A 1 300 ? 19.503 15.056 1.754 1.00 93.00 300 PHE A O 1
ATOM 2368 N N . PHE A 1 301 ? 17.917 15.528 3.270 1.00 96.00 301 PHE A N 1
ATOM 2369 C CA . PHE A 1 301 ? 18.840 1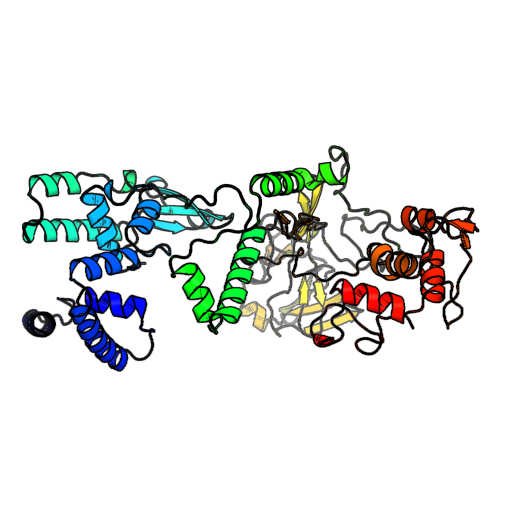5.754 4.378 1.00 96.00 301 PHE A CA 1
ATOM 2370 C C . PHE A 1 301 ? 19.100 14.458 5.144 1.00 96.00 301 PHE A C 1
ATOM 2372 O O . PHE A 1 301 ? 18.185 13.658 5.328 1.00 96.00 301 PHE A O 1
ATOM 2379 N N . ALA A 1 302 ? 20.318 14.268 5.654 1.00 94.31 302 ALA A N 1
ATOM 2380 C CA . ALA A 1 302 ? 20.474 13.370 6.800 1.00 94.31 302 ALA A CA 1
ATOM 2381 C C . ALA A 1 302 ? 19.640 13.952 7.956 1.00 94.31 302 ALA A C 1
ATOM 2383 O O . ALA A 1 302 ? 19.673 15.171 8.157 1.00 94.31 302 ALA A O 1
ATOM 2384 N N . LYS A 1 303 ? 18.840 13.138 8.659 1.00 95.75 303 LYS A N 1
ATOM 2385 C CA . LYS A 1 303 ? 17.851 13.636 9.640 1.00 95.75 303 LYS A CA 1
ATOM 2386 C C . LYS A 1 303 ? 18.479 14.603 10.651 1.00 95.75 303 LYS A C 1
ATOM 2388 O O . LYS A 1 303 ? 17.930 15.672 10.904 1.00 95.75 303 LYS A O 1
ATOM 2393 N N . GLU A 1 304 ? 19.664 14.273 11.143 1.00 94.62 304 GLU A N 1
ATOM 2394 C CA . GLU A 1 304 ? 20.445 15.060 12.098 1.00 94.62 304 GLU A CA 1
ATOM 2395 C C . GLU A 1 304 ? 20.882 16.447 11.589 1.00 94.62 304 GLU A C 1
ATOM 2397 O O . GLU A 1 304 ? 21.224 17.310 12.391 1.00 94.62 304 GLU A O 1
ATOM 2402 N N . ASN A 1 305 ? 20.861 16.686 10.274 1.00 95.50 305 ASN A N 1
ATOM 2403 C CA . ASN A 1 305 ? 21.231 17.971 9.672 1.00 95.50 305 ASN A CA 1
ATOM 2404 C C . ASN A 1 305 ? 20.044 18.933 9.503 1.00 95.50 305 ASN A C 1
ATOM 2406 O O . ASN A 1 305 ? 20.232 20.080 9.076 1.00 95.50 305 ASN A O 1
ATOM 2410 N N . ILE A 1 306 ? 18.820 18.463 9.749 1.00 96.38 306 ILE A N 1
ATOM 2411 C CA . ILE A 1 306 ? 17.595 19.242 9.545 1.00 96.38 306 ILE A CA 1
ATOM 2412 C C . ILE A 1 306 ? 16.696 19.277 10.782 1.00 96.38 306 ILE A C 1
ATOM 2414 O O . ILE A 1 306 ? 16.022 20.286 11.002 1.00 96.38 306 ILE A O 1
ATOM 2418 N N . MET A 1 307 ? 16.719 18.220 11.594 1.00 95.19 307 MET A N 1
ATOM 2419 C CA . MET A 1 307 ? 15.867 18.049 12.766 1.00 95.19 307 MET A CA 1
ATOM 2420 C C . MET A 1 307 ? 16.674 17.843 14.045 1.00 95.19 307 MET A C 1
ATOM 2422 O O . MET A 1 307 ? 17.755 17.256 14.017 1.00 95.19 307 MET A O 1
ATOM 2426 N N . ASP A 1 308 ? 16.124 18.307 15.167 1.00 92.62 308 ASP A N 1
ATOM 2427 C CA . ASP A 1 308 ? 16.631 17.977 16.500 1.00 92.62 308 ASP A CA 1
ATOM 2428 C C . ASP A 1 308 ? 16.028 16.666 17.054 1.00 92.62 308 ASP A C 1
ATOM 2430 O O . ASP A 1 308 ? 15.263 15.972 16.380 1.00 92.62 308 ASP A O 1
ATOM 2434 N N . GLU A 1 309 ? 16.406 16.295 18.282 1.00 90.12 309 GLU A N 1
ATOM 2435 C CA . GLU A 1 309 ? 15.946 15.062 18.947 1.00 90.12 309 GLU A CA 1
ATOM 2436 C C . GLU A 1 309 ? 14.432 15.036 19.220 1.00 90.12 309 GLU A C 1
ATOM 2438 O O . GLU A 1 309 ? 13.857 13.964 19.383 1.00 90.12 309 GLU A O 1
ATOM 2443 N N . GLU A 1 310 ? 13.785 16.203 19.237 1.00 89.81 310 GLU A N 1
ATOM 2444 C CA . GLU A 1 310 ? 12.340 16.375 19.415 1.00 89.81 310 GLU A CA 1
ATOM 2445 C C . GLU A 1 310 ? 11.615 16.489 18.057 1.00 89.81 310 GLU A C 1
ATOM 2447 O O . GLU A 1 310 ? 10.455 16.887 18.004 1.00 89.81 310 GLU A O 1
ATOM 2452 N N . ASN A 1 311 ? 12.299 16.150 16.954 1.00 91.12 311 ASN A N 1
ATOM 2453 C CA . ASN A 1 311 ? 11.828 16.259 15.570 1.00 91.12 311 ASN A CA 1
ATOM 2454 C C . ASN A 1 311 ? 11.497 17.699 15.116 1.00 91.12 311 ASN A C 1
ATOM 2456 O O . ASN A 1 311 ? 10.874 17.880 14.068 1.00 91.12 311 ASN A O 1
ATOM 2460 N N . ASN A 1 312 ? 11.942 18.739 15.831 1.00 94.75 312 ASN A N 1
ATOM 2461 C CA . ASN A 1 312 ? 11.760 20.124 15.393 1.00 94.75 312 ASN A CA 1
ATOM 2462 C C . ASN A 1 312 ? 12.707 20.439 14.229 1.00 94.75 312 ASN A C 1
ATOM 2464 O O . ASN A 1 312 ? 13.893 20.109 14.287 1.00 94.75 312 ASN A O 1
ATOM 2468 N N . ILE A 1 313 ? 12.237 21.170 13.215 1.00 97.06 313 ILE A N 1
ATOM 2469 C CA . ILE A 1 313 ? 13.125 21.723 12.182 1.00 97.06 313 ILE A CA 1
ATOM 2470 C C . ILE A 1 313 ? 13.918 22.871 12.793 1.00 97.06 313 ILE A C 1
ATOM 2472 O O . ILE A 1 313 ? 13.325 23.827 13.295 1.00 97.06 313 ILE A O 1
ATOM 2476 N N . TYR A 1 314 ? 15.246 22.823 12.712 1.00 96.12 314 TYR A N 1
ATOM 2477 C CA . TYR A 1 314 ? 16.090 23.897 13.228 1.00 96.12 314 TYR A CA 1
ATOM 2478 C C . TYR A 1 314 ? 16.714 24.735 12.108 1.00 96.12 314 TYR A C 1
ATOM 2480 O O . TYR A 1 314 ? 17.141 24.219 11.072 1.00 96.12 314 TYR A O 1
ATOM 2488 N N . LEU A 1 315 ? 16.809 26.045 12.326 1.00 97.44 315 LEU A N 1
ATOM 2489 C CA . LEU A 1 315 ? 17.509 27.005 11.479 1.00 97.44 315 LEU A CA 1
ATOM 2490 C C . LEU A 1 315 ? 18.646 27.641 12.274 1.00 97.44 315 LEU A C 1
ATOM 2492 O O . LEU A 1 315 ? 18.444 28.163 13.374 1.00 97.44 315 LEU A O 1
ATOM 2496 N N . ASN A 1 316 ? 19.840 27.607 11.696 1.00 95.88 316 ASN A N 1
ATOM 2497 C CA . ASN A 1 316 ? 21.008 28.273 12.248 1.00 95.88 316 ASN A CA 1
ATOM 2498 C C . ASN A 1 316 ? 20.847 29.805 12.172 1.00 95.88 316 ASN A C 1
ATOM 2500 O O . ASN A 1 316 ? 20.068 30.302 11.354 1.00 95.88 316 ASN A O 1
ATOM 2504 N N . PRO A 1 317 ? 21.596 30.580 12.980 1.00 96.38 317 PRO A N 1
ATOM 2505 C CA . PRO A 1 317 ? 21.487 32.042 13.003 1.00 96.38 317 PRO A CA 1
ATOM 2506 C C . PRO A 1 317 ? 21.714 32.748 11.654 1.00 96.38 317 PRO A C 1
ATOM 2508 O O . PRO A 1 317 ? 21.303 33.891 11.491 1.00 96.38 317 PRO A O 1
ATOM 2511 N N . ASP A 1 318 ? 22.388 32.105 10.698 1.00 96.62 318 ASP A N 1
ATOM 2512 C CA . ASP A 1 318 ? 22.628 32.616 9.344 1.00 96.62 318 ASP A CA 1
ATOM 2513 C C . ASP A 1 318 ? 21.513 32.266 8.340 1.00 96.62 318 ASP A C 1
ATOM 2515 O O . ASP A 1 318 ? 21.489 32.805 7.234 1.00 96.62 318 ASP A O 1
ATOM 2519 N N . GLU A 1 319 ? 20.572 31.399 8.720 1.00 97.38 319 GLU A N 1
ATOM 2520 C CA . GLU A 1 319 ? 19.475 30.922 7.869 1.00 97.38 319 GLU A CA 1
ATOM 2521 C C . GLU A 1 319 ? 18.183 31.743 8.015 1.00 97.38 319 GLU A C 1
ATOM 2523 O O . GLU A 1 319 ? 17.241 31.568 7.234 1.00 97.38 319 GLU A O 1
ATOM 2528 N N . TYR A 1 320 ? 18.115 32.645 8.997 1.00 97.75 320 TYR A N 1
ATOM 2529 C CA . TYR A 1 320 ? 16.966 33.517 9.208 1.00 97.75 320 TYR A CA 1
ATOM 2530 C C . TYR A 1 320 ? 17.370 34.897 9.741 1.00 97.75 320 TYR A C 1
ATOM 2532 O O . TYR A 1 320 ? 18.458 35.100 10.272 1.00 97.75 320 TYR A O 1
ATOM 2540 N N . SER A 1 321 ? 16.472 35.870 9.613 1.00 97.00 321 SER A N 1
ATOM 2541 C CA . SER A 1 321 ? 16.575 37.165 10.285 1.00 97.00 321 SER A CA 1
ATOM 2542 C C . SER A 1 321 ? 15.189 37.736 10.589 1.00 97.00 321 SER A C 1
ATOM 2544 O O . SER A 1 321 ? 14.183 37.270 10.055 1.00 97.00 321 SER A O 1
ATOM 2546 N N . ILE A 1 322 ? 15.127 38.733 11.472 1.00 95.81 322 ILE A N 1
ATOM 2547 C CA . ILE A 1 322 ? 13.916 39.524 11.709 1.00 95.81 322 ILE A CA 1
ATOM 2548 C C . ILE A 1 322 ? 14.129 40.895 11.070 1.00 95.81 322 ILE A C 1
ATOM 2550 O O . ILE A 1 322 ? 15.106 41.572 11.394 1.00 95.81 322 ILE A O 1
ATOM 2554 N N . ASP A 1 323 ? 13.247 41.288 10.152 1.00 95.75 323 ASP A N 1
ATOM 2555 C CA . ASP A 1 323 ? 13.350 42.582 9.472 1.00 95.75 323 ASP A CA 1
ATOM 2556 C C . ASP A 1 323 ? 12.884 43.758 10.357 1.00 95.75 323 ASP A C 1
ATOM 2558 O O . ASP A 1 323 ? 12.384 43.584 11.471 1.00 95.75 323 ASP A O 1
ATOM 2562 N N . GLU A 1 324 ? 13.019 44.987 9.850 1.00 94.81 324 GLU A N 1
ATOM 2563 C CA . GLU A 1 324 ? 12.620 46.213 10.564 1.00 94.81 324 GLU A CA 1
ATOM 2564 C C . GLU A 1 324 ? 11.118 46.268 10.902 1.00 94.81 324 GLU A C 1
ATOM 2566 O O . GLU A 1 324 ? 10.712 46.961 11.836 1.00 94.81 324 GLU A O 1
ATOM 2571 N N . ASN A 1 325 ? 10.290 45.521 10.168 1.00 94.19 325 ASN A N 1
ATOM 2572 C CA . ASN A 1 325 ? 8.847 45.428 10.373 1.00 94.19 325 ASN A CA 1
ATOM 2573 C C . ASN A 1 325 ? 8.462 44.266 11.308 1.00 94.19 325 ASN A C 1
ATOM 2575 O O . ASN A 1 325 ? 7.276 44.069 11.584 1.00 94.19 325 ASN A O 1
ATOM 2579 N N . GLY A 1 326 ? 9.443 43.511 11.814 1.00 93.38 326 GLY A N 1
ATOM 2580 C CA . GLY A 1 326 ? 9.252 42.348 12.674 1.00 93.38 326 GLY A CA 1
ATOM 2581 C C . GLY A 1 326 ? 8.818 41.081 11.933 1.00 93.38 326 GLY A C 1
ATOM 2582 O O . GLY A 1 326 ? 8.310 40.162 12.577 1.00 93.38 326 GLY A O 1
ATOM 2583 N N . ASN A 1 327 ? 8.962 41.029 10.607 1.00 96.62 327 ASN A N 1
ATOM 2584 C CA . ASN A 1 327 ? 8.709 39.824 9.820 1.00 96.62 327 ASN A CA 1
ATOM 2585 C C . ASN A 1 327 ? 9.877 38.846 9.966 1.00 96.62 327 ASN A C 1
ATOM 2587 O O . ASN A 1 327 ? 11.033 39.261 10.050 1.00 96.62 327 ASN A O 1
ATOM 2591 N N . LEU A 1 328 ? 9.578 37.547 9.937 1.00 97.12 328 LEU A N 1
ATOM 2592 C CA . LEU A 1 328 ? 10.599 36.503 9.908 1.00 97.12 328 LEU A CA 1
ATOM 2593 C C . LEU A 1 328 ? 11.018 36.258 8.461 1.00 97.12 328 LEU A C 1
ATOM 2595 O O . LEU A 1 328 ? 10.214 35.784 7.667 1.00 97.12 328 LEU A O 1
ATOM 2599 N N . VAL A 1 329 ? 12.264 36.568 8.125 1.00 97.94 329 VAL A N 1
ATOM 2600 C CA . VAL A 1 329 ? 12.855 36.334 6.805 1.00 97.94 329 VAL A CA 1
ATOM 2601 C C . VAL A 1 329 ? 13.694 35.065 6.869 1.00 97.94 329 VAL A C 1
ATOM 2603 O O . VAL A 1 329 ? 14.579 34.965 7.713 1.00 97.94 329 VAL A O 1
ATOM 2606 N N . ILE A 1 330 ? 13.438 34.104 5.984 1.00 98.25 330 ILE A N 1
ATOM 2607 C CA . ILE A 1 330 ? 14.123 32.807 5.946 1.00 98.25 330 ILE A CA 1
ATOM 2608 C C . ILE A 1 330 ? 14.836 32.651 4.604 1.00 98.25 330 ILE A C 1
ATOM 2610 O O . ILE A 1 330 ? 14.230 32.798 3.540 1.00 98.25 330 ILE A O 1
ATOM 2614 N N . ASN A 1 331 ? 16.122 32.307 4.668 1.00 97.44 331 ASN A N 1
ATOM 2615 C CA . ASN A 1 331 ? 16.946 31.908 3.533 1.00 97.44 331 ASN A CA 1
ATOM 2616 C C . ASN A 1 331 ? 17.721 30.643 3.919 1.00 97.44 331 ASN A C 1
ATOM 2618 O O . ASN A 1 331 ? 18.818 30.706 4.469 1.00 97.44 331 ASN A O 1
ATOM 2622 N N . SER A 1 332 ? 17.126 29.482 3.649 1.00 96.44 332 SER A N 1
ATOM 2623 C CA . SER A 1 332 ? 17.692 28.183 4.009 1.00 96.44 332 SER A CA 1
ATOM 2624 C C . SER A 1 332 ? 17.533 27.178 2.876 1.00 96.44 332 SER A C 1
ATOM 2626 O O . SER A 1 332 ? 16.525 27.151 2.169 1.00 96.44 332 SER A O 1
ATOM 2628 N N . LYS A 1 333 ? 18.519 26.283 2.743 1.00 93.88 333 LYS A N 1
ATOM 2629 C CA . LYS A 1 333 ? 18.460 25.149 1.807 1.00 93.88 333 LYS A CA 1
ATOM 2630 C C . LYS A 1 333 ? 17.402 24.109 2.195 1.00 93.88 333 LYS A C 1
ATOM 2632 O O . LYS A 1 333 ? 17.042 23.303 1.338 1.00 93.88 333 LYS A O 1
ATOM 2637 N N . LYS A 1 334 ? 16.909 24.150 3.439 1.00 96.31 334 LYS A N 1
ATOM 2638 C CA . LYS A 1 334 ? 15.893 23.245 3.999 1.00 96.31 334 LYS A CA 1
ATOM 2639 C C . LYS A 1 334 ? 14.515 23.405 3.370 1.00 96.31 334 LYS A C 1
ATOM 2641 O O . LYS A 1 334 ? 13.697 22.508 3.514 1.00 96.31 334 LYS A O 1
ATOM 2646 N N . PHE A 1 335 ? 14.276 24.493 2.638 1.00 96.25 335 PHE A N 1
ATOM 2647 C CA . PHE A 1 335 ? 12.987 24.755 2.005 1.00 96.25 335 PHE A CA 1
ATOM 2648 C C . PHE A 1 335 ? 13.076 24.744 0.476 1.00 96.25 335 PHE A C 1
ATOM 2650 O O . PHE A 1 335 ? 14.054 25.219 -0.113 1.00 96.25 335 PHE A O 1
ATOM 2657 N N . ASP A 1 336 ? 12.036 24.221 -0.165 1.00 93.94 336 ASP A N 1
ATOM 2658 C CA . ASP A 1 336 ? 11.746 24.365 -1.587 1.00 93.94 336 ASP A CA 1
ATOM 2659 C C . ASP A 1 336 ? 10.495 25.233 -1.780 1.00 93.94 336 ASP A C 1
ATOM 2661 O O . ASP A 1 336 ? 9.393 24.938 -1.327 1.00 93.94 336 ASP A O 1
ATOM 2665 N N . ILE A 1 337 ? 10.676 26.361 -2.458 1.00 93.50 337 ILE A N 1
ATOM 2666 C CA . ILE A 1 337 ? 9.662 27.390 -2.660 1.00 93.50 337 ILE A CA 1
ATOM 2667 C C . ILE A 1 337 ? 8.896 27.083 -3.946 1.00 93.50 337 ILE A C 1
ATOM 2669 O O . ILE A 1 337 ? 9.411 27.258 -5.057 1.00 93.50 337 ILE A O 1
ATOM 2673 N N . TYR A 1 338 ? 7.625 26.721 -3.823 1.00 86.81 338 TYR A N 1
ATOM 2674 C CA . TYR A 1 338 ? 6.692 26.571 -4.937 1.00 86.81 338 TYR A CA 1
ATOM 2675 C C . TYR A 1 338 ? 5.737 27.767 -5.018 1.00 86.81 338 TYR A C 1
ATOM 2677 O O . TYR A 1 338 ? 5.727 28.651 -4.167 1.00 86.81 338 TYR A O 1
ATOM 2685 N N . THR A 1 339 ? 4.950 27.841 -6.093 1.00 78.56 339 THR A N 1
ATOM 2686 C CA . THR A 1 339 ? 4.034 28.973 -6.320 1.00 78.56 339 THR A CA 1
ATOM 2687 C C . THR A 1 339 ? 2.977 29.097 -5.220 1.00 78.56 339 THR A C 1
ATOM 2689 O O . THR A 1 339 ? 2.568 30.206 -4.899 1.00 78.56 339 THR A O 1
ATOM 2692 N N . SER A 1 340 ? 2.548 27.974 -4.643 1.00 82.75 340 SER A N 1
ATOM 2693 C CA . SER A 1 340 ? 1.446 27.907 -3.676 1.00 82.75 340 SER A CA 1
ATOM 2694 C C . SER A 1 340 ? 1.823 27.268 -2.341 1.00 82.75 340 SER A C 1
ATOM 2696 O O . SER A 1 340 ? 0.940 27.037 -1.522 1.00 82.75 340 SER A O 1
ATOM 2698 N N . THR A 1 341 ? 3.090 26.901 -2.143 1.00 88.88 341 THR A N 1
ATOM 2699 C CA . THR A 1 341 ? 3.541 26.271 -0.902 1.00 88.88 341 THR A CA 1
ATOM 2700 C C . THR A 1 341 ? 5.039 26.465 -0.683 1.00 88.88 341 THR A C 1
ATOM 2702 O O . THR A 1 341 ? 5.792 26.651 -1.642 1.00 88.88 341 THR A O 1
ATOM 2705 N N . ILE A 1 342 ? 5.458 26.392 0.577 1.00 91.06 342 ILE A N 1
ATOM 2706 C CA . ILE A 1 342 ? 6.855 26.263 0.986 1.00 91.06 342 ILE A CA 1
ATOM 2707 C C . ILE A 1 342 ? 7.024 24.832 1.488 1.00 91.06 342 ILE A C 1
ATOM 2709 O O . ILE A 1 342 ? 6.527 24.489 2.558 1.00 91.06 342 ILE A O 1
ATOM 2713 N N . ASP A 1 343 ? 7.668 23.996 0.687 1.00 93.56 343 ASP A N 1
ATOM 2714 C CA . ASP A 1 343 ? 7.935 22.603 1.026 1.00 93.56 343 ASP A CA 1
ATOM 2715 C C . ASP A 1 343 ? 9.213 22.491 1.855 1.00 93.56 343 ASP A C 1
ATOM 2717 O O . ASP A 1 343 ? 10.142 23.282 1.664 1.00 93.56 343 ASP A O 1
ATOM 2721 N N . ILE A 1 344 ? 9.270 21.540 2.779 1.00 95.69 344 ILE A N 1
ATOM 2722 C CA . ILE A 1 344 ? 10.480 21.230 3.539 1.00 95.69 344 ILE A CA 1
ATOM 2723 C C . ILE A 1 344 ? 11.118 20.011 2.886 1.00 95.69 344 ILE A C 1
ATOM 2725 O O . ILE A 1 344 ? 10.454 19.005 2.656 1.00 95.69 344 ILE A O 1
ATOM 2729 N N . VAL A 1 345 ? 12.410 20.110 2.579 1.00 96.38 345 VAL A N 1
ATOM 2730 C CA . VAL A 1 345 ? 13.159 19.016 1.957 1.00 96.38 345 VAL A CA 1
ATOM 2731 C C . VAL A 1 345 ? 13.116 17.798 2.872 1.00 96.38 345 VAL A C 1
ATOM 2733 O O . VAL A 1 345 ? 13.468 17.906 4.045 1.00 96.38 345 VAL A O 1
ATOM 2736 N N . ASP A 1 346 ? 12.746 16.650 2.309 1.00 96.81 346 ASP A N 1
ATOM 2737 C CA . ASP A 1 346 ? 12.636 15.381 3.022 1.00 96.81 346 ASP A CA 1
ATOM 2738 C C . ASP A 1 346 ? 13.946 14.961 3.710 1.00 96.81 346 ASP A C 1
ATOM 2740 O O . ASP A 1 346 ? 15.051 15.381 3.351 1.00 96.81 346 ASP A O 1
ATOM 2744 N N . ALA A 1 347 ? 13.828 14.084 4.704 1.00 96.81 347 ALA A N 1
ATOM 2745 C CA . ALA A 1 347 ? 14.964 13.547 5.441 1.00 96.81 347 ALA A CA 1
ATOM 2746 C C . ALA A 1 347 ? 15.177 12.061 5.144 1.00 96.81 347 ALA A C 1
ATOM 2748 O O . ALA A 1 347 ? 14.291 11.362 4.649 1.00 96.81 347 ALA A O 1
ATOM 2749 N N . TYR A 1 348 ? 16.357 11.553 5.475 1.00 94.81 348 TYR A N 1
ATOM 2750 C CA . TYR A 1 348 ? 16.630 10.127 5.480 1.00 94.81 348 TYR A CA 1
ATOM 2751 C C . TYR A 1 348 ? 17.362 9.698 6.752 1.00 94.81 348 TYR A C 1
ATOM 2753 O O . TYR A 1 348 ? 18.084 10.480 7.374 1.00 94.81 348 TYR A O 1
ATOM 2761 N N . THR A 1 349 ? 17.190 8.427 7.105 1.00 93.69 349 THR A N 1
ATOM 2762 C CA . THR A 1 349 ? 18.003 7.722 8.099 1.00 93.69 349 THR A CA 1
ATOM 2763 C C . THR A 1 349 ? 18.516 6.402 7.520 1.00 93.69 349 THR A C 1
ATOM 2765 O O . THR A 1 349 ? 18.119 5.977 6.427 1.00 93.69 349 THR A O 1
ATOM 2768 N N . ILE A 1 350 ? 19.449 5.770 8.230 1.00 90.81 350 ILE A N 1
ATOM 2769 C CA . ILE A 1 350 ? 19.892 4.402 7.957 1.00 90.81 350 ILE A CA 1
ATOM 2770 C C . ILE A 1 350 ? 19.509 3.561 9.171 1.00 90.81 350 ILE A C 1
ATOM 2772 O O . ILE A 1 350 ? 19.891 3.908 10.289 1.00 90.81 350 ILE A O 1
ATOM 2776 N N . ASP A 1 351 ? 18.746 2.488 8.956 1.00 88.50 351 ASP A N 1
ATOM 2777 C CA . ASP A 1 351 ? 18.350 1.591 10.047 1.00 88.50 351 ASP A CA 1
ATOM 2778 C C . ASP A 1 351 ? 19.476 0.617 10.448 1.00 88.50 351 ASP A C 1
ATOM 2780 O O . ASP A 1 351 ? 20.533 0.529 9.818 1.00 88.50 351 ASP A O 1
ATOM 2784 N N . ASP A 1 352 ? 19.236 -0.145 11.511 1.00 86.19 352 ASP A N 1
ATOM 2785 C CA . ASP A 1 352 ? 20.153 -1.151 12.057 1.00 86.19 352 ASP A CA 1
ATOM 2786 C C . ASP A 1 352 ? 20.479 -2.292 11.077 1.00 86.19 352 ASP A C 1
ATOM 2788 O O . ASP A 1 352 ? 21.515 -2.948 11.196 1.00 86.19 352 ASP A O 1
ATOM 2792 N N . LYS A 1 353 ? 19.620 -2.511 10.079 1.00 84.44 353 LYS A N 1
ATOM 2793 C CA . LYS A 1 353 ? 19.788 -3.495 9.004 1.00 84.44 353 LYS A CA 1
ATOM 2794 C C . LYS A 1 353 ? 20.419 -2.893 7.745 1.00 84.44 353 LYS A C 1
ATOM 2796 O O . LYS A 1 353 ? 20.405 -3.534 6.689 1.00 84.44 353 LYS A O 1
ATOM 2801 N N . MET A 1 354 ? 20.979 -1.685 7.841 1.00 86.06 354 MET A N 1
ATOM 2802 C CA . MET A 1 354 ? 21.578 -0.944 6.732 1.00 86.06 354 MET A CA 1
ATOM 2803 C C . MET A 1 354 ? 20.583 -0.641 5.605 1.00 86.06 354 MET A C 1
ATOM 2805 O O . MET A 1 354 ? 20.966 -0.555 4.439 1.00 86.06 354 MET A O 1
ATOM 2809 N N . ASN A 1 355 ? 19.297 -0.482 5.898 1.00 87.69 355 ASN A N 1
ATOM 2810 C CA . ASN A 1 355 ? 18.342 0.027 4.923 1.00 87.69 355 ASN A CA 1
ATOM 2811 C C . ASN A 1 355 ? 18.398 1.546 4.870 1.00 87.69 355 ASN A C 1
ATOM 2813 O O . ASN A 1 355 ? 18.512 2.216 5.890 1.00 87.69 355 ASN A O 1
ATOM 2817 N N . PHE A 1 356 ? 18.235 2.089 3.667 1.00 90.38 356 PHE A N 1
ATOM 2818 C CA . PHE A 1 356 ? 17.883 3.492 3.514 1.00 90.38 356 PHE A CA 1
ATOM 2819 C C . PHE A 1 356 ? 16.418 3.679 3.908 1.00 90.38 356 PHE A C 1
ATOM 2821 O O . PHE A 1 356 ? 15.553 3.002 3.350 1.00 90.38 356 PHE A O 1
ATOM 2828 N N . VAL A 1 357 ? 16.132 4.607 4.815 1.00 92.12 357 VAL A N 1
ATOM 2829 C CA . VAL A 1 357 ? 14.771 4.947 5.236 1.00 92.12 357 VAL A CA 1
ATOM 2830 C C . VAL A 1 357 ? 14.494 6.393 4.847 1.00 92.12 357 VAL A C 1
ATOM 2832 O O . VAL A 1 357 ? 15.139 7.307 5.351 1.00 92.12 357 VAL A O 1
ATOM 2835 N N . SER A 1 358 ? 13.555 6.610 3.926 1.00 92.81 358 SER A N 1
ATOM 2836 C CA . SER A 1 358 ? 13.100 7.956 3.552 1.00 92.81 358 SER A CA 1
ATOM 2837 C C . SER A 1 358 ? 12.021 8.439 4.512 1.00 92.81 358 SER A C 1
ATOM 2839 O O . SER A 1 358 ? 11.080 7.690 4.773 1.00 92.81 358 SER A O 1
ATOM 2841 N N . HIS A 1 359 ? 12.096 9.690 4.951 1.00 93.62 359 HIS A N 1
ATOM 2842 C CA . HIS A 1 359 ? 11.096 10.342 5.790 1.00 93.62 359 HIS A CA 1
ATOM 2843 C C . HIS A 1 359 ? 10.543 11.576 5.086 1.00 93.62 359 HIS A C 1
ATOM 2845 O O . HIS A 1 359 ? 11.277 12.531 4.829 1.00 93.62 359 HIS A O 1
ATOM 2851 N N . THR A 1 360 ? 9.243 11.564 4.806 1.00 91.00 360 THR A N 1
ATOM 2852 C CA . THR A 1 360 ? 8.564 12.729 4.237 1.00 91.00 360 THR A CA 1
ATOM 2853 C C . THR A 1 360 ? 8.275 13.776 5.310 1.00 91.00 360 THR A C 1
ATOM 2855 O O . THR A 1 360 ? 7.739 13.430 6.363 1.00 91.00 360 THR A O 1
ATOM 2858 N N . ILE A 1 361 ? 8.602 15.041 5.036 1.00 88.75 361 ILE A N 1
ATOM 2859 C CA . ILE A 1 361 ? 8.360 16.189 5.936 1.00 88.75 361 ILE A CA 1
ATOM 2860 C C . ILE A 1 361 ? 7.264 17.117 5.356 1.00 88.75 361 ILE A C 1
ATOM 2862 O O . ILE A 1 361 ? 6.456 17.728 6.054 1.00 88.75 361 ILE A O 1
ATOM 2866 N N . GLY A 1 362 ? 7.142 17.178 4.032 1.00 86.38 362 GLY A N 1
ATOM 2867 C CA . GLY A 1 362 ? 6.099 17.973 3.387 1.00 86.38 362 GLY A CA 1
ATOM 2868 C C . GLY A 1 362 ? 6.170 19.468 3.724 1.00 86.38 362 GLY A C 1
ATOM 2869 O O . GLY A 1 362 ? 7.216 20.012 4.071 1.00 86.38 362 GLY A O 1
ATOM 2870 N N . ALA A 1 363 ? 5.038 20.161 3.596 1.00 88.75 363 ALA A N 1
ATOM 2871 C CA . ALA A 1 363 ? 5.025 21.618 3.582 1.00 88.75 363 ALA A CA 1
ATOM 2872 C C . ALA A 1 363 ? 4.946 22.287 4.956 1.00 88.75 363 ALA A C 1
ATOM 2874 O O . ALA A 1 363 ? 4.316 21.795 5.892 1.00 88.75 363 ALA A O 1
ATOM 2875 N N . LEU A 1 364 ? 5.506 23.495 5.020 1.00 89.06 364 LEU A N 1
ATOM 2876 C CA . LEU A 1 364 ? 5.311 24.416 6.127 1.00 89.06 364 LEU A CA 1
ATOM 2877 C C . LEU A 1 364 ? 3.856 24.923 6.136 1.00 89.06 364 LEU A C 1
ATOM 2879 O O . LEU A 1 364 ? 3.386 25.574 5.199 1.00 89.06 364 LEU A O 1
ATOM 2883 N N . ASN A 1 365 ? 3.144 24.672 7.231 1.00 86.50 365 ASN A N 1
ATOM 2884 C CA . ASN A 1 365 ? 1.736 24.999 7.449 1.00 86.50 365 ASN A CA 1
ATOM 2885 C C . ASN A 1 365 ? 1.534 26.494 7.764 1.00 86.50 365 ASN A C 1
ATOM 2887 O O . ASN A 1 365 ? 1.123 26.880 8.859 1.00 86.50 365 ASN A O 1
ATOM 2891 N N . VAL A 1 366 ? 1.808 27.355 6.781 1.00 82.88 366 VAL A N 1
ATOM 2892 C CA . VAL A 1 366 ? 1.568 28.814 6.845 1.00 82.88 366 VAL A CA 1
ATOM 2893 C C . VAL A 1 366 ? 0.405 29.279 5.968 1.00 82.88 366 VAL A C 1
ATOM 2895 O O . VAL A 1 366 ? 0.020 30.451 6.007 1.00 82.88 366 VAL A O 1
ATOM 2898 N N . GLY A 1 367 ? -0.193 28.383 5.177 1.00 81.69 367 GLY A N 1
ATOM 2899 C CA . GLY A 1 367 ? -1.203 28.747 4.181 1.00 81.69 367 GLY A CA 1
ATOM 2900 C C . GLY A 1 367 ? -0.661 29.812 3.223 1.00 81.69 367 GLY A C 1
ATOM 2901 O O . GLY A 1 367 ? 0.463 29.703 2.757 1.00 81.69 367 GLY A O 1
ATOM 2902 N N . ASN A 1 368 ? -1.423 30.884 2.989 1.00 84.38 368 ASN A N 1
ATOM 2903 C CA . ASN A 1 368 ? -0.992 32.010 2.146 1.00 84.38 368 ASN A CA 1
ATOM 2904 C C . ASN A 1 368 ? -0.248 33.114 2.930 1.00 84.38 368 ASN A C 1
ATOM 2906 O O . ASN A 1 368 ? -0.110 34.228 2.432 1.00 84.38 368 ASN A O 1
ATOM 2910 N N . ASN A 1 369 ? 0.172 32.859 4.175 1.00 89.94 369 ASN A N 1
ATOM 2911 C CA . ASN A 1 369 ? 0.796 33.866 5.043 1.00 89.94 369 ASN A CA 1
ATOM 2912 C C . ASN A 1 369 ? 2.320 33.907 4.864 1.00 89.94 369 ASN A C 1
ATOM 2914 O O . ASN A 1 369 ? 3.071 33.809 5.831 1.00 89.94 369 ASN A O 1
ATOM 2918 N N . TYR A 1 370 ? 2.772 34.038 3.621 1.00 93.25 370 TYR A N 1
ATOM 2919 C CA . TYR A 1 370 ? 4.178 34.223 3.282 1.00 93.25 370 TYR A CA 1
ATOM 2920 C C . TYR A 1 370 ? 4.311 35.073 2.015 1.00 93.25 370 TYR A C 1
ATOM 2922 O O . TYR A 1 370 ? 3.399 35.126 1.190 1.00 93.25 370 TYR A O 1
ATOM 2930 N N . GLU A 1 371 ? 5.456 35.726 1.850 1.00 94.62 371 GLU A N 1
ATOM 2931 C CA . GLU A 1 371 ? 5.811 36.454 0.632 1.00 94.62 371 GLU A CA 1
ATOM 2932 C C . GLU A 1 371 ? 7.187 35.995 0.144 1.00 94.62 371 GLU A C 1
ATOM 2934 O O . GLU A 1 371 ? 8.135 35.877 0.920 1.00 94.62 371 GLU A O 1
ATOM 2939 N N . ILE A 1 372 ? 7.294 35.694 -1.150 1.00 95.75 372 ILE A N 1
ATOM 2940 C CA . ILE A 1 372 ? 8.555 35.286 -1.775 1.00 95.75 372 ILE A CA 1
ATOM 2941 C C . ILE A 1 372 ? 9.342 36.554 -2.117 1.00 95.75 372 ILE A C 1
ATOM 2943 O O . ILE A 1 372 ? 8.897 37.341 -2.949 1.00 95.75 372 ILE A O 1
ATOM 2947 N N . ILE A 1 373 ? 10.518 36.726 -1.512 1.00 95.25 373 ILE A N 1
ATOM 2948 C CA . ILE A 1 373 ? 11.407 37.871 -1.760 1.00 95.25 373 ILE A CA 1
ATOM 2949 C C . ILE A 1 373 ? 12.264 37.619 -3.001 1.00 95.25 373 ILE A C 1
ATOM 2951 O O . ILE A 1 373 ? 12.367 38.459 -3.891 1.00 95.25 373 ILE A O 1
ATOM 2955 N N . GLU A 1 374 ? 12.890 36.444 -3.063 1.00 95.00 374 GLU A N 1
ATOM 2956 C CA . GLU A 1 374 ? 13.774 36.044 -4.154 1.00 95.00 374 GLU A CA 1
ATOM 2957 C C . GLU A 1 374 ? 13.611 34.549 -4.414 1.00 95.00 374 GLU A C 1
ATOM 2959 O O . GLU A 1 374 ? 13.469 33.768 -3.477 1.00 95.00 374 GLU A O 1
ATOM 2964 N N . LYS A 1 375 ? 13.649 34.131 -5.683 1.00 93.38 375 LYS A N 1
ATOM 2965 C CA . LYS A 1 375 ? 13.582 32.718 -6.063 1.00 93.38 375 LYS A CA 1
ATOM 2966 C C . LYS A 1 375 ? 14.410 32.439 -7.314 1.00 93.38 375 LYS A C 1
ATOM 2968 O O . LYS A 1 375 ? 14.235 33.087 -8.345 1.00 93.38 375 LYS A O 1
ATOM 2973 N N . LYS A 1 376 ? 15.261 31.414 -7.244 1.00 89.75 376 LYS A N 1
ATOM 2974 C CA . LYS A 1 376 ? 16.025 30.852 -8.361 1.00 89.75 376 LYS A CA 1
ATOM 2975 C C . LYS A 1 376 ? 15.847 29.334 -8.385 1.00 89.75 376 LYS A C 1
ATOM 2977 O O . LYS A 1 376 ? 16.371 28.619 -7.535 1.00 89.75 376 LYS A O 1
ATOM 2982 N N . GLY A 1 377 ? 15.116 28.828 -9.379 1.00 88.56 377 GLY A N 1
ATOM 2983 C CA . GLY A 1 377 ? 14.665 27.433 -9.362 1.00 88.56 377 GLY A CA 1
ATOM 2984 C C . GLY A 1 377 ? 13.658 27.231 -8.230 1.00 88.56 377 GLY A C 1
ATOM 2985 O O . GLY A 1 377 ? 12.705 28.000 -8.144 1.00 88.56 377 GLY A O 1
ATOM 2986 N N . SER A 1 378 ? 13.868 26.242 -7.362 1.00 89.62 378 SER A N 1
ATOM 2987 C CA . SER A 1 378 ? 13.069 26.036 -6.144 1.00 89.62 378 SER A CA 1
ATOM 2988 C C . SER A 1 378 ? 13.659 26.703 -4.896 1.00 89.62 378 SER A C 1
ATOM 2990 O O . SER A 1 378 ? 12.998 26.742 -3.869 1.00 89.62 378 SER A O 1
ATOM 2992 N N . LYS A 1 379 ? 14.876 27.257 -4.949 1.00 92.94 379 LYS A N 1
ATOM 2993 C CA . LYS A 1 379 ? 15.544 27.849 -3.777 1.00 92.94 379 LYS A CA 1
ATOM 2994 C C . LYS A 1 379 ? 15.426 29.370 -3.772 1.00 92.94 379 LYS A C 1
ATOM 2996 O O . LYS A 1 379 ? 15.302 29.989 -4.831 1.00 92.94 379 LYS A O 1
ATOM 3001 N N . GLY A 1 380 ? 15.487 29.979 -2.593 1.00 93.94 380 GLY A N 1
ATOM 3002 C CA . GLY A 1 380 ? 15.404 31.427 -2.454 1.00 93.94 380 GLY A CA 1
ATOM 3003 C C . GLY A 1 380 ? 15.079 31.883 -1.037 1.00 93.94 380 GLY A C 1
ATOM 3004 O O . GLY A 1 380 ? 15.239 31.126 -0.083 1.00 93.94 380 GLY A O 1
ATOM 3005 N N . THR A 1 381 ? 14.594 33.116 -0.939 1.00 97.44 381 THR A N 1
ATOM 3006 C CA . THR A 1 381 ? 14.271 33.792 0.318 1.00 97.44 381 THR A CA 1
ATOM 3007 C C . THR A 1 381 ? 12.779 34.088 0.366 1.00 97.44 381 THR A C 1
ATOM 3009 O O . THR A 1 381 ? 12.213 34.614 -0.596 1.00 97.44 381 THR A O 1
ATOM 3012 N N . PHE A 1 382 ? 12.144 33.803 1.496 1.00 97.25 382 PHE A N 1
ATOM 3013 C CA . PHE A 1 382 ? 10.752 34.161 1.757 1.00 97.25 382 PHE A CA 1
ATOM 3014 C C . PHE A 1 382 ? 10.619 34.795 3.140 1.00 97.25 382 PHE A C 1
ATOM 3016 O O . PHE A 1 382 ? 11.471 34.598 4.005 1.00 97.25 382 PHE A O 1
ATOM 3023 N N . LEU A 1 383 ? 9.559 35.570 3.343 1.00 96.81 383 LEU A N 1
ATOM 3024 C CA . LEU A 1 383 ? 9.214 36.135 4.642 1.00 96.81 383 LEU A CA 1
ATOM 3025 C C . LEU A 1 383 ? 7.860 35.631 5.120 1.00 96.81 383 LEU A C 1
ATOM 3027 O O . LEU A 1 383 ? 6.948 35.414 4.323 1.00 96.81 383 LEU A O 1
ATOM 3031 N N . ILE A 1 384 ? 7.726 35.507 6.435 1.00 96.31 384 ILE A N 1
ATOM 3032 C CA . ILE A 1 384 ? 6.474 35.250 7.136 1.00 96.31 384 ILE A CA 1
ATOM 3033 C C . ILE A 1 384 ? 6.091 36.537 7.875 1.00 96.31 384 ILE A C 1
ATOM 3035 O O . ILE A 1 384 ? 6.849 37.001 8.737 1.00 96.31 384 ILE A O 1
ATOM 3039 N N . PRO A 1 385 ? 4.934 37.141 7.552 1.00 96.31 385 PRO A N 1
ATOM 3040 C CA . PRO A 1 385 ? 4.545 38.422 8.117 1.00 96.31 385 PRO A CA 1
ATOM 3041 C C . PRO A 1 385 ? 4.355 38.390 9.637 1.00 96.31 385 PRO A C 1
ATOM 3043 O O . PRO A 1 385 ? 3.740 37.471 10.186 1.00 96.31 385 PRO A O 1
ATOM 3046 N N . LYS A 1 386 ? 4.776 39.461 10.321 1.00 95.38 386 LYS A N 1
ATOM 3047 C CA . LYS A 1 386 ? 4.645 39.616 11.781 1.00 95.38 386 LYS A CA 1
ATOM 3048 C C . LYS A 1 386 ? 3.222 39.368 12.290 1.00 95.38 386 LYS A C 1
ATOM 3050 O O . LYS A 1 386 ? 3.029 38.772 13.344 1.00 95.38 386 LYS A O 1
ATOM 3055 N N . ASN A 1 387 ? 2.208 39.808 11.544 1.00 93.38 387 ASN A N 1
ATOM 3056 C CA . ASN A 1 387 ? 0.804 39.657 11.938 1.00 93.38 387 ASN A CA 1
ATOM 3057 C C . ASN A 1 387 ? 0.351 38.186 12.042 1.00 93.38 387 ASN A C 1
ATOM 3059 O O . ASN A 1 387 ? -0.583 37.895 12.793 1.00 93.38 387 ASN A O 1
ATOM 3063 N N . TYR A 1 388 ? 0.986 37.275 11.301 1.00 91.31 388 TYR A N 1
ATOM 3064 C CA . TYR A 1 388 ? 0.767 35.838 11.389 1.00 91.31 388 TYR A CA 1
ATOM 3065 C C . TYR A 1 388 ? 1.531 35.261 12.578 1.00 91.31 388 TYR A C 1
ATOM 3067 O O . TYR A 1 388 ? 0.952 34.511 13.363 1.00 91.31 388 TYR A O 1
ATOM 3075 N N . LEU A 1 389 ? 2.785 35.679 12.765 1.00 91.75 389 LEU A N 1
ATOM 3076 C CA . LEU A 1 389 ? 3.632 35.252 13.883 1.00 91.75 389 LEU A CA 1
ATOM 3077 C C . LEU A 1 389 ? 3.035 35.643 15.242 1.00 91.75 389 LEU A C 1
ATOM 3079 O O . LEU A 1 389 ? 2.965 34.827 16.153 1.00 91.75 389 LEU A O 1
ATOM 3083 N N . ASP A 1 390 ? 2.506 36.862 15.365 1.00 92.12 390 ASP A N 1
ATOM 3084 C CA . ASP A 1 390 ? 1.869 37.351 16.595 1.00 92.12 390 ASP A CA 1
ATOM 3085 C C . ASP A 1 390 ? 0.650 36.508 17.011 1.00 92.12 390 ASP A C 1
ATOM 3087 O O . ASP A 1 390 ? 0.340 36.416 18.203 1.00 92.12 390 ASP A O 1
ATOM 3091 N N . LYS A 1 391 ? -0.052 35.916 16.033 1.00 89.44 391 LYS A N 1
ATOM 3092 C CA . LYS A 1 391 ? -1.206 35.028 16.248 1.00 89.44 391 LYS A CA 1
ATOM 3093 C C . LYS A 1 391 ? -0.795 33.578 16.501 1.00 89.44 391 LYS A C 1
ATOM 3095 O O . LYS A 1 391 ? -1.556 32.856 17.135 1.00 89.44 391 LYS A O 1
ATOM 3100 N N . ASN A 1 392 ? 0.386 33.178 16.036 1.00 88.25 392 ASN A N 1
ATOM 3101 C CA . ASN A 1 392 ? 0.917 31.819 16.113 1.00 88.25 392 ASN A CA 1
ATOM 3102 C C . ASN A 1 392 ? 2.284 31.838 16.805 1.00 88.25 392 ASN A C 1
ATOM 3104 O O . ASN A 1 392 ? 3.298 31.475 16.218 1.00 88.25 392 ASN A O 1
ATOM 3108 N N . LYS A 1 393 ? 2.322 32.302 18.059 1.00 86.50 393 LYS A N 1
ATOM 3109 C CA . LYS A 1 393 ? 3.580 32.493 18.806 1.00 86.50 393 LYS A CA 1
ATOM 3110 C C . LYS A 1 393 ? 4.376 31.206 19.016 1.00 86.50 393 LYS A C 1
ATOM 3112 O O . LYS A 1 393 ? 5.585 31.276 19.169 1.00 86.50 393 LYS A O 1
ATOM 3117 N N . GLU A 1 394 ? 3.698 30.063 18.988 1.00 86.69 394 GLU A N 1
ATOM 3118 C CA . GLU A 1 394 ? 4.308 28.736 19.105 1.00 86.69 394 GLU A CA 1
ATOM 3119 C C . GLU A 1 394 ? 4.881 28.225 17.769 1.00 86.69 394 GLU A C 1
ATOM 3121 O O . GLU A 1 394 ? 5.421 27.127 17.721 1.00 86.69 394 GLU A O 1
ATOM 3126 N N . MET A 1 395 ? 4.746 28.981 16.667 1.00 86.00 395 MET A N 1
ATOM 3127 C CA . MET A 1 395 ? 5.252 28.578 15.348 1.00 86.00 395 MET A CA 1
ATOM 3128 C C . MET A 1 395 ? 6.765 28.411 15.332 1.00 86.00 395 MET A C 1
ATOM 3130 O O . MET A 1 395 ? 7.290 27.593 14.580 1.00 86.00 395 MET A O 1
ATOM 3134 N N . PHE A 1 396 ? 7.468 29.205 16.130 1.00 90.06 396 PHE A N 1
ATOM 3135 C CA . PHE A 1 396 ? 8.890 29.025 16.300 1.00 90.06 396 PHE A CA 1
ATOM 3136 C C . PHE A 1 396 ? 9.349 29.503 17.670 1.00 90.06 396 PHE A C 1
ATOM 3138 O O . PHE A 1 396 ? 8.770 30.413 18.264 1.00 90.06 396 PHE A O 1
ATOM 3145 N N . ASN A 1 397 ? 10.449 28.926 18.137 1.00 91.81 397 ASN A N 1
ATOM 3146 C CA . ASN A 1 397 ? 11.164 29.380 19.318 1.00 91.81 397 ASN A CA 1
ATOM 3147 C C . ASN A 1 397 ? 12.616 29.673 18.945 1.00 91.81 397 ASN A C 1
ATOM 3149 O O . ASN A 1 397 ? 13.242 28.870 18.262 1.00 91.81 397 ASN A O 1
ATOM 3153 N N . ILE A 1 398 ? 13.145 30.815 19.381 1.00 92.56 398 ILE A N 1
ATOM 3154 C CA . ILE A 1 398 ? 14.571 31.115 19.244 1.00 92.56 398 ILE A CA 1
ATOM 3155 C C . ILE A 1 398 ? 15.231 30.808 20.583 1.00 92.56 398 ILE A C 1
ATOM 3157 O O . ILE A 1 398 ? 14.966 31.487 21.580 1.00 92.56 398 ILE A O 1
ATOM 3161 N N . GLY A 1 399 ? 16.083 29.785 20.591 1.00 89.56 399 GLY A N 1
ATOM 3162 C CA . GLY A 1 399 ? 16.860 29.396 21.757 1.00 89.56 399 GLY A CA 1
ATOM 3163 C C . GLY A 1 399 ? 17.876 30.466 22.161 1.00 89.56 399 GLY A C 1
ATOM 3164 O O . GLY A 1 399 ? 18.204 31.384 21.407 1.00 89.56 399 GLY A O 1
ATOM 3165 N N . SER A 1 400 ? 18.428 30.345 23.370 1.00 91.44 400 SER A N 1
ATOM 3166 C CA . SER A 1 400 ? 19.499 31.239 23.845 1.00 91.44 400 SER A CA 1
ATOM 3167 C C . SER A 1 400 ? 20.790 31.145 23.020 1.00 91.44 400 SER A C 1
ATOM 3169 O O . SER A 1 400 ? 21.646 32.020 23.111 1.00 91.44 400 SER A O 1
ATOM 3171 N N . ASP A 1 401 ? 20.934 30.074 22.245 1.00 91.81 401 ASP A N 1
ATOM 3172 C CA . ASP A 1 401 ? 21.992 29.816 21.266 1.00 91.81 401 ASP A CA 1
ATOM 3173 C C . ASP A 1 401 ? 21.746 30.499 19.906 1.00 91.81 401 ASP A C 1
ATOM 3175 O O . ASP A 1 401 ? 22.615 30.473 19.036 1.00 91.81 401 ASP A O 1
ATOM 3179 N N . GLY A 1 402 ? 20.588 31.141 19.725 1.00 93.50 402 GLY A N 1
ATOM 3180 C CA . GLY A 1 402 ? 20.184 31.782 18.477 1.00 93.50 402 GLY A CA 1
ATOM 3181 C C . GLY A 1 402 ? 19.623 30.815 17.435 1.00 93.50 402 GLY A C 1
ATOM 3182 O O . GLY A 1 402 ? 19.313 31.254 16.327 1.00 93.50 402 GLY A O 1
ATOM 3183 N N . ILE A 1 403 ? 19.469 29.529 17.762 1.00 95.94 403 ILE A N 1
ATOM 3184 C CA . ILE A 1 403 ? 18.862 28.545 16.867 1.00 95.94 403 ILE A CA 1
ATOM 3185 C C . ILE A 1 403 ? 17.348 28.732 16.898 1.00 95.94 403 ILE A C 1
ATOM 3187 O O . ILE A 1 403 ? 16.728 28.724 17.963 1.00 95.94 403 ILE A O 1
ATOM 3191 N N . LEU A 1 404 ? 16.748 28.902 15.721 1.00 97.12 404 LEU A N 1
ATOM 3192 C CA . LEU A 1 404 ? 15.299 28.950 15.575 1.00 97.12 404 LEU A CA 1
ATOM 3193 C C . LEU A 1 404 ? 14.780 27.533 15.355 1.00 97.12 404 LEU A C 1
ATOM 3195 O O . LEU A 1 404 ? 15.216 26.857 14.431 1.00 97.12 404 LEU A O 1
ATOM 3199 N N . LYS A 1 405 ? 13.833 27.095 16.179 1.00 96.88 405 LYS A N 1
ATOM 3200 C CA . LYS A 1 405 ? 13.172 25.793 16.076 1.00 96.88 405 LYS A CA 1
ATOM 3201 C C . LYS A 1 405 ? 11.728 25.965 15.638 1.00 96.88 405 LYS A C 1
ATOM 3203 O O . LYS A 1 405 ? 11.022 26.782 16.223 1.00 96.88 405 LYS A O 1
ATOM 3208 N N . ILE A 1 406 ? 11.295 25.194 14.649 1.00 94.56 406 ILE A N 1
ATOM 3209 C CA . ILE A 1 406 ? 9.905 25.083 14.201 1.00 94.56 406 ILE A CA 1
ATOM 3210 C C . ILE A 1 406 ? 9.399 23.717 14.676 1.00 94.56 406 ILE A C 1
ATOM 3212 O O . ILE A 1 406 ? 9.973 22.710 14.255 1.00 94.56 406 ILE A O 1
ATOM 3216 N N . PRO A 1 407 ? 8.373 23.655 15.542 1.00 88.69 407 PRO A N 1
ATOM 3217 C CA . PRO A 1 407 ? 7.916 22.395 16.099 1.00 88.69 407 PRO A CA 1
ATOM 3218 C C . PRO A 1 407 ? 7.003 21.606 15.167 1.00 88.69 407 PRO A C 1
ATOM 3220 O O . PRO A 1 407 ? 6.327 22.164 14.290 1.00 88.69 407 PRO A O 1
ATOM 3223 N N . GLU A 1 408 ? 6.967 20.294 15.400 1.00 76.62 408 GLU A N 1
ATOM 3224 C CA . GLU A 1 408 ? 6.031 19.380 14.749 1.00 76.62 408 GLU A CA 1
ATOM 3225 C C . GLU A 1 408 ? 4.581 19.863 14.969 1.00 76.62 408 GLU A C 1
ATOM 3227 O O . GLU A 1 408 ? 4.210 20.333 16.046 1.00 76.62 408 GLU A O 1
ATOM 3232 N N . GLY A 1 409 ? 3.765 19.842 13.910 1.00 78.44 409 GLY A N 1
ATOM 3233 C CA . GLY A 1 409 ? 2.435 20.472 13.868 1.00 78.44 409 GLY A CA 1
ATOM 3234 C C . GLY A 1 409 ? 2.361 21.696 12.948 1.00 78.44 409 GLY A C 1
ATOM 3235 O O . GLY A 1 409 ? 1.319 21.947 12.333 1.00 78.44 409 GLY A O 1
ATOM 3236 N N . TYR A 1 410 ? 3.482 22.395 12.738 1.00 84.44 410 TYR A N 1
ATOM 3237 C CA . TYR A 1 410 ? 3.616 23.387 11.658 1.00 84.44 410 TYR A CA 1
ATOM 3238 C C . TYR A 1 410 ? 4.147 22.785 10.356 1.00 84.44 410 TYR A C 1
ATOM 3240 O O . TYR A 1 410 ? 4.351 23.503 9.385 1.00 84.44 410 TYR A O 1
ATOM 3248 N N . PHE A 1 411 ? 4.337 21.474 10.327 1.00 85.81 411 PHE A N 1
ATOM 3249 C CA . PHE A 1 411 ? 4.625 20.655 9.159 1.00 85.81 411 PHE A CA 1
ATOM 3250 C C . PHE A 1 411 ? 4.213 19.211 9.482 1.00 85.81 411 PHE A C 1
ATOM 3252 O O . PHE A 1 411 ? 3.839 18.908 10.620 1.00 85.81 411 PHE A O 1
ATOM 3259 N N . PHE A 1 412 ? 4.224 18.340 8.478 1.00 84.75 412 PHE A N 1
ATOM 3260 C CA . PHE A 1 412 ? 3.974 16.908 8.645 1.00 84.75 412 PHE A CA 1
ATOM 3261 C C . PHE A 1 412 ? 5.304 16.177 8.864 1.00 84.75 412 PHE A C 1
ATOM 3263 O O . PHE A 1 412 ? 6.310 16.571 8.311 1.00 84.75 412 PHE A O 1
ATOM 3270 N N . PHE A 1 413 ? 5.371 15.089 9.619 1.00 85.44 413 PHE A N 1
ATOM 3271 C CA . PHE A 1 413 ? 6.590 14.280 9.618 1.00 85.44 413 PHE A CA 1
ATOM 3272 C C . PHE A 1 413 ? 6.257 12.801 9.636 1.00 85.44 413 PHE A C 1
ATOM 3274 O O . PHE A 1 413 ? 5.546 12.301 10.503 1.00 85.44 413 PHE A O 1
ATOM 3281 N N . GLN A 1 414 ? 6.782 12.075 8.653 1.00 84.38 414 GLN A N 1
ATOM 3282 C CA . GLN A 1 414 ? 6.677 10.630 8.615 1.00 84.38 414 GLN A CA 1
ATOM 3283 C C . GLN A 1 414 ? 7.781 10.006 9.472 1.00 84.38 414 GLN A C 1
ATOM 3285 O O . GLN A 1 414 ? 8.776 9.494 8.954 1.00 84.38 414 GLN A O 1
ATOM 3290 N N . GLU A 1 415 ? 7.587 10.010 10.789 1.00 85.31 415 GLU A N 1
ATOM 3291 C CA . GLU A 1 415 ? 8.605 9.573 11.750 1.00 85.31 415 GLU A CA 1
ATOM 3292 C C . GLU A 1 415 ? 9.104 8.144 11.504 1.00 85.31 415 GLU A C 1
ATOM 3294 O O . GLU A 1 415 ? 10.310 7.915 11.453 1.00 85.31 415 GLU A O 1
ATOM 3299 N N . LYS A 1 416 ? 8.200 7.188 11.252 1.00 83.31 416 LYS A N 1
ATOM 3300 C CA . LYS A 1 416 ? 8.587 5.798 10.943 1.00 83.31 416 LYS A CA 1
ATOM 3301 C C . LYS A 1 416 ? 9.345 5.655 9.618 1.00 83.31 416 LYS A C 1
ATOM 3303 O O . LYS A 1 416 ? 10.086 4.694 9.439 1.00 83.31 416 LYS A O 1
ATOM 3308 N N . GLY A 1 417 ? 9.149 6.598 8.696 1.00 87.00 417 GLY A N 1
ATOM 3309 C CA . GLY A 1 417 ? 9.710 6.570 7.350 1.00 87.00 417 GLY A CA 1
ATOM 3310 C C . GLY A 1 417 ? 9.257 5.377 6.501 1.00 87.00 417 GLY A C 1
ATOM 3311 O O . GLY A 1 417 ? 8.343 4.628 6.847 1.00 87.00 417 GLY A O 1
ATOM 3312 N N . ILE A 1 418 ? 9.884 5.231 5.337 1.00 86.50 418 ILE A N 1
ATOM 3313 C CA . ILE A 1 418 ? 9.659 4.144 4.382 1.00 86.50 418 ILE A CA 1
ATOM 3314 C C . ILE A 1 418 ? 11.013 3.577 3.979 1.00 86.50 418 ILE A C 1
ATOM 3316 O O . ILE A 1 418 ? 11.846 4.279 3.403 1.00 86.50 418 ILE A O 1
ATOM 3320 N N . VAL A 1 419 ? 11.211 2.281 4.211 1.00 89.19 419 VAL A N 1
ATOM 3321 C CA . VAL A 1 419 ? 12.403 1.576 3.736 1.00 89.19 419 VAL A CA 1
ATOM 3322 C C . VAL A 1 419 ? 12.467 1.584 2.207 1.00 89.19 419 VAL A C 1
ATOM 3324 O O . VAL A 1 419 ? 11.501 1.241 1.523 1.00 89.19 419 VAL A O 1
ATOM 3327 N N . GLN A 1 420 ? 13.635 1.918 1.664 1.00 86.50 420 GLN A N 1
ATOM 3328 C CA . GLN A 1 420 ? 13.953 1.849 0.243 1.00 86.50 420 GLN A CA 1
ATOM 3329 C C . GLN A 1 420 ? 15.134 0.900 -0.024 1.00 86.50 420 GLN A C 1
ATOM 3331 O O . GLN A 1 420 ? 15.930 0.603 0.870 1.00 86.50 420 GLN A O 1
ATOM 3336 N N . PRO A 1 421 ? 15.276 0.422 -1.271 1.00 86.25 421 PRO A N 1
ATOM 3337 C CA . PRO A 1 421 ? 14.253 0.452 -2.316 1.00 86.25 421 PRO A CA 1
ATOM 3338 C C . PRO A 1 421 ? 13.066 -0.432 -1.932 1.00 86.25 421 PRO A C 1
ATOM 3340 O O . PRO A 1 421 ? 13.237 -1.461 -1.281 1.00 86.25 421 PRO A O 1
ATOM 3343 N N . GLN A 1 422 ? 11.864 -0.043 -2.339 1.00 87.69 422 GLN A N 1
ATOM 3344 C CA . GLN A 1 422 ? 10.682 -0.895 -2.226 1.00 87.69 422 GLN A CA 1
ATOM 3345 C C . GLN A 1 422 ? 10.744 -2.070 -3.215 1.00 87.69 422 GLN A C 1
ATOM 3347 O O . GLN A 1 422 ? 11.357 -1.977 -4.276 1.00 87.69 422 GLN A O 1
ATOM 3352 N N . SER A 1 423 ? 10.088 -3.176 -2.867 1.00 89.38 423 SER A N 1
ATOM 3353 C CA . SER A 1 423 ? 10.012 -4.389 -3.688 1.00 89.38 423 SER A CA 1
ATOM 3354 C C . SER A 1 423 ? 8.633 -5.017 -3.544 1.00 89.38 423 SER A C 1
ATOM 3356 O O . SER A 1 423 ? 8.039 -4.935 -2.475 1.00 89.38 423 SER A O 1
ATOM 3358 N N . ALA A 1 424 ? 8.134 -5.649 -4.600 1.00 91.75 424 ALA A N 1
ATOM 3359 C CA . ALA A 1 424 ? 6.877 -6.384 -4.588 1.00 91.75 424 ALA A CA 1
ATOM 3360 C C . ALA A 1 424 ? 7.046 -7.716 -5.314 1.00 91.75 424 ALA A C 1
ATOM 3362 O O . ALA A 1 424 ? 7.896 -7.848 -6.196 1.00 91.75 424 ALA A O 1
ATOM 3363 N N . ALA A 1 425 ? 6.243 -8.708 -4.944 1.00 93.31 425 ALA A N 1
ATOM 3364 C CA . ALA A 1 425 ? 6.259 -10.008 -5.595 1.00 93.31 425 ALA A CA 1
ATOM 3365 C C . ALA A 1 425 ? 4.870 -10.643 -5.621 1.00 93.31 425 ALA A C 1
ATOM 3367 O O . ALA A 1 425 ? 4.081 -10.501 -4.686 1.00 93.31 425 ALA A O 1
ATOM 3368 N N . VAL A 1 426 ? 4.618 -11.406 -6.683 1.00 95.25 426 VAL A N 1
ATOM 3369 C CA . VAL A 1 426 ? 3.458 -12.286 -6.827 1.00 95.25 426 VAL A CA 1
ATOM 3370 C C . VAL A 1 426 ? 3.975 -13.675 -7.175 1.00 95.25 426 VAL A C 1
ATOM 3372 O O . VAL A 1 426 ? 4.748 -13.838 -8.119 1.00 95.25 426 VAL A O 1
ATOM 3375 N N . ILE A 1 427 ? 3.554 -14.683 -6.416 1.00 96.31 427 ILE A N 1
ATOM 3376 C CA . ILE A 1 427 ? 3.856 -16.088 -6.689 1.00 96.31 427 ILE A CA 1
ATOM 3377 C C . ILE A 1 427 ? 2.599 -16.737 -7.251 1.00 96.31 427 ILE A C 1
ATOM 3379 O O . ILE A 1 427 ? 1.547 -16.731 -6.611 1.00 96.31 427 ILE A O 1
ATOM 3383 N N . ILE A 1 428 ? 2.721 -17.318 -8.442 1.00 96.88 428 ILE A N 1
ATOM 3384 C CA . ILE A 1 428 ? 1.609 -17.906 -9.189 1.00 96.88 428 ILE A CA 1
ATOM 3385 C C . ILE A 1 428 ? 1.919 -19.373 -9.484 1.00 96.88 428 ILE A C 1
ATOM 3387 O O . ILE A 1 428 ? 3.038 -19.727 -9.854 1.00 96.88 428 ILE A O 1
ATOM 3391 N N . ASP A 1 429 ? 0.914 -20.235 -9.357 1.00 97.00 429 ASP A N 1
ATOM 3392 C CA . ASP A 1 429 ? 0.970 -21.577 -9.929 1.00 97.00 429 ASP A CA 1
ATOM 3393 C C . ASP A 1 429 ? 0.837 -21.490 -11.456 1.00 97.00 429 ASP A C 1
ATOM 3395 O O . ASP A 1 429 ? -0.249 -21.249 -11.985 1.00 97.00 429 ASP A O 1
ATOM 3399 N N . TYR A 1 430 ? 1.939 -21.726 -12.169 1.00 94.31 430 TYR A N 1
ATOM 3400 C CA . TYR A 1 430 ? 2.001 -21.614 -13.629 1.00 94.31 430 TYR A CA 1
ATOM 3401 C C . TYR A 1 430 ? 1.030 -22.542 -14.379 1.00 94.31 430 TYR A C 1
ATOM 3403 O O . TYR A 1 430 ? 0.739 -22.289 -15.545 1.00 94.31 430 TYR A O 1
ATOM 3411 N N . LYS A 1 431 ? 0.536 -23.622 -13.753 1.00 96.44 431 LYS A N 1
ATOM 3412 C CA . LYS A 1 431 ? -0.420 -24.542 -14.392 1.00 96.44 431 LYS A CA 1
ATOM 3413 C C . LYS A 1 431 ? -1.855 -24.052 -14.290 1.00 96.44 431 LYS A C 1
ATOM 3415 O O . LYS A 1 431 ? -2.663 -24.361 -15.160 1.00 96.44 431 LYS A O 1
ATOM 3420 N N . THR A 1 432 ? -2.188 -23.366 -13.199 1.00 96.44 432 THR A N 1
ATOM 3421 C CA . THR A 1 432 ? -3.573 -22.999 -12.873 1.00 96.44 432 THR A CA 1
ATOM 3422 C C . THR A 1 432 ? -3.832 -21.498 -12.926 1.00 96.44 432 THR A C 1
ATOM 3424 O O . THR A 1 432 ? -4.990 -21.093 -12.910 1.00 96.44 432 THR A O 1
ATOM 3427 N N . GLY A 1 433 ? -2.782 -20.673 -12.959 1.00 93.19 433 GLY A N 1
ATOM 3428 C CA . GLY A 1 433 ? -2.870 -19.217 -12.851 1.00 93.19 433 GLY A CA 1
ATOM 3429 C C . GLY A 1 433 ? -3.235 -18.721 -11.448 1.00 93.19 433 GLY A C 1
ATOM 3430 O O . GLY A 1 433 ? -3.409 -17.523 -11.251 1.00 93.19 433 GLY A O 1
ATOM 3431 N N . LYS A 1 434 ? -3.362 -19.615 -10.458 1.00 95.62 434 LYS A N 1
ATOM 3432 C CA . LYS A 1 434 ? -3.761 -19.248 -9.095 1.00 95.62 434 LYS A CA 1
ATOM 3433 C C . LYS A 1 434 ? -2.631 -18.519 -8.376 1.00 95.62 434 LYS A C 1
ATOM 3435 O O . LYS A 1 434 ? -1.512 -19.029 -8.308 1.00 95.62 434 LYS A O 1
ATOM 3440 N N . ILE A 1 435 ? -2.949 -17.380 -7.767 1.00 96.12 435 ILE A N 1
ATOM 3441 C CA . ILE A 1 435 ? -2.026 -16.648 -6.895 1.00 96.12 435 ILE A CA 1
ATOM 3442 C C . ILE A 1 435 ? -1.881 -17.423 -5.585 1.00 96.12 435 ILE A C 1
ATOM 3444 O O . ILE A 1 435 ? -2.870 -17.706 -4.907 1.00 96.12 435 ILE A O 1
ATOM 3448 N N . LYS A 1 436 ? -0.646 -17.783 -5.243 1.00 95.19 436 LYS A N 1
ATOM 3449 C CA . LYS A 1 436 ? -0.306 -18.560 -4.048 1.00 95.19 436 LYS A CA 1
ATOM 3450 C C . LYS A 1 436 ? 0.275 -17.709 -2.931 1.00 95.19 436 LYS A C 1
ATOM 3452 O O . LYS A 1 436 ? 0.067 -18.043 -1.773 1.00 95.19 436 LYS A O 1
ATOM 3457 N N . ALA A 1 437 ? 0.974 -16.633 -3.262 1.00 93.81 437 ALA A N 1
ATOM 3458 C CA . ALA A 1 437 ? 1.480 -15.676 -2.289 1.00 93.81 437 ALA A CA 1
ATOM 3459 C C . ALA A 1 437 ? 1.699 -14.314 -2.949 1.00 93.81 437 ALA A C 1
ATOM 3461 O O . ALA A 1 437 ? 1.871 -14.232 -4.169 1.00 93.81 437 ALA A O 1
ATOM 3462 N N . MET A 1 438 ? 1.695 -13.256 -2.147 1.00 92.88 438 MET A N 1
ATOM 3463 C CA . MET A 1 438 ? 1.871 -11.884 -2.605 1.00 92.88 438 MET A CA 1
ATOM 3464 C C . MET A 1 438 ? 2.486 -11.014 -1.511 1.00 92.88 438 MET A C 1
ATOM 3466 O O . MET A 1 438 ? 2.167 -11.163 -0.334 1.00 92.88 438 MET A O 1
ATOM 3470 N N . ILE A 1 439 ? 3.320 -10.064 -1.921 1.00 90.06 439 ILE A N 1
ATOM 3471 C CA . ILE A 1 439 ? 3.799 -8.974 -1.074 1.00 90.06 439 ILE A CA 1
ATOM 3472 C C . ILE A 1 439 ? 3.807 -7.677 -1.881 1.00 90.06 439 ILE A C 1
ATOM 3474 O O . ILE A 1 439 ? 4.339 -7.627 -2.990 1.00 90.06 439 ILE A O 1
ATOM 3478 N N . GLY A 1 440 ? 3.175 -6.638 -1.337 1.00 87.06 440 GLY A N 1
ATOM 3479 C CA . GLY A 1 440 ? 2.951 -5.358 -2.024 1.00 87.06 440 GLY A CA 1
ATOM 3480 C C . GLY A 1 440 ? 4.016 -4.304 -1.747 1.00 87.06 440 GLY A C 1
ATOM 3481 O O . GLY A 1 440 ? 3.973 -3.213 -2.316 1.00 87.06 440 GLY A O 1
ATOM 3482 N N . GLY A 1 441 ? 4.962 -4.610 -0.866 1.00 87.12 441 GLY A N 1
ATOM 3483 C CA . GLY A 1 441 ? 6.027 -3.709 -0.462 1.00 87.12 441 GLY A CA 1
ATOM 3484 C C . GLY A 1 441 ? 6.809 -4.242 0.727 1.00 87.12 441 GLY A C 1
ATOM 3485 O O . GLY A 1 441 ? 6.358 -5.137 1.440 1.00 87.12 441 GLY A O 1
ATOM 3486 N N . ARG A 1 442 ? 7.989 -3.669 0.949 1.00 87.00 442 ARG A N 1
ATOM 3487 C CA . ARG A 1 442 ? 8.821 -3.963 2.119 1.00 87.00 442 ARG A CA 1
ATOM 3488 C C . ARG A 1 442 ? 8.321 -3.154 3.308 1.00 87.00 442 ARG A C 1
ATOM 3490 O O . ARG A 1 442 ? 8.113 -1.951 3.155 1.00 87.00 442 ARG A O 1
ATOM 3497 N N . GLN A 1 443 ? 8.179 -3.813 4.462 1.00 77.00 443 GLN A N 1
ATOM 3498 C CA . GLN A 1 443 ? 7.738 -3.205 5.728 1.00 77.00 443 GLN A CA 1
ATOM 3499 C C . GLN A 1 443 ? 6.460 -2.358 5.586 1.00 77.00 443 GLN A C 1
ATOM 3501 O O . GLN A 1 443 ? 6.309 -1.315 6.215 1.00 77.00 443 GLN A O 1
ATOM 3506 N N . ILE A 1 444 ? 5.541 -2.789 4.717 1.00 66.50 444 ILE A N 1
ATOM 3507 C CA . ILE A 1 444 ? 4.229 -2.157 4.609 1.00 66.50 444 ILE A CA 1
ATOM 3508 C C . ILE A 1 444 ? 3.306 -2.833 5.605 1.00 66.50 444 ILE A C 1
ATOM 3510 O O . ILE A 1 444 ? 2.987 -4.014 5.472 1.00 66.50 444 ILE A O 1
ATOM 3514 N N . GLU A 1 445 ? 2.859 -2.059 6.582 1.00 60.09 445 GLU A N 1
ATOM 3515 C CA . GLU A 1 445 ? 1.939 -2.514 7.609 1.00 60.09 445 GLU A CA 1
ATOM 3516 C C . GLU A 1 445 ? 0.636 -1.710 7.564 1.00 60.09 445 GLU A C 1
ATOM 3518 O O . GLU A 1 445 ? 0.628 -0.530 7.218 1.00 60.09 445 GLU A O 1
ATOM 3523 N N . GLY A 1 446 ? -0.477 -2.351 7.926 1.00 56.25 446 GLY A N 1
ATOM 3524 C CA . GLY A 1 446 ? -1.811 -1.741 7.917 1.00 56.25 446 GLY A CA 1
ATOM 3525 C C . GLY A 1 446 ? -2.721 -2.283 6.814 1.00 56.25 446 GLY A C 1
ATOM 3526 O O . GLY A 1 446 ? -2.261 -2.904 5.855 1.00 56.25 446 GLY A O 1
ATOM 3527 N N . SER A 1 447 ? -4.032 -2.087 6.972 1.00 58.12 447 SER A N 1
ATOM 3528 C CA . SER A 1 447 ? -5.038 -2.516 5.990 1.00 58.12 447 SER A CA 1
ATOM 3529 C C . SER A 1 447 ? -5.277 -1.437 4.935 1.00 58.12 447 SER A C 1
ATOM 3531 O O . SER A 1 447 ? -5.190 -0.249 5.240 1.00 58.12 447 SER A O 1
ATOM 3533 N N . LYS A 1 448 ? -5.601 -1.861 3.709 1.00 62.72 448 LYS A N 1
ATOM 3534 C CA . LYS A 1 448 ? -5.818 -1.017 2.524 1.00 62.72 448 LYS A CA 1
ATOM 3535 C C . LYS A 1 448 ? -4.600 -0.133 2.215 1.00 62.72 448 LYS A C 1
ATOM 3537 O O . LYS A 1 448 ? -4.733 1.026 1.831 1.00 62.72 448 LYS A O 1
ATOM 3542 N N . THR A 1 449 ? -3.404 -0.679 2.422 1.00 69.06 449 THR A N 1
ATOM 3543 C CA . THR A 1 449 ? -2.145 -0.027 2.047 1.00 69.06 449 THR A CA 1
ATOM 3544 C C . THR A 1 449 ? -1.892 -0.163 0.549 1.00 69.06 449 THR A C 1
ATOM 3546 O O . THR A 1 449 ? -2.408 -1.073 -0.095 1.00 69.06 449 THR A O 1
ATOM 3549 N N . PHE A 1 450 ? -1.088 0.743 -0.015 1.00 77.88 450 PHE A N 1
ATOM 3550 C CA . PHE A 1 450 ? -0.758 0.719 -1.440 1.00 77.88 450 PHE A CA 1
ATOM 3551 C C . PHE A 1 450 ? -0.022 -0.573 -1.821 1.00 77.88 450 PHE A C 1
ATOM 3553 O O . PHE A 1 450 ? 1.119 -0.797 -1.391 1.00 77.88 450 PHE A O 1
ATOM 3560 N N . ASN A 1 451 ? -0.653 -1.409 -2.647 1.00 85.62 451 ASN A N 1
ATOM 3561 C CA . ASN A 1 451 ? -0.139 -2.718 -3.011 1.00 85.62 451 ASN A CA 1
ATOM 3562 C C . ASN A 1 451 ? 0.580 -2.653 -4.362 1.00 85.62 451 ASN A C 1
ATOM 3564 O O . ASN A 1 451 ? -0.011 -2.849 -5.422 1.00 85.62 451 ASN A O 1
ATOM 3568 N N . ARG A 1 452 ? 1.906 -2.465 -4.346 1.00 90.00 452 ARG A N 1
ATOM 3569 C CA . ARG A 1 452 ? 2.704 -2.368 -5.586 1.00 90.00 452 ARG A CA 1
ATOM 3570 C C . ARG A 1 452 ? 2.662 -3.632 -6.446 1.00 90.00 452 ARG A C 1
ATOM 3572 O O . ARG A 1 452 ? 3.062 -3.569 -7.601 1.00 90.00 452 ARG A O 1
ATOM 3579 N N . ALA A 1 453 ? 2.225 -4.767 -5.901 1.00 90.38 453 ALA A N 1
ATOM 3580 C CA . ALA A 1 453 ? 2.134 -6.009 -6.656 1.00 90.38 453 ALA A CA 1
ATOM 3581 C C . ALA A 1 453 ? 0.985 -6.004 -7.677 1.00 90.38 453 ALA A C 1
ATOM 3583 O O . ALA A 1 453 ? 1.038 -6.773 -8.634 1.00 90.38 453 ALA A O 1
ATOM 3584 N N . VAL A 1 454 ? -0.042 -5.172 -7.465 1.00 87.94 454 VAL A N 1
ATOM 3585 C CA . VAL A 1 454 ? -1.254 -5.135 -8.304 1.00 87.94 454 VAL A CA 1
ATOM 3586 C C . VAL A 1 454 ? -1.675 -3.719 -8.704 1.00 87.94 454 VAL A C 1
ATOM 3588 O O . VAL A 1 454 ? -2.212 -3.553 -9.791 1.00 87.94 454 VAL A O 1
ATOM 3591 N N . ASP A 1 455 ? -1.359 -2.704 -7.894 1.00 84.31 455 ASP A N 1
ATOM 3592 C CA . ASP A 1 455 ? -1.786 -1.314 -8.121 1.00 84.31 455 ASP A CA 1
ATOM 3593 C C . ASP A 1 455 ? -0.733 -0.468 -8.853 1.00 84.31 455 ASP A C 1
ATOM 3595 O O . ASP A 1 455 ? -1.027 0.619 -9.348 1.00 84.31 455 ASP A O 1
ATOM 3599 N N . ALA A 1 456 ? 0.526 -0.919 -8.893 1.00 85.38 456 ALA A N 1
ATOM 3600 C CA . ALA A 1 456 ? 1.627 -0.145 -9.459 1.00 85.38 456 ALA A CA 1
ATOM 3601 C C . ALA A 1 456 ? 2.037 -0.666 -10.841 1.00 85.38 456 ALA A C 1
ATOM 3603 O O . ALA A 1 456 ? 2.911 -1.527 -10.959 1.00 85.38 456 ALA A O 1
ATOM 3604 N N . ALA A 1 457 ? 1.482 -0.070 -11.897 1.00 84.38 457 ALA A N 1
ATOM 3605 C CA . ALA A 1 457 ? 2.006 -0.252 -13.246 1.00 84.38 457 ALA A CA 1
ATOM 3606 C C . ALA A 1 457 ? 3.414 0.368 -13.359 1.00 84.38 457 ALA A C 1
ATOM 3608 O O . ALA A 1 457 ? 3.655 1.512 -12.964 1.00 84.38 457 ALA A O 1
ATOM 3609 N N . ARG A 1 458 ? 4.375 -0.401 -13.879 1.00 85.56 458 ARG A N 1
ATOM 3610 C CA . ARG A 1 458 ? 5.767 0.024 -14.094 1.00 85.56 458 ARG A CA 1
ATOM 3611 C C . ARG A 1 458 ? 6.236 -0.449 -15.461 1.00 85.56 458 ARG A C 1
ATOM 3613 O O . ARG A 1 458 ? 5.852 -1.529 -15.902 1.00 85.56 458 ARG A O 1
ATOM 3620 N N . GLN A 1 459 ? 7.120 0.322 -16.097 1.00 85.62 459 GLN A N 1
ATOM 3621 C CA . GLN A 1 459 ? 7.766 -0.112 -17.333 1.00 85.62 459 GLN A CA 1
ATOM 3622 C C . GLN A 1 459 ? 8.504 -1.447 -17.079 1.00 85.62 459 GLN A C 1
ATOM 3624 O O . GLN A 1 459 ? 9.404 -1.491 -16.237 1.00 85.62 459 GLN A O 1
ATOM 3629 N N . PRO A 1 460 ? 8.183 -2.532 -17.809 1.00 90.38 460 PRO A N 1
ATOM 3630 C CA . PRO A 1 460 ? 8.741 -3.867 -17.552 1.00 90.38 460 PRO A CA 1
ATOM 3631 C C . PRO A 1 460 ? 10.222 -4.004 -17.957 1.00 90.38 460 PRO A C 1
ATOM 3633 O O . PRO A 1 460 ? 10.866 -5.029 -17.697 1.00 90.38 460 PRO A O 1
ATOM 3636 N N . GLY A 1 461 ? 10.779 -2.999 -18.638 1.00 91.12 461 GLY A N 1
ATOM 3637 C CA . GLY A 1 461 ? 12.118 -3.055 -19.214 1.00 91.12 461 GLY A CA 1
ATOM 3638 C C . GLY A 1 461 ? 12.275 -4.258 -20.148 1.00 91.12 461 GLY A C 1
ATOM 3639 O O . GLY A 1 461 ? 11.364 -4.632 -20.881 1.00 91.12 461 GLY A O 1
ATOM 3640 N N . SER A 1 462 ? 13.434 -4.918 -20.108 1.00 94.75 462 SER A N 1
ATOM 3641 C CA . SER A 1 462 ? 13.726 -6.052 -21.000 1.00 94.75 462 SER A CA 1
ATOM 3642 C C . SER A 1 462 ? 12.870 -7.303 -20.769 1.00 94.75 462 SER A C 1
ATOM 3644 O O . SER A 1 462 ? 12.863 -8.181 -21.634 1.00 94.75 462 SER A O 1
ATOM 3646 N N . THR A 1 463 ? 12.146 -7.398 -19.649 1.00 94.88 463 THR A N 1
ATOM 3647 C CA . THR A 1 463 ? 11.280 -8.555 -19.360 1.00 94.88 463 THR A CA 1
ATOM 3648 C C . THR A 1 463 ? 10.096 -8.666 -20.324 1.00 94.88 463 THR A C 1
ATOM 3650 O O . THR A 1 463 ? 9.526 -9.746 -20.454 1.00 94.88 463 THR A O 1
ATOM 3653 N N . ILE A 1 464 ? 9.789 -7.602 -21.081 1.00 93.88 464 ILE A N 1
ATOM 3654 C CA . ILE A 1 464 ? 8.770 -7.636 -22.136 1.00 93.88 464 ILE A CA 1
ATOM 3655 C C . ILE A 1 464 ? 9.222 -8.402 -23.383 1.00 93.88 464 ILE A C 1
ATOM 3657 O O . ILE A 1 464 ? 8.396 -9.024 -24.043 1.00 93.88 464 ILE A O 1
ATOM 3661 N N . LYS A 1 465 ? 10.526 -8.410 -23.710 1.00 96.00 465 LYS A N 1
ATOM 3662 C CA . LYS A 1 465 ? 11.031 -8.939 -24.992 1.00 96.00 465 LYS A CA 1
ATOM 3663 C C . LYS A 1 465 ? 10.669 -10.409 -25.226 1.00 96.00 465 LYS A C 1
ATOM 3665 O O . LYS A 1 465 ? 10.299 -10.736 -26.355 1.00 96.00 465 LYS A O 1
ATOM 3670 N N . PRO A 1 466 ? 10.766 -11.315 -24.226 1.00 96.06 466 PRO A N 1
ATOM 3671 C CA . PRO A 1 466 ? 10.299 -12.685 -24.397 1.00 96.06 466 PRO A CA 1
ATOM 3672 C C . PRO A 1 466 ? 8.830 -12.766 -24.820 1.00 96.06 466 PRO A C 1
ATOM 3674 O O . PRO A 1 466 ? 8.512 -13.608 -25.647 1.00 96.06 466 PRO A O 1
ATOM 3677 N N . LEU A 1 467 ? 7.963 -11.889 -24.305 1.00 95.31 467 LEU A N 1
ATOM 3678 C CA . LEU A 1 467 ? 6.514 -11.926 -24.528 1.00 95.31 467 LEU A CA 1
ATOM 3679 C C . LEU A 1 467 ? 6.091 -11.215 -25.821 1.00 95.31 467 LEU A C 1
ATOM 3681 O O . LEU A 1 467 ? 5.263 -11.738 -26.570 1.00 95.31 467 LEU A O 1
ATOM 3685 N N . SER A 1 468 ? 6.662 -10.039 -26.091 1.00 94.06 468 SER A N 1
ATOM 3686 C CA . SER A 1 468 ? 6.293 -9.211 -27.243 1.00 94.06 468 SER A CA 1
ATOM 3687 C C . SER A 1 468 ? 7.025 -9.601 -28.522 1.00 94.06 468 SER A C 1
ATOM 3689 O O . SER A 1 468 ? 6.434 -9.564 -29.591 1.00 94.06 468 SER A O 1
ATOM 3691 N N . VAL A 1 469 ? 8.297 -9.997 -28.442 1.00 96.56 469 VAL A N 1
ATOM 3692 C CA . VAL A 1 469 ? 9.126 -10.225 -29.635 1.00 96.56 469 VAL A CA 1
ATOM 3693 C C . VAL A 1 469 ? 9.367 -11.708 -29.859 1.00 96.56 469 VAL A C 1
ATOM 3695 O O . VAL A 1 469 ? 9.020 -12.266 -30.898 1.00 96.56 469 VAL A O 1
ATOM 3698 N N . TYR A 1 470 ? 9.988 -12.371 -28.889 1.00 97.56 470 TYR A N 1
ATOM 3699 C CA . TYR A 1 470 ? 10.534 -13.699 -29.144 1.00 97.56 470 TYR A CA 1
ATOM 3700 C C . TYR A 1 470 ? 9.469 -14.797 -29.126 1.00 97.56 470 TYR A C 1
ATOM 3702 O O . TYR A 1 470 ? 9.558 -15.715 -29.934 1.00 97.56 470 TYR A O 1
ATOM 3710 N N . LEU A 1 471 ? 8.440 -14.698 -28.279 1.00 96.56 471 LEU A N 1
ATOM 3711 C CA . LEU A 1 471 ? 7.292 -15.608 -28.322 1.00 96.56 471 LEU A CA 1
ATOM 3712 C C . LEU A 1 471 ? 6.554 -15.501 -29.661 1.00 96.56 471 LEU A C 1
ATOM 3714 O O . LEU A 1 471 ? 6.289 -16.519 -30.292 1.00 96.56 471 LEU A O 1
ATOM 3718 N N . ALA A 1 472 ? 6.314 -14.277 -30.138 1.00 96.75 472 ALA A N 1
ATOM 3719 C CA . ALA A 1 472 ? 5.713 -14.033 -31.446 1.00 96.75 472 ALA A CA 1
ATOM 3720 C C . ALA A 1 472 ? 6.567 -14.610 -32.592 1.00 96.75 472 ALA A C 1
ATOM 3722 O O . ALA A 1 472 ? 6.037 -15.237 -33.505 1.00 96.75 472 ALA A O 1
ATOM 3723 N N . ALA A 1 473 ? 7.896 -14.482 -32.523 1.00 97.94 473 ALA A N 1
ATOM 3724 C CA . ALA A 1 473 ? 8.799 -15.120 -33.481 1.00 97.94 473 ALA A CA 1
ATOM 3725 C C . ALA A 1 473 ? 8.677 -16.655 -33.475 1.00 97.94 473 ALA A C 1
ATOM 3727 O O . ALA A 1 473 ? 8.599 -17.275 -34.534 1.00 97.94 473 ALA A O 1
ATOM 3728 N N . LEU A 1 474 ? 8.639 -17.285 -32.299 1.00 97.38 474 LEU A N 1
ATOM 3729 C CA . LEU A 1 474 ? 8.476 -18.738 -32.202 1.00 97.38 474 LEU A CA 1
ATOM 3730 C C . LEU A 1 474 ? 7.126 -19.194 -32.779 1.00 97.38 474 LEU A C 1
ATOM 3732 O O . LEU A 1 474 ? 7.088 -20.173 -33.524 1.00 97.38 474 LEU A O 1
ATOM 3736 N N . ASP A 1 475 ? 6.048 -18.456 -32.505 1.00 96.19 475 ASP A N 1
ATOM 3737 C CA . ASP A 1 475 ? 4.709 -18.718 -33.052 1.00 96.19 475 ASP A CA 1
ATOM 3738 C C . ASP A 1 475 ? 4.666 -18.620 -34.586 1.00 96.19 475 ASP A C 1
ATOM 3740 O O . ASP A 1 475 ? 3.935 -19.363 -35.241 1.00 96.19 475 ASP A O 1
ATOM 3744 N N . LEU A 1 476 ? 5.488 -17.745 -35.172 1.00 97.12 476 LEU A N 1
ATOM 3745 C CA . LEU A 1 476 ? 5.664 -17.611 -36.622 1.00 97.12 476 LEU A CA 1
ATOM 3746 C C . LEU A 1 476 ? 6.599 -18.673 -37.234 1.00 97.12 476 LEU A C 1
ATOM 3748 O O . LEU A 1 476 ? 6.839 -18.659 -38.441 1.00 97.12 476 LEU A O 1
ATOM 3752 N N . GLY A 1 477 ? 7.121 -19.603 -36.430 1.00 97.44 477 GLY A N 1
ATOM 3753 C CA . GLY A 1 477 ? 7.941 -20.727 -36.887 1.00 97.44 477 GLY A CA 1
ATOM 3754 C C . GLY A 1 477 ? 9.450 -20.476 -36.883 1.00 97.44 477 GLY A C 1
ATOM 3755 O O . GLY A 1 477 ? 10.212 -21.341 -37.326 1.00 97.44 477 GLY A O 1
ATOM 3756 N N . TYR A 1 478 ? 9.917 -19.336 -36.364 1.00 98.00 478 TYR A N 1
ATOM 3757 C CA . TYR A 1 478 ? 11.347 -19.135 -36.135 1.00 98.00 478 TYR A CA 1
ATOM 3758 C C . TYR A 1 478 ? 11.839 -20.090 -35.044 1.00 98.00 478 TYR A C 1
ATOM 3760 O O . TYR A 1 478 ? 11.141 -20.387 -34.077 1.00 98.00 478 TYR A O 1
ATOM 3768 N N . SER A 1 479 ? 13.068 -20.587 -35.183 1.00 97.69 479 SER A N 1
ATOM 3769 C CA . SER A 1 479 ? 13.651 -21.491 -34.189 1.00 97.69 479 SER A CA 1
ATOM 3770 C C . SER A 1 479 ? 14.542 -20.744 -33.201 1.00 97.69 479 SER A C 1
ATOM 3772 O O . SER A 1 479 ? 15.106 -19.693 -33.503 1.00 97.69 479 SER A O 1
ATOM 3774 N N . ALA A 1 480 ? 14.786 -21.350 -32.039 1.00 97.31 480 ALA A N 1
ATOM 3775 C CA . ALA A 1 480 ? 15.748 -20.841 -31.061 1.00 97.31 480 ALA A CA 1
ATOM 3776 C C . ALA A 1 480 ? 17.189 -20.706 -31.613 1.00 97.31 480 ALA A C 1
ATOM 3778 O O . ALA A 1 480 ? 18.009 -20.011 -31.012 1.00 97.31 480 ALA A O 1
ATOM 3779 N N . ALA A 1 481 ? 17.505 -21.369 -32.732 1.00 97.88 481 ALA A N 1
ATOM 3780 C CA . ALA A 1 481 ? 18.795 -21.301 -33.416 1.00 97.88 481 ALA A CA 1
ATOM 3781 C C . ALA A 1 481 ? 18.847 -20.232 -34.523 1.00 97.88 481 ALA A C 1
ATOM 3783 O O . ALA A 1 481 ? 19.887 -20.086 -35.162 1.00 97.88 481 ALA A O 1
ATOM 3784 N N . TYR A 1 482 ? 17.753 -19.499 -34.762 1.00 98.12 482 TYR A N 1
ATOM 3785 C CA . TYR A 1 482 ? 17.688 -18.474 -35.800 1.00 98.12 482 TYR A CA 1
ATOM 3786 C C . TYR A 1 482 ? 18.797 -17.421 -35.604 1.00 98.12 482 TYR A C 1
ATOM 3788 O O . TYR A 1 482 ? 18.928 -16.907 -34.488 1.00 98.12 482 TYR A O 1
ATOM 3796 N N . PRO A 1 483 ? 19.617 -17.131 -36.631 1.00 98.00 483 PRO A N 1
ATOM 3797 C CA . PRO A 1 483 ? 20.699 -16.161 -36.530 1.00 98.00 483 PRO A CA 1
ATOM 3798 C C . PRO A 1 483 ? 20.165 -14.726 -36.623 1.00 98.00 483 PRO A C 1
ATOM 3800 O O . PRO A 1 483 ? 19.395 -14.398 -37.520 1.00 98.00 483 PRO A O 1
ATOM 3803 N N . ILE A 1 484 ? 20.613 -13.866 -35.712 1.00 97.88 484 ILE A N 1
ATOM 3804 C CA . ILE A 1 484 ? 20.298 -12.436 -35.658 1.00 97.88 484 ILE A CA 1
ATOM 3805 C C . ILE A 1 484 ? 21.614 -11.681 -35.485 1.00 97.88 484 ILE A C 1
ATOM 3807 O O . ILE A 1 484 ? 22.394 -11.995 -34.583 1.00 97.88 484 ILE A O 1
ATOM 3811 N N . ASP A 1 485 ? 21.873 -10.711 -36.355 1.00 97.31 485 ASP A N 1
ATOM 3812 C CA . ASP A 1 485 ? 23.112 -9.937 -36.330 1.00 97.31 485 ASP A CA 1
ATOM 3813 C C . ASP A 1 485 ? 22.998 -8.735 -3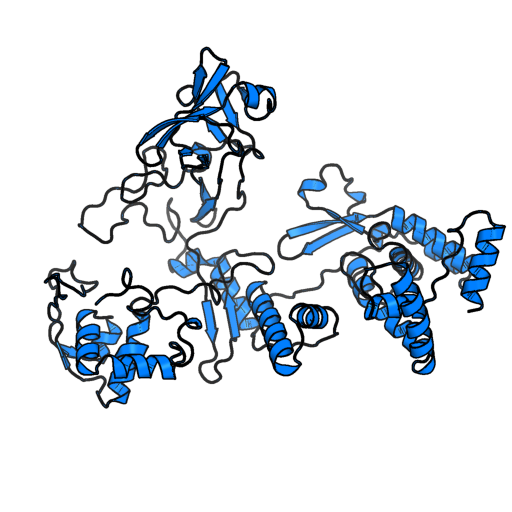5.382 1.00 97.31 485 ASP A C 1
ATOM 3815 O O . ASP A 1 485 ? 22.147 -7.860 -35.570 1.00 97.31 485 ASP A O 1
ATOM 3819 N N . ASP A 1 486 ? 23.853 -8.707 -34.358 1.00 96.56 486 ASP A N 1
ATOM 3820 C CA . ASP A 1 486 ? 23.981 -7.584 -33.434 1.00 96.56 486 ASP A CA 1
ATOM 3821 C C . ASP A 1 486 ? 24.794 -6.473 -34.099 1.00 96.56 486 ASP A C 1
ATOM 3823 O O . ASP A 1 486 ? 26.026 -6.488 -34.081 1.00 96.56 486 ASP A O 1
ATOM 3827 N N . LEU A 1 487 ? 24.084 -5.518 -34.696 1.00 94.62 487 LEU A N 1
ATOM 3828 C CA . LEU A 1 487 ? 24.642 -4.382 -35.426 1.00 94.62 487 LEU A CA 1
ATOM 3829 C C . LEU A 1 487 ? 24.149 -3.046 -34.847 1.00 94.62 487 LEU A C 1
ATOM 3831 O O . LEU A 1 487 ? 23.058 -2.990 -34.271 1.00 94.62 487 LEU A O 1
ATOM 3835 N N . PRO A 1 488 ? 24.911 -1.945 -35.023 1.00 92.62 488 PRO A N 1
ATOM 3836 C CA . PRO A 1 488 ? 24.438 -0.607 -34.682 1.00 92.62 488 PRO A CA 1
ATOM 3837 C C . PRO A 1 488 ? 23.141 -0.281 -35.426 1.00 92.62 488 PRO A C 1
ATOM 3839 O O . PRO A 1 488 ? 23.070 -0.414 -36.648 1.00 92.62 488 PRO A O 1
ATOM 3842 N N . LYS A 1 489 ? 22.144 0.208 -34.686 1.00 91.00 489 LYS A N 1
ATOM 3843 C CA . LYS A 1 489 ? 20.882 0.717 -35.234 1.00 91.00 489 LYS A CA 1
ATOM 3844 C C . LYS A 1 489 ? 20.724 2.201 -34.929 1.00 91.00 489 LYS A C 1
ATOM 3846 O O . LYS A 1 489 ? 21.369 2.729 -34.016 1.00 91.00 489 LYS A O 1
ATOM 3851 N N . TYR A 1 490 ? 19.893 2.859 -35.727 1.00 91.44 490 TYR A N 1
ATOM 3852 C CA . TYR A 1 490 ? 19.667 4.294 -35.662 1.00 91.44 490 TYR A CA 1
ATOM 3853 C C . TYR A 1 490 ? 18.168 4.583 -35.716 1.00 91.44 490 TYR A C 1
ATOM 3855 O O . TYR A 1 490 ? 17.461 3.964 -36.511 1.00 91.44 490 TYR A O 1
ATOM 3863 N N . ASN A 1 491 ? 17.700 5.508 -34.877 1.00 86.81 491 ASN A N 1
ATOM 3864 C CA . ASN A 1 491 ? 16.327 6.010 -34.940 1.00 86.81 491 ASN A CA 1
ATOM 3865 C C . ASN A 1 491 ? 16.142 6.969 -36.135 1.00 86.81 491 ASN A C 1
ATOM 3867 O O . ASN A 1 491 ? 17.085 7.262 -36.877 1.00 86.81 491 ASN A O 1
ATOM 3871 N N . GLN A 1 492 ? 14.925 7.495 -36.304 1.00 85.25 492 GLN A N 1
ATOM 3872 C CA . GLN A 1 492 ? 14.586 8.418 -37.396 1.00 85.25 492 GLN A CA 1
ATOM 3873 C C . GLN A 1 492 ? 15.419 9.715 -37.378 1.00 85.25 492 GLN A C 1
ATOM 3875 O O . GLN A 1 492 ? 15.696 10.292 -38.428 1.00 85.25 492 GLN A O 1
ATOM 3880 N N . SER A 1 493 ? 15.876 10.136 -36.196 1.00 89.19 493 SER A N 1
ATOM 3881 C CA . SER A 1 493 ? 16.746 11.301 -35.988 1.00 89.19 493 SER A CA 1
ATOM 3882 C C . SER A 1 493 ? 18.229 11.022 -36.280 1.00 89.19 493 SER A C 1
ATOM 3884 O O . SER A 1 493 ? 19.065 11.915 -36.142 1.00 89.19 493 SER A O 1
ATOM 3886 N N . GLY A 1 494 ? 18.585 9.798 -36.686 1.00 90.31 494 GLY A N 1
ATOM 3887 C CA . GLY A 1 494 ? 19.969 9.395 -36.949 1.00 90.31 494 GLY A CA 1
ATOM 3888 C C . GLY A 1 494 ? 20.797 9.157 -35.682 1.00 90.31 494 GLY A C 1
ATOM 3889 O O . GLY A 1 494 ? 22.026 9.082 -35.745 1.00 90.31 494 GLY A O 1
ATOM 3890 N N . GLU A 1 495 ? 20.153 9.027 -34.526 1.00 89.19 495 GLU A N 1
ATOM 3891 C CA . GLU A 1 495 ? 20.803 8.762 -33.247 1.00 89.19 495 GLU A CA 1
ATOM 3892 C C . GLU A 1 495 ? 20.898 7.258 -33.003 1.00 89.19 495 GLU A C 1
ATOM 3894 O O . GLU A 1 495 ? 20.002 6.498 -33.365 1.00 89.19 495 GLU A O 1
ATOM 3899 N N . ARG A 1 496 ? 21.979 6.803 -32.357 1.00 88.25 496 ARG A N 1
ATOM 3900 C CA . ARG A 1 496 ? 22.148 5.374 -32.049 1.00 88.25 496 ARG A CA 1
ATOM 3901 C C . ARG A 1 496 ? 21.096 4.906 -31.049 1.00 88.25 496 ARG A C 1
ATOM 3903 O O . ARG A 1 496 ? 21.192 5.247 -29.865 1.00 88.25 496 ARG A O 1
ATOM 3910 N N . TRP A 1 497 ? 20.173 4.076 -31.522 1.00 88.81 497 TRP A N 1
ATOM 3911 C CA . TRP A 1 497 ? 19.104 3.479 -30.738 1.00 88.81 497 TRP A CA 1
ATOM 3912 C C . TRP A 1 497 ? 18.641 2.153 -31.376 1.00 88.81 497 TRP A C 1
ATOM 3914 O O . TRP A 1 497 ? 18.496 2.090 -32.598 1.00 88.81 497 TRP A O 1
ATOM 3924 N N . PRO A 1 498 ? 18.406 1.098 -30.576 1.00 91.31 498 PRO A N 1
ATOM 3925 C CA . PRO A 1 498 ? 18.675 1.030 -29.141 1.00 91.31 498 PRO A CA 1
ATOM 3926 C C . PRO A 1 498 ? 20.176 0.819 -28.860 1.00 91.31 498 PRO A C 1
ATOM 3928 O O . PRO A 1 498 ? 20.928 0.368 -29.723 1.00 91.31 498 PRO A O 1
ATOM 3931 N N . LYS A 1 499 ? 20.621 1.114 -27.633 1.00 89.81 499 LYS A N 1
ATOM 3932 C CA . LYS A 1 499 ? 21.996 0.834 -27.171 1.00 89.81 499 LYS A CA 1
ATOM 3933 C C . LYS A 1 499 ? 22.041 -0.437 -26.337 1.00 89.81 499 LYS A C 1
ATOM 3935 O O . LYS A 1 499 ? 21.142 -0.661 -25.531 1.00 89.81 499 LYS A O 1
ATOM 3940 N N . ASN A 1 500 ? 23.091 -1.244 -26.467 1.00 91.56 500 ASN A N 1
ATOM 3941 C CA . ASN A 1 500 ? 23.260 -2.456 -25.655 1.00 91.56 500 ASN A CA 1
ATOM 3942 C C . ASN A 1 500 ? 23.886 -2.153 -24.280 1.00 91.56 500 ASN A C 1
ATOM 3944 O O . ASN A 1 500 ? 24.743 -1.279 -24.146 1.00 91.56 500 ASN A O 1
ATOM 3948 N N . TRP A 1 501 ? 23.519 -2.926 -23.249 1.00 89.12 501 TRP A N 1
ATOM 3949 C CA . TRP A 1 501 ? 24.030 -2.738 -21.877 1.00 89.12 501 TRP A CA 1
ATOM 3950 C C . TRP A 1 501 ? 25.556 -2.929 -21.760 1.00 89.12 501 TRP A C 1
ATOM 3952 O O . TRP A 1 501 ? 26.193 -2.404 -20.846 1.00 89.12 501 TRP A O 1
ATOM 3962 N N . TYR A 1 502 ? 26.163 -3.651 -22.705 1.00 88.81 502 TYR A N 1
ATOM 3963 C CA . TYR A 1 502 ? 27.600 -3.928 -22.770 1.00 88.81 502 TYR A CA 1
ATOM 3964 C C . TYR A 1 502 ? 28.403 -2.944 -23.638 1.00 88.81 502 TYR A C 1
ATOM 3966 O O . TYR A 1 502 ? 29.587 -3.177 -23.869 1.00 88.81 502 TYR A O 1
ATOM 3974 N N . GLU A 1 503 ? 27.827 -1.827 -24.097 1.00 83.88 503 GLU A N 1
ATOM 3975 C CA . GLU A 1 503 ? 28.542 -0.858 -24.951 1.00 83.88 503 GLU A CA 1
ATOM 3976 C C . GLU A 1 503 ? 29.726 -0.141 -24.280 1.00 83.88 503 GLU A C 1
ATOM 3978 O O . GLU A 1 503 ? 30.562 0.446 -24.970 1.00 83.88 503 GLU A O 1
ATOM 3983 N N . HIS A 1 504 ? 29.815 -0.187 -22.949 1.00 82.62 504 HIS A N 1
ATOM 3984 C CA . HIS A 1 504 ? 30.967 0.316 -22.195 1.00 82.62 504 HIS A CA 1
ATOM 3985 C C . HIS A 1 504 ? 32.226 -0.548 -22.387 1.00 82.62 504 HIS A C 1
ATOM 3987 O O . HIS A 1 504 ? 33.320 -0.147 -21.999 1.00 82.62 504 HIS A O 1
ATOM 3993 N N . ARG A 1 505 ? 32.088 -1.748 -22.963 1.00 86.31 505 ARG A N 1
ATOM 3994 C CA . ARG A 1 505 ? 33.203 -2.651 -23.260 1.00 86.31 505 ARG A CA 1
ATOM 3995 C C . ARG A 1 505 ? 33.890 -2.260 -24.570 1.00 86.31 505 ARG A C 1
ATOM 3997 O O . ARG A 1 505 ? 33.322 -1.578 -25.419 1.00 86.31 505 ARG A O 1
ATOM 4004 N N . ASN A 1 506 ? 35.098 -2.789 -24.779 1.00 87.81 506 ASN A N 1
ATOM 4005 C CA . ASN A 1 506 ? 35.855 -2.597 -26.024 1.00 87.81 506 ASN A CA 1
ATOM 4006 C C . ASN A 1 506 ? 35.097 -3.105 -27.262 1.00 87.81 506 ASN A C 1
ATOM 4008 O O . ASN A 1 506 ? 35.202 -2.523 -28.339 1.00 87.81 506 ASN A O 1
ATOM 4012 N N . ILE A 1 507 ? 34.327 -4.185 -27.103 1.00 87.06 507 ILE A N 1
ATOM 4013 C CA . ILE A 1 507 ? 33.490 -4.765 -28.154 1.00 87.06 507 ILE A CA 1
ATOM 4014 C C . ILE A 1 507 ? 32.042 -4.364 -27.880 1.00 87.06 507 ILE A C 1
ATOM 4016 O O . ILE A 1 507 ? 31.418 -4.871 -26.947 1.00 87.06 507 ILE A O 1
ATOM 4020 N N . LYS A 1 508 ? 31.527 -3.449 -28.703 1.00 88.25 508 LYS A N 1
ATOM 4021 C CA . LYS A 1 508 ? 30.180 -2.871 -28.559 1.00 88.25 508 LYS A CA 1
ATOM 4022 C C . LYS A 1 508 ? 29.078 -3.711 -29.204 1.00 88.25 508 LYS A C 1
ATOM 4024 O O . LYS A 1 508 ? 27.914 -3.515 -28.876 1.00 88.25 508 LYS A O 1
ATOM 4029 N N . TYR A 1 509 ? 29.465 -4.635 -30.081 1.00 93.69 509 TYR A N 1
ATOM 4030 C CA . TYR A 1 509 ? 28.575 -5.478 -30.872 1.00 93.69 509 TYR A CA 1
ATOM 4031 C C . TYR A 1 509 ? 29.173 -6.875 -31.005 1.00 93.69 509 TYR A C 1
ATOM 4033 O O . TYR A 1 509 ? 30.364 -7.010 -31.294 1.00 93.69 509 TYR A O 1
ATOM 4041 N N . TRP A 1 510 ? 28.375 -7.910 -30.761 1.00 95.06 510 TRP A N 1
ATOM 4042 C CA . TRP A 1 510 ? 28.832 -9.303 -30.749 1.00 95.06 510 TRP A CA 1
ATOM 4043 C C . TRP A 1 510 ? 28.615 -10.030 -32.084 1.00 95.06 510 TRP A C 1
ATOM 4045 O O . TRP A 1 510 ? 28.885 -11.229 -32.167 1.00 95.06 510 TRP A O 1
ATOM 4055 N N . GLY A 1 511 ? 28.158 -9.321 -33.123 1.00 95.44 511 GLY A N 1
ATOM 4056 C CA . GLY A 1 511 ? 27.859 -9.887 -34.438 1.00 95.44 511 GLY A CA 1
ATOM 4057 C C . GLY A 1 511 ? 26.725 -10.911 -34.381 1.00 95.44 511 GLY A C 1
ATOM 4058 O O . GLY A 1 511 ? 25.807 -10.794 -33.570 1.00 95.44 511 GLY A O 1
ATOM 4059 N N . ILE A 1 512 ? 26.804 -11.955 -35.207 1.00 97.56 512 ILE A N 1
ATOM 4060 C CA . ILE A 1 512 ? 25.754 -12.975 -35.303 1.00 97.56 512 ILE A CA 1
ATOM 4061 C C . ILE A 1 512 ? 25.594 -13.731 -33.979 1.00 97.56 512 ILE A C 1
ATOM 4063 O O . ILE A 1 512 ? 26.502 -14.423 -33.516 1.00 97.56 512 ILE A O 1
ATOM 4067 N N . GLN A 1 513 ? 24.391 -13.659 -33.417 1.00 97.94 513 GLN A N 1
ATOM 4068 C CA . GLN A 1 513 ? 23.951 -14.413 -32.249 1.00 97.94 513 GLN A CA 1
ATOM 4069 C C . GLN A 1 513 ? 22.702 -15.226 -32.588 1.00 97.94 513 GLN A C 1
ATOM 4071 O O . GLN A 1 513 ? 21.962 -14.908 -33.512 1.00 97.94 513 GLN A O 1
ATOM 4076 N N . THR A 1 514 ? 22.432 -16.288 -31.833 1.00 98.19 514 THR A N 1
ATOM 4077 C CA . THR A 1 514 ? 21.165 -17.017 -31.983 1.00 98.19 514 THR A CA 1
ATOM 4078 C C . THR A 1 514 ? 20.023 -16.269 -31.296 1.00 98.19 514 THR A C 1
ATOM 4080 O O . THR A 1 514 ? 20.247 -15.506 -30.350 1.00 98.19 514 THR A O 1
ATOM 4083 N N . LEU A 1 515 ? 18.779 -16.533 -31.702 1.00 98.00 515 LEU A N 1
ATOM 4084 C CA . LEU A 1 515 ? 17.580 -16.055 -31.005 1.00 98.00 515 LEU A CA 1
ATOM 4085 C C . LEU A 1 515 ? 17.636 -16.417 -29.514 1.00 98.00 515 LEU A C 1
ATOM 4087 O O . LEU A 1 515 ? 17.445 -15.553 -28.660 1.00 98.00 515 LEU A O 1
ATOM 4091 N N . ARG A 1 516 ? 18.011 -17.663 -29.188 1.00 97.75 516 ARG A N 1
ATOM 4092 C CA . ARG A 1 516 ? 18.230 -18.111 -27.803 1.00 97.75 516 ARG A CA 1
ATOM 4093 C C . ARG A 1 516 ? 19.224 -17.218 -27.067 1.00 97.75 516 ARG A C 1
ATOM 4095 O O . ARG A 1 516 ? 18.922 -16.735 -25.980 1.00 97.75 516 ARG A O 1
ATOM 4102 N N . ARG A 1 517 ? 20.396 -16.980 -27.660 1.00 97.69 517 ARG A N 1
ATOM 4103 C CA . ARG A 1 517 ? 21.445 -16.172 -27.032 1.00 97.69 517 ARG A CA 1
ATOM 4104 C C . ARG A 1 517 ? 21.022 -14.712 -26.864 1.00 97.69 517 ARG A C 1
ATOM 4106 O O . ARG A 1 517 ? 21.381 -14.082 -25.873 1.00 97.69 517 ARG A O 1
ATOM 4113 N N . SER A 1 518 ? 20.220 -14.204 -27.796 1.00 97.62 518 SER A N 1
ATOM 4114 C CA . SER A 1 518 ? 19.655 -12.852 -27.758 1.00 97.62 518 SER A CA 1
ATOM 4115 C C . SER A 1 518 ? 18.693 -12.668 -26.581 1.00 97.62 518 SER A C 1
ATOM 4117 O O . SER A 1 518 ? 18.736 -11.626 -25.928 1.00 97.62 518 SER A O 1
ATOM 4119 N N . ILE A 1 519 ? 17.897 -13.696 -26.258 1.00 96.44 519 ILE A N 1
ATOM 4120 C CA . ILE A 1 519 ? 17.079 -13.742 -25.035 1.00 96.44 519 ILE A CA 1
ATOM 4121 C C . ILE A 1 519 ? 17.979 -13.823 -23.796 1.00 96.44 519 ILE A C 1
ATOM 4123 O O . ILE A 1 519 ? 17.868 -12.977 -22.914 1.00 96.44 519 ILE A O 1
ATOM 4127 N N . GLU A 1 520 ? 18.896 -14.800 -23.743 1.00 96.44 520 GLU A N 1
ATOM 4128 C CA . GLU A 1 520 ? 19.780 -15.048 -22.587 1.00 96.44 520 GLU A CA 1
ATOM 4129 C C . GLU A 1 520 ? 20.595 -13.819 -22.170 1.00 96.44 520 GLU A C 1
ATOM 4131 O O . GLU A 1 520 ? 20.888 -13.636 -20.992 1.00 96.44 520 GLU A O 1
ATOM 4136 N N . GLN A 1 521 ? 21.023 -13.011 -23.140 1.00 95.69 521 GLN A N 1
ATOM 4137 C CA . GLN A 1 521 ? 21.887 -11.849 -22.916 1.00 95.69 521 GLN A CA 1
ATOM 4138 C C . GLN A 1 521 ? 21.138 -10.521 -23.023 1.00 95.69 521 GLN A C 1
ATOM 4140 O O . GLN A 1 521 ? 21.752 -9.459 -22.902 1.00 95.69 521 GLN A O 1
ATOM 4145 N N . SER A 1 522 ? 19.819 -10.576 -23.236 1.00 96.81 522 SER A N 1
ATOM 4146 C CA . SER A 1 522 ? 18.948 -9.414 -23.382 1.00 96.81 522 SER A CA 1
ATOM 4147 C C . SER A 1 522 ? 19.485 -8.382 -24.387 1.00 96.81 522 SER A C 1
ATOM 4149 O O . SER A 1 522 ? 19.499 -7.178 -24.128 1.00 96.81 522 SER A O 1
ATOM 4151 N N . ILE A 1 523 ? 19.938 -8.845 -25.554 1.00 97.06 523 ILE A N 1
ATOM 4152 C CA . ILE A 1 523 ? 20.519 -7.977 -26.590 1.00 97.06 523 ILE A CA 1
ATOM 4153 C C . ILE A 1 523 ? 19.413 -7.063 -27.149 1.00 97.06 523 ILE A C 1
ATOM 4155 O O . ILE A 1 523 ? 18.370 -7.549 -27.590 1.00 97.06 523 ILE A O 1
ATOM 4159 N N . ASN A 1 524 ? 19.590 -5.739 -27.065 1.00 96.12 524 ASN A N 1
ATOM 4160 C CA . ASN A 1 524 ? 18.559 -4.754 -27.421 1.00 96.12 524 ASN A CA 1
ATOM 4161 C C . ASN A 1 524 ? 18.407 -4.620 -28.939 1.00 96.12 524 ASN A C 1
ATOM 4163 O O . ASN A 1 524 ? 17.293 -4.677 -29.453 1.00 96.12 524 ASN A O 1
ATOM 4167 N N . THR A 1 525 ? 19.524 -4.494 -29.651 1.00 96.38 525 THR A N 1
ATOM 4168 C CA . THR A 1 525 ? 19.583 -4.433 -31.123 1.00 96.38 525 THR A CA 1
ATOM 4169 C C . THR A 1 525 ? 18.907 -5.647 -31.757 1.00 96.38 525 THR A C 1
ATOM 4171 O O . THR A 1 525 ? 18.044 -5.482 -32.612 1.00 96.38 525 THR A O 1
ATOM 4174 N N . ASN A 1 526 ? 19.200 -6.858 -31.272 1.00 97.56 526 ASN A N 1
ATOM 4175 C CA . ASN A 1 526 ? 18.580 -8.093 -31.758 1.00 97.56 526 ASN A CA 1
ATOM 4176 C C . ASN A 1 526 ? 17.079 -8.161 -31.469 1.00 97.56 526 ASN A C 1
ATOM 4178 O O . ASN A 1 526 ? 16.336 -8.673 -32.301 1.00 97.56 526 ASN A O 1
ATOM 4182 N N . ALA A 1 527 ? 16.619 -7.631 -30.331 1.00 97.12 527 ALA A N 1
ATOM 4183 C CA . ALA A 1 527 ? 15.190 -7.555 -30.037 1.00 97.12 527 ALA A CA 1
ATOM 4184 C C . ALA A 1 527 ? 14.466 -6.635 -31.033 1.00 97.12 527 ALA A C 1
ATOM 4186 O O . ALA A 1 527 ? 13.430 -7.018 -31.565 1.00 97.12 527 ALA A O 1
ATOM 4187 N N . VAL A 1 528 ? 15.040 -5.468 -31.346 1.00 95.75 528 VAL A N 1
ATOM 4188 C CA . VAL A 1 528 ? 14.476 -4.542 -32.345 1.00 95.75 528 VAL A CA 1
ATOM 4189 C C . VAL A 1 528 ? 14.553 -5.129 -33.756 1.00 95.75 528 VAL A C 1
ATOM 4191 O O . VAL A 1 528 ? 13.576 -5.083 -34.491 1.00 95.75 528 VAL A O 1
ATOM 4194 N N . THR A 1 529 ? 15.666 -5.759 -34.134 1.00 96.38 529 THR A N 1
ATOM 4195 C CA . THR A 1 529 ? 15.791 -6.463 -35.423 1.00 96.38 529 THR A CA 1
ATOM 4196 C C . THR A 1 529 ? 14.772 -7.591 -35.560 1.00 96.38 529 THR A C 1
ATOM 4198 O O . THR A 1 529 ? 14.167 -7.747 -36.619 1.00 96.38 529 THR A O 1
ATOM 4201 N N . MET A 1 530 ? 14.537 -8.368 -34.501 1.00 97.62 530 MET A N 1
ATOM 4202 C CA . MET A 1 530 ? 13.519 -9.413 -34.535 1.00 97.62 530 MET A CA 1
ATOM 4203 C C . MET A 1 530 ? 12.109 -8.816 -34.594 1.00 97.62 530 MET A C 1
ATOM 4205 O O . MET A 1 530 ? 11.290 -9.337 -35.341 1.00 97.62 530 MET A O 1
ATOM 4209 N N . LEU A 1 531 ? 11.837 -7.712 -33.887 1.00 96.44 531 LEU A N 1
ATOM 4210 C CA . LEU A 1 531 ? 10.562 -6.990 -33.969 1.00 96.44 531 LEU A CA 1
ATOM 4211 C C . LEU A 1 531 ? 10.281 -6.493 -35.396 1.00 96.44 531 LEU A C 1
ATOM 4213 O O . LEU A 1 531 ? 9.192 -6.711 -35.913 1.00 96.44 531 LEU A O 1
ATOM 4217 N N . GLU A 1 532 ? 11.270 -5.897 -36.062 1.00 94.94 532 GLU A N 1
ATOM 4218 C CA . GLU A 1 532 ? 11.171 -5.503 -37.476 1.00 94.94 532 GLU A CA 1
ATOM 4219 C C . GLU A 1 532 ? 10.944 -6.708 -38.398 1.00 94.94 532 GLU A C 1
ATOM 4221 O O . GLU A 1 532 ? 10.221 -6.610 -39.386 1.00 94.94 532 GLU A O 1
ATOM 4226 N N . THR A 1 533 ? 11.543 -7.854 -38.066 1.00 96.81 533 THR A N 1
ATOM 4227 C CA . THR A 1 533 ? 11.422 -9.091 -38.849 1.00 96.81 533 THR A CA 1
ATOM 4228 C C . THR A 1 533 ? 10.027 -9.716 -38.731 1.00 96.81 533 THR A C 1
ATOM 4230 O O . THR A 1 533 ? 9.502 -10.219 -39.722 1.00 96.81 533 THR A O 1
ATOM 4233 N N . ILE A 1 534 ? 9.423 -9.719 -37.536 1.00 97.56 534 ILE A N 1
ATOM 4234 C CA . ILE A 1 534 ? 8.080 -10.291 -37.307 1.00 97.56 534 ILE A CA 1
ATOM 4235 C C . ILE A 1 534 ? 6.939 -9.300 -37.565 1.00 97.56 534 ILE A C 1
ATOM 4237 O O . ILE A 1 534 ? 5.812 -9.728 -37.799 1.00 97.56 534 ILE A O 1
ATOM 4241 N N . GLY A 1 535 ? 7.225 -7.997 -37.513 1.00 96.25 535 GLY A N 1
ATOM 4242 C CA . GLY A 1 535 ? 6.245 -6.916 -37.597 1.00 96.25 535 GLY A CA 1
ATOM 4243 C C . GLY A 1 535 ? 5.575 -6.577 -36.257 1.00 96.25 535 GLY A C 1
ATOM 4244 O O . GLY A 1 535 ? 5.364 -7.438 -35.400 1.00 96.25 535 GLY A O 1
ATOM 4245 N N . LEU A 1 536 ? 5.194 -5.304 -36.090 1.00 91.94 536 LEU A N 1
ATOM 4246 C CA . LEU A 1 536 ? 4.537 -4.799 -34.876 1.00 91.94 536 LEU A CA 1
ATOM 4247 C C . LEU A 1 536 ? 3.210 -5.517 -34.591 1.00 91.94 536 LEU A C 1
ATOM 4249 O O . LEU A 1 536 ? 2.933 -5.855 -33.443 1.00 91.94 536 LEU A O 1
ATOM 4253 N N . ASP A 1 537 ? 2.435 -5.834 -35.630 1.00 93.12 537 ASP A N 1
ATOM 4254 C CA . ASP A 1 537 ? 1.154 -6.533 -35.490 1.00 93.12 537 ASP A CA 1
ATOM 4255 C C . ASP A 1 537 ? 1.315 -7.903 -34.821 1.00 93.12 537 ASP A C 1
ATOM 4257 O O . ASP A 1 537 ? 0.506 -8.283 -33.977 1.00 93.12 537 ASP A O 1
ATOM 4261 N N . ALA A 1 538 ? 2.374 -8.654 -35.146 1.00 95.62 538 ALA A N 1
ATOM 4262 C CA . ALA A 1 538 ? 2.638 -9.946 -34.512 1.00 95.62 538 ALA A CA 1
ATOM 4263 C C . ALA A 1 538 ? 2.952 -9.785 -33.017 1.00 95.62 538 ALA A C 1
ATOM 4265 O O . ALA A 1 538 ? 2.490 -10.582 -32.195 1.00 95.62 538 ALA A O 1
ATOM 4266 N N . ALA A 1 539 ? 3.690 -8.731 -32.660 1.00 94.81 539 ALA A N 1
ATOM 4267 C CA . ALA A 1 539 ? 4.014 -8.418 -31.275 1.00 94.81 539 ALA A CA 1
ATOM 4268 C C . ALA A 1 539 ? 2.775 -8.002 -30.471 1.00 94.81 539 ALA A C 1
ATOM 4270 O O . ALA A 1 539 ? 2.524 -8.559 -29.400 1.00 94.81 539 ALA A O 1
ATOM 4271 N N . ILE A 1 540 ? 1.962 -7.089 -31.010 1.00 92.31 540 ILE A N 1
ATOM 4272 C CA . ILE A 1 540 ? 0.714 -6.636 -30.382 1.00 92.31 540 ILE A CA 1
ATOM 4273 C C . ILE A 1 540 ? -0.264 -7.805 -30.228 1.00 92.31 540 ILE A C 1
ATOM 4275 O O . ILE A 1 540 ? -0.766 -8.039 -29.132 1.00 92.31 540 ILE A O 1
ATOM 4279 N N . ASN A 1 541 ? -0.451 -8.628 -31.265 1.00 92.62 541 ASN A N 1
ATOM 4280 C CA . ASN A 1 541 ? -1.300 -9.821 -31.185 1.00 92.62 541 ASN A CA 1
ATOM 4281 C C . ASN A 1 541 ? -0.806 -10.837 -30.140 1.00 92.62 541 ASN A C 1
ATOM 4283 O O . ASN A 1 541 ? -1.610 -11.520 -29.501 1.00 92.62 541 ASN A O 1
ATOM 4287 N N . SER A 1 542 ? 0.509 -10.962 -29.941 1.00 94.19 542 SER A N 1
ATOM 4288 C CA . SER A 1 542 ? 1.068 -11.786 -28.863 1.00 94.19 542 SER A CA 1
ATOM 4289 C C . SER A 1 542 ? 0.672 -11.251 -27.487 1.00 94.19 542 SER A C 1
ATOM 4291 O O . SER A 1 542 ? 0.131 -11.996 -26.669 1.00 94.19 542 SER A O 1
ATOM 4293 N N . LEU A 1 543 ? 0.857 -9.951 -27.254 1.00 94.06 543 LEU A N 1
ATOM 4294 C CA . LEU A 1 543 ? 0.517 -9.305 -25.986 1.00 94.06 543 LEU A CA 1
ATOM 4295 C C . LEU A 1 543 ? -0.992 -9.318 -25.700 1.00 94.06 543 LEU A C 1
ATOM 4297 O O . LEU A 1 543 ? -1.389 -9.583 -24.565 1.00 94.06 543 LEU A O 1
ATOM 4301 N N . SER A 1 544 ? -1.838 -9.132 -26.714 1.00 92.81 544 SER A N 1
ATOM 4302 C CA . SER A 1 544 ? -3.296 -9.209 -26.561 1.00 92.81 544 SER A CA 1
ATOM 4303 C C . SER A 1 544 ? -3.778 -10.616 -26.212 1.00 92.81 544 SER A C 1
ATOM 4305 O O . SER A 1 544 ? -4.618 -10.779 -25.329 1.00 92.81 544 SER A O 1
ATOM 4307 N N . ARG A 1 545 ? -3.192 -11.670 -26.802 1.00 92.06 545 ARG A N 1
ATOM 4308 C CA . ARG A 1 545 ? -3.492 -13.062 -26.399 1.00 92.06 545 ARG A CA 1
ATOM 4309 C C . ARG A 1 545 ? -3.078 -13.359 -24.956 1.00 92.06 545 ARG A C 1
ATOM 4311 O O . ARG A 1 545 ? -3.716 -14.177 -24.298 1.00 92.06 545 ARG A O 1
ATOM 4318 N N . LEU A 1 546 ? -2.037 -12.685 -24.465 1.00 92.00 546 LEU A N 1
ATOM 4319 C CA . LEU A 1 546 ? -1.603 -12.735 -23.067 1.00 92.00 546 LEU A CA 1
ATOM 4320 C C . LEU A 1 546 ? -2.415 -11.814 -22.141 1.00 92.00 546 LEU A C 1
ATOM 4322 O O . LEU A 1 546 ? -2.164 -11.816 -20.939 1.00 92.00 546 LEU A O 1
ATOM 4326 N N . LYS A 1 547 ? -3.388 -11.061 -22.676 1.00 90.62 547 LYS A N 1
ATOM 4327 C CA . LYS A 1 547 ? -4.191 -10.058 -21.958 1.00 90.62 547 LYS A CA 1
ATOM 4328 C C . LYS A 1 547 ? -3.362 -8.942 -21.312 1.00 90.62 547 LYS A C 1
ATOM 4330 O O . LYS A 1 547 ? -3.751 -8.398 -20.287 1.00 90.62 547 LYS A O 1
ATOM 4335 N N . LEU A 1 548 ? -2.215 -8.621 -21.910 1.00 89.69 548 LEU A N 1
ATOM 4336 C CA . LEU A 1 548 ? -1.400 -7.462 -21.531 1.00 89.69 548 LEU A CA 1
ATOM 4337 C C . LEU A 1 548 ? -1.807 -6.190 -22.291 1.00 89.69 548 LEU A C 1
ATOM 4339 O O . LEU A 1 548 ? -1.401 -5.105 -21.897 1.00 89.69 548 LEU A O 1
ATOM 4343 N N . ILE A 1 549 ? -2.578 -6.348 -23.371 1.00 90.88 549 ILE A N 1
ATOM 4344 C CA . ILE A 1 549 ? -3.203 -5.274 -24.150 1.00 90.88 549 ILE A CA 1
ATOM 4345 C C . ILE A 1 549 ? -4.668 -5.658 -24.361 1.00 90.88 549 ILE A C 1
ATOM 4347 O O . ILE A 1 549 ? -4.939 -6.763 -24.847 1.00 90.88 549 ILE A O 1
ATOM 4351 N N . ASP A 1 550 ? -5.591 -4.759 -24.036 1.00 88.81 550 ASP A N 1
ATOM 4352 C CA . ASP A 1 550 ? -7.021 -4.891 -24.310 1.00 88.81 550 ASP A CA 1
ATOM 4353 C C . ASP A 1 550 ? -7.377 -4.060 -25.549 1.00 88.81 550 ASP A C 1
ATOM 4355 O O . ASP A 1 550 ? -7.659 -2.868 -25.478 1.00 88.81 550 ASP A O 1
ATOM 4359 N N . GLN A 1 551 ? -7.375 -4.707 -26.717 1.00 83.31 551 GLN A N 1
ATOM 4360 C CA . GLN A 1 551 ? -7.704 -4.032 -27.979 1.00 83.31 551 GLN A CA 1
ATOM 4361 C C . GLN A 1 551 ? -9.166 -3.568 -28.046 1.00 83.31 551 GLN A C 1
ATOM 4363 O O . GLN A 1 551 ? -9.477 -2.658 -28.814 1.00 83.31 551 GLN A O 1
ATOM 4368 N N . ASP A 1 552 ? -10.057 -4.191 -27.271 1.00 85.88 552 ASP A N 1
ATOM 4369 C CA . ASP A 1 552 ? -11.480 -3.857 -27.259 1.00 85.88 552 ASP A CA 1
ATOM 4370 C C . ASP A 1 552 ? -11.768 -2.685 -26.305 1.00 85.88 552 ASP A C 1
ATOM 4372 O O . ASP A 1 552 ? -12.741 -1.954 -26.502 1.00 85.88 552 ASP A O 1
ATOM 4376 N N . ASN A 1 553 ? -10.932 -2.491 -25.277 1.00 84.38 553 ASN A N 1
ATOM 4377 C CA . ASN A 1 553 ? -11.021 -1.383 -24.325 1.00 84.38 553 ASN A CA 1
ATOM 4378 C C . ASN A 1 553 ? -9.627 -0.810 -23.978 1.00 84.38 553 ASN A C 1
ATOM 4380 O O . ASN A 1 553 ? -9.179 -0.996 -22.844 1.00 84.38 553 ASN A O 1
ATOM 4384 N N . PRO A 1 554 ? -8.970 -0.070 -24.892 1.00 80.62 554 PRO A N 1
ATOM 4385 C CA . PRO A 1 554 ? -7.624 0.473 -24.658 1.00 80.62 554 PRO A CA 1
ATOM 4386 C C . PRO A 1 554 ? -7.526 1.327 -23.385 1.00 80.62 554 PRO A C 1
ATOM 4388 O O . PRO A 1 554 ? -6.631 1.136 -22.573 1.00 80.62 554 PRO A O 1
ATOM 4391 N N . ASP A 1 555 ? -8.553 2.140 -23.101 1.00 79.62 555 ASP A N 1
ATOM 4392 C CA . ASP A 1 555 ? -8.629 2.978 -21.889 1.00 79.62 555 ASP A CA 1
ATOM 4393 C C . ASP A 1 555 ? -8.646 2.185 -20.559 1.00 79.62 555 ASP A C 1
ATOM 4395 O O . ASP A 1 555 ? -8.656 2.778 -19.477 1.00 79.62 555 ASP A O 1
ATOM 4399 N N . LYS A 1 556 ? -8.753 0.851 -20.613 1.00 80.06 556 LYS A N 1
ATOM 4400 C CA . LYS A 1 556 ? -8.827 -0.037 -19.444 1.00 80.06 556 LYS A CA 1
ATOM 4401 C C . LYS A 1 556 ? -7.596 -0.920 -19.266 1.00 80.06 556 LYS A C 1
ATOM 4403 O O . LYS A 1 556 ? -7.591 -1.727 -18.333 1.00 80.06 556 LYS A O 1
ATOM 4408 N N . ASP A 1 557 ? -6.588 -0.802 -20.123 1.00 84.50 557 ASP A N 1
ATOM 4409 C CA . ASP A 1 557 ? -5.321 -1.501 -19.939 1.00 84.50 557 ASP A CA 1
ATOM 4410 C C . ASP A 1 557 ? -4.214 -0.561 -19.417 1.00 84.50 557 ASP A C 1
ATOM 4412 O O . ASP A 1 557 ? -4.459 0.576 -19.016 1.00 84.50 557 ASP A O 1
ATOM 4416 N N . THR A 1 558 ? -2.996 -1.091 -19.290 1.00 83.44 558 THR A N 1
ATOM 4417 C CA . THR A 1 558 ? -1.811 -0.327 -18.859 1.00 83.44 558 THR A CA 1
ATOM 4418 C C . THR A 1 558 ? -0.818 -0.108 -20.000 1.00 83.44 558 THR A C 1
ATOM 4420 O O . THR A 1 558 ? 0.337 0.253 -19.758 1.00 83.44 558 THR A O 1
ATOM 4423 N N . PHE A 1 559 ? -1.212 -0.432 -21.227 1.00 85.56 559 PHE A N 1
ATOM 4424 C CA . PHE A 1 559 ? -0.425 -0.183 -22.415 1.00 85.56 559 PHE A CA 1
ATOM 4425 C C . PHE A 1 559 ? -0.660 1.262 -22.841 1.00 85.56 559 PHE A C 1
ATOM 4427 O O . PHE A 1 559 ? -1.778 1.749 -22.848 1.00 85.56 559 PHE A O 1
ATOM 4434 N N . VAL A 1 560 ? 0.419 1.968 -23.158 1.00 79.81 560 VAL A N 1
ATOM 4435 C CA . VAL A 1 560 ? 0.332 3.352 -23.616 1.00 79.81 560 VAL A CA 1
ATOM 4436 C C . VAL A 1 560 ? 0.826 3.367 -25.046 1.00 79.81 560 VAL A C 1
ATOM 4438 O O . VAL A 1 560 ? 2.001 3.117 -25.304 1.00 79.81 560 VAL A O 1
ATOM 4441 N N . SER A 1 561 ? -0.070 3.633 -25.980 1.00 77.94 561 SER A N 1
ATOM 4442 C CA . SER A 1 561 ? 0.213 3.778 -27.401 1.00 77.94 561 SER A CA 1
ATOM 4443 C C . SER A 1 561 ? 0.740 5.182 -27.732 1.00 77.94 561 SER A C 1
ATOM 4445 O O . SER A 1 561 ? 0.491 6.139 -26.993 1.00 77.94 561 SER A O 1
ATOM 4447 N N . PRO A 1 562 ? 1.421 5.362 -28.879 1.00 75.12 562 PRO A N 1
ATOM 4448 C CA . PRO A 1 562 ? 1.807 6.692 -29.356 1.00 75.12 562 PRO A CA 1
ATOM 4449 C C . PRO A 1 562 ? 0.623 7.654 -29.542 1.00 75.12 562 PRO A C 1
ATOM 4451 O O . PRO A 1 562 ? 0.801 8.868 -29.499 1.00 75.12 562 PRO A O 1
ATOM 4454 N N . GLN A 1 563 ? -0.581 7.127 -29.786 1.00 76.00 563 GLN A N 1
ATOM 4455 C CA . GLN A 1 563 ? -1.803 7.921 -29.898 1.00 76.00 563 GLN A CA 1
ATOM 4456 C C . GLN A 1 563 ? -2.282 8.442 -28.536 1.00 76.00 563 GLN A C 1
ATOM 4458 O O . GLN A 1 563 ? -2.842 9.536 -28.480 1.00 76.00 563 GLN A O 1
ATOM 4463 N N . GLU A 1 564 ? -2.064 7.678 -27.464 1.00 77.94 564 GLU A N 1
ATOM 4464 C CA . GLU A 1 564 ? -2.432 8.043 -26.090 1.00 77.94 564 GLU A CA 1
ATOM 4465 C C . GLU A 1 564 ? -1.399 8.976 -25.456 1.00 77.94 564 GLU A C 1
ATOM 4467 O O . GLU A 1 564 ? -1.769 9.959 -24.814 1.00 77.94 564 GLU A O 1
ATOM 4472 N N . ASP A 1 565 ? -0.110 8.712 -25.683 1.00 75.06 565 ASP A N 1
ATOM 4473 C CA . ASP A 1 565 ? 0.981 9.573 -25.234 1.00 75.06 565 ASP A CA 1
ATOM 4474 C C . ASP A 1 565 ? 2.104 9.651 -26.288 1.00 75.06 565 ASP A C 1
ATOM 4476 O O . ASP A 1 565 ? 2.930 8.734 -26.395 1.00 75.06 565 ASP A O 1
ATOM 4480 N N . PRO A 1 566 ? 2.170 10.749 -27.065 1.00 67.75 566 PRO A N 1
ATOM 4481 C CA . PRO A 1 566 ? 3.212 10.952 -28.066 1.00 67.75 566 PRO A CA 1
ATOM 4482 C C . PRO A 1 566 ? 4.557 11.402 -27.469 1.00 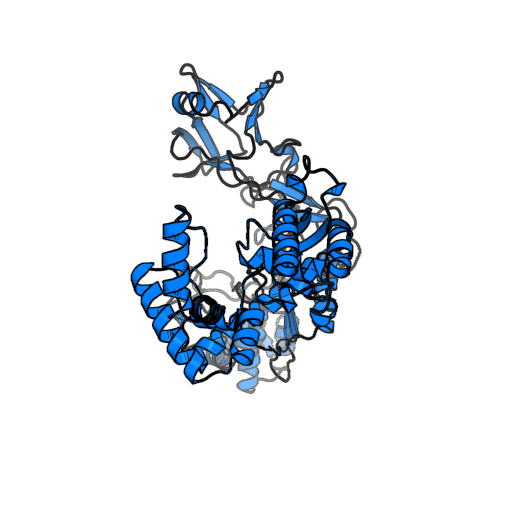67.75 566 PRO A C 1
ATOM 4484 O O . PRO A 1 566 ? 5.537 11.484 -28.205 1.00 67.75 566 PRO A O 1
ATOM 4487 N N . TYR A 1 567 ? 4.627 11.738 -26.173 1.00 57.41 567 TYR A N 1
ATOM 4488 C CA . TYR A 1 567 ? 5.855 12.211 -25.521 1.00 57.41 567 TYR A CA 1
ATOM 4489 C C . TYR A 1 567 ? 6.701 11.075 -24.941 1.00 57.41 567 TYR A C 1
ATOM 4491 O O . TYR A 1 567 ? 7.920 11.223 -24.845 1.00 57.41 567 TYR A O 1
ATOM 4499 N N . TYR A 1 568 ? 6.074 9.961 -24.557 1.00 55.47 568 TYR A N 1
ATOM 4500 C CA . TYR A 1 568 ? 6.740 8.834 -23.891 1.00 55.47 568 TYR A CA 1
ATOM 4501 C C . TYR A 1 568 ? 6.844 7.558 -24.735 1.00 55.47 568 TYR A C 1
ATOM 4503 O O . TYR A 1 568 ? 7.387 6.561 -24.255 1.00 55.47 568 TYR A O 1
ATOM 4511 N N . ASN A 1 569 ? 6.382 7.586 -25.986 1.00 54.50 569 ASN A N 1
ATOM 4512 C CA . ASN A 1 569 ? 6.499 6.465 -26.910 1.00 54.50 569 ASN A CA 1
ATOM 4513 C C . ASN A 1 569 ? 7.448 6.772 -28.069 1.00 54.50 569 ASN A C 1
ATOM 4515 O O . ASN A 1 569 ? 7.260 7.739 -28.806 1.00 54.50 569 ASN A O 1
ATOM 4519 N N . ASP A 1 570 ? 8.453 5.910 -28.233 1.00 43.09 570 ASP A N 1
ATOM 4520 C CA . ASP A 1 570 ? 9.391 5.962 -29.352 1.00 43.09 570 ASP A CA 1
ATOM 4521 C C . ASP A 1 570 ? 8.638 5.698 -30.674 1.00 43.09 570 ASP A C 1
ATOM 4523 O O . ASP A 1 570 ? 7.985 4.661 -30.828 1.00 43.09 570 ASP A O 1
ATOM 4527 N N . VAL A 1 571 ? 8.736 6.642 -31.620 1.00 36.34 571 VAL A N 1
ATOM 4528 C CA . VAL A 1 571 ? 8.260 6.531 -33.016 1.00 36.34 571 VAL A CA 1
ATOM 4529 C C . VAL A 1 571 ? 9.426 6.244 -33.956 1.00 36.34 571 VAL A C 1
ATOM 4531 O O . VAL A 1 571 ? 10.479 6.911 -33.829 1.00 36.34 571 VAL A O 1
#

Secondary structure (DSSP, 8-state):
-HHHHHHHHHHHHHS-TTSS----HHHHHHHHHH--SS-HHHHHHHHHHHHHHHHTTS-HHHHHHHHHHH-B-STT-BSHHHHHHHHHSS-GGG--HHHHHHHHHHTT-TTTT-SEEEEETTTTTTS-GGGEEEEEEETTEEEEEEE-HHHHHHHHHHHHHHHHTTSS-HHHHHHHHHS-HHHH---------S--HHHHHHHHHHHHHHHHHHH---HHHHHHHHHHS------S--HHHHHHHHHHHHTHHHHHHSS---SSS-TT--TT---SSSS----SB-TT--EE-TTS-EEEEEGGGTB-TT--EEE-TTSEEE-TTS-EEE--TTEEE-SS-EEEPPEEEE-TT--EEEE---B-S-TT--EEEEEETTEEEEEE-HHHHTT-GGG-EE-TTS-EEE-TTSS---TT-EEES---EEEE-TTT--EEEEE-STT--STT---TTTT-----GGGGHIIIIIHHHHHTT--TT-EEEE---B-TTS-B-SPPTTTTSS----EEEEHHHHHHTT-HHHHHHHHHHH-HHHHHHHHHHTTSS-SS-GGGSS---TTT-TTTS--

Foldseek 3Di:
DCLQVVLCVVCVVVVHNPPDDSADLLLVLCCQPPDDPPDPPVRSVVSVVVSVVCVVPDPPVRSVQSSQQAQQQAPRDGHQQRLCCQWQVDGSVPDAPLRVLLSVLSSVPRPLQRQWDWDAPVRCPVPDPLQFLDWEDDWNGITTTGGRVSSNVSSLVSLVVCVVVVVDDPVSSVVSNPDDSSNSTDRHYPPPPQAAQQVVLVQLVVQLVCCCVVVVDDSVRSNCCSVPVPDDDDALAARVVANVVLVCLVLVQCNQVVHQDDDDAAGPDDQFDDDPDDPDTDGQADPQRFGHDPVRQGQAAAQVVQADPQRWGKDDLVQWDQDPQRKIKGADSQWFADPFFIFGRWYWDQDPSRWIFTKGWTTQQLGPQKAFPDDDHRGGMIIGHPVSCVVVVQQWDQDPNRMITGHDPRIDIRVVGFTPDWDWDWDADPVPRGTHYIDQTRPDIDHPDRRVHPNNDDDPPLVLLVQQFVVLCVVVPDDQQAKFFFDFDAAPVRHTPDFFPCCVDPDRTPTIDGNNVCSVRVRRSRSVVRCVVSDNVSRVVSCVVVVQADPVCRVPHPDADCVNPVPPDGD

Sequence (571 aa):
IRRIMGAVIHNVREGDPTAQGASTITQQLVKNLYLTSDKVWERKITEIYLAIKMERVLSKEQILENYLNTIPLGQSQYGVQAASYAYFSKDVSDLTLAESALLAAAAKSTVRYAPFNRYNLEDISNIPEENIVGNVFIGSVQYACVYNQNAIDRQHTILNRMLELEYITQEEYDAAMAEDMRAALNPGQTKMEGISSTPMDYVKEKVVEDLIATRGMSYEEAENYLYKGGLTITSTIDVNIQKSLEQSYDNFPVLYLGAEPTGDKPIAQDWRYFRWSGGEGTGMLDAGLNILNESGQLIFFAKENIMDEENNIYLNPDEYSIDENGNLVINSKKFDIYTSTIDIVDAYTIDDKMNFVSHTIGALNVGNNYEIIEKKGSKGTFLIPKNYLDKNKEMFNIGSDGILKIPEGYFFFQEKGIVQPQSAAVIIDYKTGKIKAMIGGRQIEGSKTFNRAVDAARQPGSTIKPLSVYLAALDLGYSAAYPIDDLPKYNQSGERWPKNWYEHRNIKYWGIQTLRRSIEQSINTNAVTMLETIGLDAAINSLSRLKLIDQDNPDKDTFVSPQEDPYYNDV